Protein AF-A0A9D7C5N6-F1 (afdb_monomer)

pLDDT: mean 90.5, std 15.33, range [24.66, 98.88]

Radius of gyration: 28.23 Å; Cα contacts (8 Å, |Δi|>4): 1134; chains: 1; bounding box: 92×48×88 Å

Secondary structure (DSSP, 8-state):
--SSSHHHHSS------PPPPP-EEE---TT--SEETTEEHHHHHHHHHHHHHHTT--EEEPPP-SEETTGGGS-S-SEEETT--SSTTSSPPSS--HHHHHHHHHHHHHTT-EEEEEE--SEE--PEEEE-HHHHHHHHH--HHHHHTTPPPPPGGGEEEEEEEETTSS--SEEEEEEEEESS--TTTTT-EEEEEEE-SS------PPEE--SS--TGGGTS--EEE-TT-EEEEE--SSTTSEEEEEEEE-TTSS-SSEEEEEEEEE-SSS----EEEEEEEETTTTEE-GGG-EEEEEEE-TT-TTS-S---GGGBSSSSS---S-HHHHS--SSEEB-TTSHHHHHHHHHHHHHIIIII---EEEETTGGGS-HHHHHHHHHHHHHTT---SEEEE----S-HHHHHHHHHHHHHTS-HHHHHH--EEEE-HHHHHHHHHHHHSTT--GGGGGT-SHHHHH---GGGEEEES--SS--STTTS--SSHHHHHHHHHH-TTT-EEEEETTS-SS------------

Sequence (530 aa):
MKKWILHAILLIGCFYQSPAQDVMLQGWYWDYPKTGQGKWWVDTIAQQARTLSAAGFNSIWLPPMSMAGNAGFSNGYDIYDLYNLGGTYGANTAFGNRIRIDKMMDSLALYNLTPIADMIYNHRANGKLEVNGAVEGWIENYNLAKHNNGESCYPSDRFKCFLPIGGSTGLGAGIYYLKIHSASGSVDYFNKPYTVYVYTKKKGWANLPDLQETANNGGGDCAQPNDNISLGRNMKATIDAGGCGTDEFELNITTDDFLSPADTLFISITNDDGNYSDHFIYGIWHTGTNSDVQSQVRYQTYTNFTATPSGRGDMNYLNFKPNGNPTCLCGDWDAMLFYNDLDQYYQATIDTFHVWTKWMMEDVGVEGLRLDAVKNFTPEFTGNLLDYLHDNGNDPKIIVGESYDYDAATLKSRLDAVYSYMDEDTKNAMYYSLFDFNLQASLRDACDAFGYDARNVFSNGMHNSQQINRKNIITFVNNHDFREEPQSADNDPILGYAFILTNPLAGIPACIGQINITPTIRATPTTSIN

Nearest PDB structures (foldseek):
  1e43-assembly1_A  TM=7.706E-01  e=4.506E-18  Bacillus amyloliquefaciens
  2gjp-assembly1_A  TM=7.535E-01  e=1.371E-16  Sutcliffiella halmapala
  6ag0-assembly1_A  TM=7.093E-01  e=4.770E-18  Geobacillus stearothermophilus
  2die-assembly1_A  TM=7.157E-01  e=1.576E-17  Bacillus sp. (in: firmicutes)
  6tp1-assembly1_A  TM=7.189E-01  e=3.703E-17  Bacillus licheniformis

Solvent-accessible surface area (backbone atoms only — not comparable to full-atom values): 28090 Å² total; per-residue (Å²): 143,78,77,69,65,66,62,57,64,70,72,63,67,71,80,73,70,69,79,74,76,66,26,35,29,34,66,51,42,76,85,55,62,41,65,55,98,95,40,31,42,38,56,51,52,32,68,38,24,59,60,44,31,73,72,53,38,40,29,34,37,41,65,35,56,32,22,17,53,63,31,48,77,33,78,20,86,47,31,49,34,79,74,28,38,12,49,86,66,56,66,39,23,18,48,34,26,44,78,49,48,52,53,22,48,55,32,23,57,76,40,62,31,41,41,18,40,42,42,76,75,47,42,42,27,80,28,42,76,39,80,26,69,38,49,37,53,48,48,76,65,40,28,48,69,47,46,76,72,58,32,49,68,70,62,31,83,58,47,36,39,34,34,66,25,28,67,89,63,76,38,67,53,35,42,35,36,42,29,37,30,54,40,39,71,47,80,88,40,39,70,39,56,32,34,43,38,37,27,27,89,67,32,49,81,61,88,60,82,69,43,71,66,60,90,72,14,28,11,81,92,56,78,33,55,56,37,80,52,50,68,18,35,45,32,40,41,54,42,46,82,59,90,86,32,37,42,21,34,39,34,77,40,52,75,87,49,45,45,83,65,50,39,39,43,38,38,38,56,30,43,84,81,74,58,68,45,41,71,30,75,81,37,26,40,28,62,70,70,71,40,75,48,39,94,60,51,45,31,27,29,46,40,33,32,74,77,37,78,65,71,51,69,63,38,41,48,69,32,24,64,56,49,78,62,96,76,46,43,28,71,61,57,45,32,67,84,74,53,52,31,45,31,71,83,33,62,69,41,42,53,43,49,50,54,47,55,50,41,41,34,75,74,67,61,36,41,20,40,34,35,49,58,44,57,37,42,62,42,53,51,55,11,48,44,50,34,56,31,40,80,68,75,47,75,52,82,43,35,35,31,38,46,92,49,64,48,43,67,59,51,47,52,52,52,53,46,22,56,70,46,36,47,73,66,41,61,73,73,45,55,76,18,32,50,30,43,27,31,19,53,40,37,21,35,55,41,61,43,87,87,52,66,59,70,48,51,74,49,41,21,40,27,63,65,63,69,45,62,36,77,37,26,34,30,45,57,48,56,59,83,32,75,49,81,94,65,25,39,75,78,40,46,66,59,38,49,53,48,44,74,72,34,84,66,61,20,35,26,36,46,50,55,73,68,64,96,52,101,65,84,86,77,80,84,84,77,84,86,136

Foldseek 3Di:
DPPPVVVVVVVPPPPPPVPQFAAEAALDFQPPQLDDPNDGSLLVLLVCLQVCLVVPHQEYEYFAQAAALVALVHSCLQHAGLPFSADPLDGHHSRGHLVSLLSSLVSNVVSNYFYAHEDHQWDHHQAAKDFAVLLVVQLQQDEQVLVVVFFDADAQVFKKKKFKAADPNLHDFFKKKFKKAFRHLDPLFFFAKKKKAKAKPQFAAPPDAAAEDDPQQRPPVQPGNAAEDEHNHIYIDTQHNDGPRMHIYIYGGDNNRYDPNIIMIMIGIHGPPSSGTSMDRPFMQTPSVRDTPSVSMTMIGSFASCDPSVNALTTHSCQFPPNPPDARCGDQARPPPDHGTGDLVDVSSLVRSLVSVLCCCPVSPRQHYEYESLSHHALLSLQVSLQSCVVVVRARAYAEYEPPDLDLVVVVVSLVRNVVNHDPVSVVRHAAAYEWLNLLLLLLCVQPPPPRDNVVNCCITNCNPPVDAQQRYEYENDHNVQPDPPRHNPRCSVVVVCCQSVPSRRHHYYYYSPPPPDPDDDDDDDDDDD

Structure (mmCIF, N/CA/C/O backbone):
data_AF-A0A9D7C5N6-F1
#
_entry.id   AF-A0A9D7C5N6-F1
#
loop_
_atom_site.group_PDB
_atom_site.id
_atom_site.type_symbol
_atom_site.label_atom_id
_atom_site.label_alt_id
_atom_site.label_comp_id
_atom_site.label_asym_id
_atom_site.label_entity_id
_atom_site.label_seq_id
_atom_site.pdbx_PDB_ins_code
_atom_site.Cartn_x
_atom_site.Cartn_y
_atom_site.Cartn_z
_atom_site.occupancy
_atom_site.B_iso_or_equiv
_atom_site.auth_seq_id
_atom_site.auth_comp_id
_atom_site.auth_asym_id
_atom_site.auth_atom_id
_atom_site.pdbx_PDB_model_num
ATOM 1 N N . MET A 1 1 ? -55.505 11.910 51.199 1.00 47.22 1 MET A N 1
ATOM 2 C CA . MET A 1 1 ? -55.074 12.000 49.782 1.00 47.22 1 MET A CA 1
ATOM 3 C C . MET A 1 1 ? -53.618 12.479 49.581 1.00 47.22 1 MET A C 1
ATOM 5 O O . MET A 1 1 ? -53.324 13.050 48.547 1.00 47.22 1 MET A O 1
ATOM 9 N N . LYS A 1 2 ? -52.667 12.229 50.505 1.00 45.22 2 LYS A N 1
ATOM 10 C CA . LYS A 1 2 ? -51.246 12.636 50.325 1.00 45.22 2 LYS A CA 1
ATOM 11 C C . LYS A 1 2 ? -50.192 11.539 50.580 1.00 45.22 2 LYS A C 1
ATOM 13 O O . LYS A 1 2 ? -49.010 11.814 50.474 1.00 45.22 2 LYS A O 1
ATOM 18 N N . LYS A 1 3 ? -50.594 10.292 50.870 1.00 43.03 3 LYS A N 1
ATOM 19 C CA . LYS A 1 3 ? -49.660 9.156 51.070 1.00 43.03 3 LYS A CA 1
ATOM 20 C C . LYS A 1 3 ? -49.612 8.143 49.915 1.00 43.03 3 LYS A C 1
ATOM 22 O O . LYS A 1 3 ? -48.717 7.310 49.884 1.00 43.03 3 LYS A O 1
ATOM 27 N N . TRP A 1 4 ? -50.521 8.260 48.946 1.00 44.44 4 TRP A N 1
ATOM 28 C CA . TRP A 1 4 ? -50.622 7.333 47.810 1.00 44.44 4 TRP A CA 1
ATOM 29 C C . TRP A 1 4 ? -49.918 7.829 46.536 1.00 44.44 4 TRP A C 1
ATOM 31 O O . TRP A 1 4 ? -49.700 7.043 45.628 1.00 44.44 4 TRP A O 1
ATOM 41 N N . ILE A 1 5 ? -49.498 9.100 46.483 1.00 49.31 5 ILE A N 1
ATOM 42 C CA . ILE A 1 5 ? -48.804 9.664 45.309 1.00 49.31 5 ILE A CA 1
ATOM 43 C C . ILE A 1 5 ? -47.290 9.380 45.353 1.00 49.31 5 ILE A C 1
ATOM 45 O O . ILE A 1 5 ? -46.685 9.175 44.308 1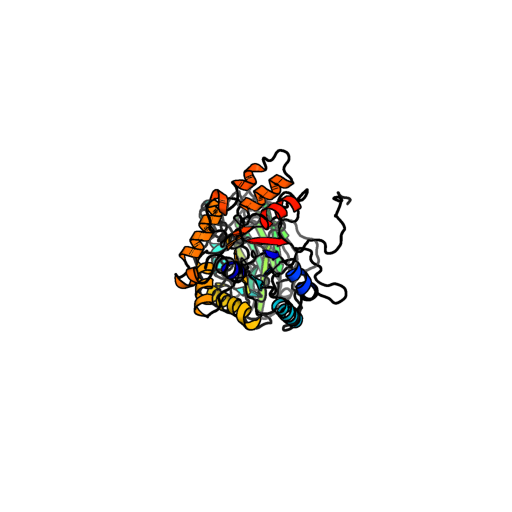.00 49.31 5 ILE A O 1
ATOM 49 N N . LEU A 1 6 ? -46.676 9.245 46.539 1.00 38.44 6 LEU A N 1
ATOM 50 C CA . LEU A 1 6 ? -45.246 8.900 46.633 1.00 38.44 6 LEU A CA 1
ATOM 51 C C . LEU A 1 6 ? -44.929 7.435 46.286 1.00 38.44 6 LEU A C 1
ATOM 53 O O . LEU A 1 6 ? -43.817 7.151 45.862 1.00 38.44 6 LEU A O 1
ATOM 57 N N . HIS A 1 7 ? -45.890 6.514 46.413 1.00 38.56 7 HIS A N 1
ATOM 58 C CA . HIS A 1 7 ? -45.678 5.108 46.038 1.00 38.56 7 HIS A CA 1
ATOM 59 C C . HIS A 1 7 ? -45.897 4.845 44.540 1.00 38.56 7 HIS A C 1
ATOM 61 O O . HIS A 1 7 ? -45.407 3.847 44.026 1.00 38.56 7 HIS A O 1
ATOM 67 N N . ALA A 1 8 ? -46.579 5.747 43.826 1.00 40.59 8 ALA A N 1
ATOM 68 C CA . ALA A 1 8 ? -46.750 5.646 42.376 1.00 40.59 8 ALA A CA 1
ATOM 69 C C . ALA A 1 8 ? -45.535 6.184 41.594 1.00 40.59 8 ALA A C 1
ATOM 71 O O . ALA A 1 8 ? -45.295 5.753 40.473 1.00 40.59 8 ALA A O 1
ATOM 72 N N . ILE A 1 9 ? -44.733 7.075 42.192 1.00 42.78 9 ILE A N 1
ATOM 73 C CA . ILE A 1 9 ? -43.515 7.621 41.565 1.00 42.78 9 ILE A CA 1
ATOM 74 C C . ILE A 1 9 ? -42.315 6.664 41.720 1.00 42.78 9 ILE A C 1
ATOM 76 O O . ILE A 1 9 ? -41.388 6.716 40.922 1.00 42.78 9 ILE A O 1
ATOM 80 N N . LEU A 1 10 ? -42.351 5.727 42.678 1.00 37.81 10 LEU A N 1
ATOM 81 C CA . LEU A 1 10 ? -41.275 4.744 42.881 1.00 37.81 10 LEU A CA 1
ATOM 82 C C . LEU A 1 10 ? -41.404 3.467 42.024 1.00 37.81 10 LEU A C 1
ATOM 84 O O . LEU A 1 10 ? -40.486 2.656 42.006 1.00 37.81 10 LEU A O 1
ATOM 88 N N . LEU A 1 11 ? -42.534 3.274 41.333 1.00 40.25 11 LEU A N 1
ATOM 89 C CA . LEU A 1 11 ? -42.798 2.106 40.474 1.00 40.25 11 LEU A CA 1
ATOM 90 C C . LEU A 1 11 ? -42.749 2.426 38.973 1.00 40.25 11 LEU A C 1
ATOM 92 O O . LEU A 1 11 ? -42.877 1.525 38.152 1.00 40.25 11 LEU A O 1
ATOM 96 N N . ILE A 1 12 ? -42.481 3.684 38.617 1.00 45.25 12 ILE A N 1
ATOM 97 C CA . ILE A 1 12 ? -42.034 4.088 37.277 1.00 45.25 12 ILE A CA 1
ATOM 98 C C . ILE A 1 12 ? -40.522 4.329 37.363 1.00 45.25 12 ILE A C 1
ATOM 100 O O . ILE A 1 12 ? -39.995 5.378 37.006 1.00 45.25 12 ILE A O 1
ATOM 104 N N . GLY A 1 13 ? -39.803 3.341 37.895 1.00 40.34 13 GLY A N 1
ATOM 105 C CA . GLY A 1 13 ? -38.402 3.171 37.557 1.00 40.34 13 GLY A CA 1
ATOM 106 C C . GLY A 1 13 ? -38.366 2.703 36.113 1.00 40.34 13 GLY A C 1
ATOM 107 O O . GLY A 1 13 ? -38.256 1.508 35.857 1.00 40.34 13 GLY A O 1
ATOM 108 N N . CYS A 1 14 ? -38.527 3.631 35.165 1.00 42.34 14 CYS A N 1
ATOM 109 C CA . CYS A 1 14 ? -38.002 3.408 33.832 1.00 42.34 14 CYS A CA 1
ATOM 110 C C . CYS A 1 14 ? -36.552 2.991 34.052 1.00 42.34 14 CYS A C 1
ATOM 112 O O . CYS A 1 14 ? -35.748 3.788 34.538 1.00 42.34 14 CYS A O 1
ATOM 114 N N . PHE A 1 15 ? -36.244 1.732 33.754 1.00 43.59 15 PHE A N 1
ATOM 115 C CA . PHE A 1 15 ? -34.889 1.306 33.482 1.00 43.59 15 PHE A CA 1
ATOM 116 C C . PHE A 1 15 ? -34.436 2.113 32.262 1.00 43.59 15 PHE A C 1
ATOM 118 O O . PHE A 1 15 ? -34.443 1.624 31.138 1.00 43.59 15 PHE A O 1
ATOM 125 N N . TYR A 1 16 ? -34.074 3.379 32.467 1.00 38.53 16 TYR A N 1
ATOM 126 C CA . TYR A 1 16 ? -33.077 4.017 31.637 1.00 38.53 16 TYR A CA 1
ATOM 127 C C . TYR A 1 16 ? -31.805 3.227 31.930 1.00 38.53 16 TYR A C 1
ATOM 129 O O . TYR A 1 16 ? -31.016 3.580 32.804 1.00 38.53 16 TYR A O 1
ATOM 137 N N . GLN A 1 17 ? -31.646 2.091 31.245 1.00 35.09 17 GLN A N 1
ATOM 138 C CA . GLN A 1 17 ? -30.315 1.627 30.916 1.00 35.09 17 GLN A CA 1
ATOM 139 C C . GLN A 1 17 ? -29.701 2.811 30.181 1.00 35.09 17 GLN A C 1
ATOM 141 O O . GLN A 1 17 ? -30.075 3.103 29.047 1.00 35.09 17 GLN A O 1
ATOM 146 N N . SER A 1 18 ? -28.838 3.563 30.869 1.00 40.91 18 SER A N 1
ATOM 147 C CA . SER A 1 18 ? -27.882 4.397 30.157 1.00 40.91 18 SER A CA 1
ATOM 148 C C . SER A 1 18 ? -27.253 3.469 29.123 1.00 40.91 18 SER A C 1
ATOM 150 O O . SER A 1 18 ? -26.777 2.409 29.548 1.00 40.91 18 SER A O 1
ATOM 152 N N . PRO A 1 19 ? -27.312 3.765 27.809 1.00 56.09 19 PRO A N 1
ATOM 153 C CA . PRO A 1 19 ? -26.566 2.977 26.844 1.00 56.09 19 PRO A CA 1
ATOM 154 C C . PRO A 1 19 ? -25.147 2.801 27.384 1.00 56.09 19 PRO A C 1
ATOM 156 O O . PRO A 1 19 ? -24.510 3.774 27.806 1.00 56.09 19 PRO A O 1
ATOM 159 N N . ALA A 1 20 ? -24.739 1.539 27.516 1.00 63.78 20 ALA A N 1
ATOM 160 C CA . ALA A 1 20 ? -23.398 1.203 27.955 1.00 63.78 20 ALA A CA 1
ATOM 161 C C . ALA A 1 20 ? -22.409 1.877 26.996 1.00 63.78 20 ALA A C 1
ATOM 163 O O . ALA A 1 20 ? -22.696 2.007 25.807 1.00 63.78 20 ALA A O 1
ATOM 164 N N . GLN A 1 21 ? -21.288 2.365 27.526 1.00 79.75 21 GLN A N 1
ATOM 165 C CA . GLN A 1 21 ? -20.231 2.940 26.701 1.00 79.75 21 GLN A CA 1
ATOM 166 C C . GLN A 1 21 ? -19.758 1.898 25.685 1.00 79.75 21 GLN A C 1
ATOM 168 O O . GLN A 1 21 ? -19.566 0.738 26.051 1.00 79.75 21 GLN A O 1
ATOM 173 N N . ASP A 1 22 ? -19.561 2.320 24.436 1.00 89.88 22 ASP A N 1
ATOM 174 C CA . ASP A 1 22 ? -18.946 1.458 23.437 1.00 89.88 22 ASP A CA 1
ATOM 175 C C . ASP A 1 22 ? -17.486 1.192 23.793 1.00 89.88 22 ASP A C 1
ATOM 177 O O . ASP A 1 22 ? -16.755 2.119 24.144 1.00 89.88 22 ASP A O 1
ATOM 181 N N . VAL A 1 23 ? -17.071 -0.073 23.723 1.00 94.62 23 VAL A N 1
ATOM 182 C CA . VAL A 1 23 ? -15.691 -0.489 23.989 1.00 94.62 23 VAL A CA 1
ATOM 183 C C . VAL A 1 23 ? -15.256 -1.434 22.882 1.00 94.62 23 VAL A C 1
ATOM 185 O O . VAL A 1 23 ? -15.799 -2.535 22.719 1.00 94.62 23 VAL A O 1
ATOM 188 N N . MET A 1 24 ? -14.257 -0.985 22.132 1.00 96.75 24 MET A N 1
ATOM 189 C CA . MET A 1 24 ? -13.677 -1.711 21.015 1.00 96.75 24 MET A CA 1
ATOM 190 C C . MET A 1 24 ? -12.510 -2.579 21.485 1.00 96.75 24 MET A C 1
ATOM 192 O O . MET A 1 24 ? -11.742 -2.208 22.373 1.00 96.75 24 MET A O 1
ATOM 196 N N . LEU A 1 25 ? -12.348 -3.738 20.858 1.00 97.50 25 LEU A N 1
ATOM 197 C CA . LEU A 1 25 ? -11.159 -4.573 20.984 1.00 97.50 25 LEU A CA 1
ATOM 198 C C . LEU A 1 25 ? -10.451 -4.667 19.630 1.00 97.50 25 LEU A C 1
ATOM 200 O O . LEU A 1 25 ? -11.036 -5.170 18.678 1.00 97.50 25 LEU A O 1
ATOM 204 N N . GLN A 1 26 ? -9.177 -4.296 19.532 1.00 97.56 26 GLN A N 1
ATOM 205 C CA . GLN A 1 26 ? -8.305 -4.821 18.481 1.00 97.56 26 GLN A CA 1
ATOM 206 C C . GLN A 1 26 ? -8.055 -6.302 18.785 1.00 97.56 26 GLN A C 1
ATOM 208 O O . GLN A 1 26 ? -7.275 -6.651 19.670 1.00 97.56 26 GLN A O 1
ATOM 213 N N . GLY A 1 27 ? -8.746 -7.190 18.075 1.00 95.44 27 GLY A N 1
ATOM 214 C CA . GLY A 1 27 ? -8.808 -8.628 18.343 1.00 95.44 27 GLY A CA 1
ATOM 215 C C . GLY A 1 27 ? -7.548 -9.413 17.981 1.00 95.44 27 GLY A C 1
ATOM 216 O O . GLY A 1 27 ? -7.621 -10.630 17.845 1.00 95.44 27 GLY A O 1
ATOM 217 N N . TRP A 1 28 ? -6.414 -8.747 17.767 1.00 93.94 28 TRP A N 1
ATOM 218 C CA . TRP A 1 28 ? -5.158 -9.329 17.297 1.00 93.94 28 TRP A CA 1
ATOM 219 C C . TRP A 1 28 ? -3.966 -8.417 17.645 1.00 93.94 28 TRP A C 1
ATOM 221 O O . TRP A 1 28 ? -4.141 -7.280 18.080 1.00 93.94 28 TRP A O 1
ATOM 231 N N . TYR A 1 29 ? -2.748 -8.924 17.470 1.00 92.50 29 TYR A N 1
ATOM 232 C CA . TYR A 1 29 ? -1.472 -8.215 17.647 1.00 92.50 29 TYR A CA 1
ATOM 233 C C . TYR A 1 29 ? -0.461 -8.769 16.638 1.00 92.50 29 TYR A C 1
ATOM 235 O O . TYR A 1 29 ? -0.650 -9.885 16.172 1.00 92.50 29 TYR A O 1
ATOM 243 N N . TRP A 1 30 ? 0.602 -8.041 16.292 1.00 92.12 30 TRP A N 1
ATOM 244 C CA . TRP A 1 30 ? 1.450 -8.388 15.137 1.00 92.12 30 TRP A CA 1
ATOM 245 C C . TRP A 1 30 ? 1.947 -9.842 15.104 1.00 92.12 30 TRP A C 1
ATOM 247 O O . TRP A 1 30 ? 1.917 -10.489 14.059 1.00 92.12 30 TRP A O 1
ATOM 257 N N . ASP A 1 31 ? 2.351 -10.373 16.257 1.00 89.94 31 ASP A N 1
ATOM 258 C CA . ASP A 1 31 ? 2.906 -11.722 16.394 1.00 89.94 31 ASP A CA 1
ATOM 259 C C . ASP A 1 31 ? 1.859 -12.759 16.850 1.00 89.94 31 ASP A C 1
ATOM 261 O O . ASP A 1 31 ? 2.186 -13.720 17.558 1.00 89.94 31 ASP A O 1
ATOM 265 N N . TYR A 1 32 ? 0.578 -12.568 16.499 1.00 89.88 32 TYR A N 1
ATOM 266 C CA . TYR A 1 32 ? -0.466 -13.539 16.836 1.00 89.88 32 TYR A CA 1
ATOM 267 C C . TYR A 1 32 ? -0.132 -14.929 16.252 1.00 89.88 32 TYR A C 1
ATOM 269 O O . TYR A 1 32 ? 0.418 -15.032 15.149 1.00 89.88 32 TYR A O 1
ATOM 277 N N . PRO A 1 33 ? -0.466 -16.038 16.943 1.00 88.62 33 PRO A N 1
ATOM 278 C CA . PRO A 1 33 ? -0.211 -17.379 16.431 1.00 88.62 33 PRO A CA 1
ATOM 279 C C . PRO A 1 33 ? -1.007 -17.639 15.146 1.00 88.62 33 PRO A C 1
ATOM 281 O O . PRO A 1 33 ? -2.206 -17.917 15.194 1.00 88.62 33 PRO A O 1
ATOM 284 N N . LYS A 1 34 ? -0.333 -17.572 13.992 1.00 85.81 34 LYS A N 1
ATOM 285 C CA . LYS A 1 34 ? -0.946 -17.792 12.669 1.00 85.81 34 LYS A CA 1
ATOM 286 C C . LYS A 1 34 ? -1.575 -19.180 12.576 1.00 85.81 34 LYS A C 1
ATOM 288 O O . LYS A 1 34 ? -2.724 -19.330 12.183 1.00 85.81 34 LYS A O 1
ATOM 293 N N . THR A 1 35 ? -0.846 -20.205 13.018 1.00 82.94 35 THR A N 1
ATOM 294 C CA . THR A 1 35 ? -1.382 -21.557 13.228 1.00 82.94 35 THR A CA 1
ATOM 295 C C . THR A 1 35 ? -0.773 -22.195 14.470 1.00 82.94 35 THR A C 1
ATOM 297 O O . THR A 1 35 ? 0.418 -22.048 14.737 1.00 82.94 35 THR A O 1
ATOM 300 N N . GLY A 1 36 ? -1.577 -22.941 15.225 1.00 73.12 36 GLY A N 1
ATOM 301 C CA . GLY A 1 36 ? -1.117 -23.702 16.384 1.00 73.12 36 GLY A CA 1
ATOM 302 C C . GLY A 1 36 ? -2.054 -24.866 16.681 1.00 73.12 36 GLY A C 1
ATOM 303 O O . GLY A 1 36 ? -3.263 -24.687 16.744 1.00 73.12 36 GLY A O 1
ATOM 304 N N . GLN A 1 37 ? -1.514 -26.081 16.832 1.00 75.19 37 GLN A N 1
ATOM 305 C CA . GLN A 1 37 ? -2.293 -27.296 17.146 1.00 75.19 37 GLN A CA 1
ATOM 306 C C . GLN A 1 37 ? -3.487 -27.552 16.193 1.00 75.19 37 GLN A C 1
ATOM 308 O O . GLN A 1 37 ? -4.532 -28.057 16.599 1.00 75.19 37 GLN A O 1
ATOM 313 N N . GLY A 1 38 ? -3.352 -27.181 14.914 1.00 78.69 38 GLY A N 1
ATOM 314 C CA . GLY A 1 38 ? -4.429 -27.304 13.921 1.00 78.69 38 GLY A CA 1
ATOM 315 C C . GLY A 1 38 ? -5.562 -26.276 14.067 1.00 78.69 38 GLY A C 1
ATOM 316 O O . GLY A 1 38 ? -6.631 -26.470 13.486 1.00 78.69 38 GLY A O 1
ATOM 317 N N . LYS A 1 39 ? -5.348 -25.211 14.847 1.00 86.62 39 LYS A N 1
ATOM 318 C CA . LYS A 1 39 ? -6.230 -24.047 14.996 1.00 86.62 39 LYS A CA 1
ATOM 319 C C . LYS A 1 39 ? -5.576 -22.801 14.406 1.00 86.62 39 LYS A C 1
ATOM 321 O O . LYS A 1 39 ? -4.349 -22.681 14.422 1.00 86.62 39 LYS A O 1
ATOM 326 N N . TRP A 1 40 ? -6.407 -21.888 13.921 1.00 93.88 40 TRP A N 1
ATOM 327 C CA . TRP A 1 40 ? -6.010 -20.550 13.475 1.00 93.88 40 TRP A CA 1
ATOM 328 C C . TRP A 1 40 ? -6.445 -19.480 14.480 1.00 93.88 40 TRP A C 1
ATOM 330 O O . TRP A 1 40 ? -7.276 -19.744 15.350 1.00 93.88 40 TRP A O 1
ATOM 340 N N . TRP A 1 41 ? -5.944 -18.253 14.331 1.00 94.50 41 TRP A N 1
ATOM 341 C CA . TRP A 1 41 ? -6.357 -17.131 15.180 1.00 94.50 41 TRP A CA 1
ATOM 342 C C . TRP A 1 41 ? -7.866 -16.845 15.110 1.00 94.50 41 TRP A C 1
ATOM 344 O O . TRP A 1 41 ? -8.493 -16.586 16.138 1.00 94.50 41 TRP A O 1
ATOM 354 N N . VAL A 1 42 ? -8.485 -17.014 13.937 1.00 96.31 42 VAL A N 1
ATOM 355 C CA . VAL A 1 42 ? -9.948 -16.931 13.773 1.00 96.31 42 VAL A CA 1
ATOM 356 C C . VAL A 1 42 ? -10.712 -17.900 14.694 1.00 96.31 42 VAL A C 1
ATOM 358 O O . VAL A 1 42 ? -11.768 -17.552 15.221 1.00 96.31 42 VAL A O 1
ATOM 361 N N . ASP A 1 43 ? -10.165 -19.094 14.977 1.00 96.31 43 ASP A N 1
ATOM 362 C CA . ASP A 1 43 ? -10.779 -20.045 15.913 1.00 96.31 43 ASP A CA 1
ATOM 363 C C . ASP A 1 43 ? -10.705 -19.544 17.364 1.00 96.31 43 ASP A C 1
ATOM 365 O O . ASP A 1 43 ? -11.592 -19.858 18.161 1.00 96.31 43 ASP A O 1
ATOM 369 N N . THR A 1 44 ? -9.650 -18.802 17.718 1.00 94.12 44 THR A N 1
ATOM 370 C CA . THR A 1 44 ? -9.477 -18.199 19.047 1.00 94.12 44 THR A CA 1
ATOM 371 C C . THR A 1 44 ? -10.524 -17.121 19.278 1.00 94.12 44 THR A C 1
ATOM 373 O O . THR A 1 44 ? -11.208 -17.154 20.301 1.00 94.12 44 THR A O 1
ATOM 376 N N . ILE A 1 45 ? -10.708 -16.214 18.314 1.00 95.56 45 ILE A N 1
ATOM 377 C CA . ILE A 1 45 ? -11.726 -15.159 18.403 1.00 95.56 45 ILE A CA 1
ATOM 378 C C . ILE A 1 45 ? -13.122 -15.780 18.537 1.00 95.56 45 ILE A C 1
ATOM 3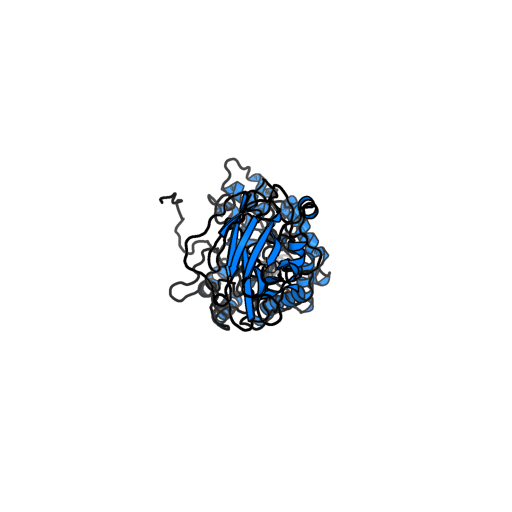80 O O . ILE A 1 45 ? -13.866 -15.435 19.457 1.00 95.56 45 ILE A O 1
ATOM 384 N N . ALA A 1 46 ? -13.446 -16.768 17.695 1.00 96.94 46 ALA A N 1
ATOM 385 C CA . ALA A 1 46 ? -14.735 -17.458 17.739 1.00 96.94 46 ALA A CA 1
ATOM 386 C C . ALA A 1 46 ? -15.026 -18.107 19.106 1.00 96.94 46 ALA A C 1
ATOM 388 O O . ALA A 1 46 ? -16.168 -18.100 19.565 1.00 96.94 46 ALA A O 1
ATOM 389 N N . GLN A 1 47 ? -14.005 -18.669 19.764 1.00 95.88 47 GLN A N 1
ATOM 390 C CA . GLN A 1 47 ? -14.131 -19.295 21.087 1.00 95.88 47 GLN A CA 1
ATOM 391 C C . GLN A 1 47 ? -14.230 -18.273 22.225 1.00 95.88 47 GLN A C 1
ATOM 393 O O . GLN A 1 47 ? -14.895 -18.541 23.225 1.00 95.88 47 GLN A O 1
ATOM 398 N N . GLN A 1 48 ? -13.580 -17.115 22.089 1.00 95.31 48 GLN A N 1
ATOM 399 C CA . GLN A 1 48 ? -13.551 -16.080 23.124 1.00 95.31 48 GLN A CA 1
ATOM 400 C C . GLN A 1 48 ? -14.729 -15.108 23.058 1.00 95.31 48 GLN A C 1
ATOM 402 O O . GLN A 1 48 ? -14.943 -14.383 24.026 1.00 95.31 48 GLN A O 1
ATOM 407 N N . ALA A 1 49 ? -15.528 -15.118 21.988 1.00 96.56 49 ALA A N 1
ATOM 408 C CA . ALA A 1 49 ? -16.647 -14.194 21.782 1.00 96.56 49 ALA A CA 1
ATOM 409 C C . ALA A 1 49 ? -17.536 -14.009 23.033 1.00 96.56 49 ALA A C 1
ATOM 411 O O . ALA A 1 49 ? -17.795 -12.883 23.455 1.00 96.56 49 ALA A O 1
ATOM 412 N N . ARG A 1 50 ? -17.916 -15.103 23.712 1.00 96.88 50 ARG A N 1
ATOM 413 C CA . ARG A 1 50 ? -18.691 -15.028 24.964 1.00 96.88 50 ARG A CA 1
ATOM 414 C C . ARG A 1 50 ? -17.948 -14.293 26.079 1.00 96.88 50 ARG A C 1
ATOM 416 O O . ARG A 1 50 ? -18.545 -13.479 26.776 1.00 96.88 50 ARG A O 1
ATOM 423 N N . THR A 1 51 ? -16.678 -14.633 26.288 1.00 96.25 51 THR A N 1
ATOM 424 C CA . THR A 1 51 ? -15.833 -14.050 27.339 1.00 96.25 51 THR A CA 1
ATOM 425 C C . THR A 1 51 ? -15.616 -12.563 27.090 1.00 96.25 51 THR A C 1
ATOM 427 O O . THR A 1 51 ? -15.732 -11.773 28.020 1.00 96.25 51 THR A O 1
ATOM 430 N N . LEU A 1 52 ? -15.352 -12.179 25.839 1.00 94.94 52 LEU A N 1
ATOM 431 C CA . LEU A 1 52 ? -15.131 -10.791 25.437 1.00 94.94 52 LEU A CA 1
ATOM 432 C C . LEU A 1 52 ? -16.397 -9.947 25.622 1.00 94.94 52 LEU A C 1
ATOM 434 O O . LEU A 1 52 ? -16.344 -8.893 26.249 1.00 94.94 52 LEU A O 1
ATOM 438 N N . SER A 1 53 ? -17.545 -10.455 25.172 1.00 95.00 53 SER A N 1
ATOM 439 C CA . SER A 1 53 ? -18.846 -9.812 25.392 1.00 95.00 53 SER A CA 1
ATOM 440 C C . SER A 1 53 ? -19.159 -9.662 26.887 1.00 95.00 53 SER A C 1
ATOM 442 O O . SER A 1 53 ? -19.512 -8.581 27.355 1.00 95.00 53 SER A O 1
ATOM 444 N N . ALA A 1 54 ? -18.928 -10.711 27.687 1.00 94.69 54 ALA A N 1
ATOM 445 C CA . ALA A 1 54 ? -19.117 -10.661 29.139 1.00 94.69 54 ALA A CA 1
ATOM 446 C C . ALA A 1 54 ? -18.153 -9.696 29.857 1.00 94.69 54 ALA A C 1
ATOM 448 O O . ALA A 1 54 ? -18.487 -9.203 30.934 1.00 94.69 54 ALA A O 1
ATOM 449 N N . ALA A 1 55 ? -16.980 -9.424 29.276 1.00 93.12 55 ALA A N 1
ATOM 450 C CA . ALA A 1 55 ? -16.033 -8.428 29.773 1.00 93.12 55 ALA A CA 1
ATOM 451 C C . ALA A 1 55 ? -16.449 -6.980 29.448 1.00 93.12 55 ALA A C 1
ATOM 453 O O . ALA A 1 55 ? -15.865 -6.052 30.002 1.00 93.12 55 ALA A O 1
ATOM 454 N N . GLY A 1 56 ? -17.464 -6.784 28.597 1.00 93.06 56 GLY A N 1
ATOM 455 C CA . GLY A 1 56 ? -18.006 -5.472 28.239 1.00 93.06 56 GLY A CA 1
ATOM 456 C C . GLY A 1 56 ? -17.572 -4.949 26.869 1.00 93.06 56 GLY A C 1
ATOM 457 O O . GLY A 1 56 ? -17.961 -3.841 26.513 1.00 93.06 56 GLY A O 1
ATOM 458 N N . PHE A 1 57 ? -16.811 -5.724 26.088 1.00 95.69 57 PHE A N 1
ATOM 459 C CA . PHE A 1 57 ? -16.553 -5.382 24.689 1.00 95.69 57 PHE A CA 1
ATOM 460 C C . PHE A 1 57 ? -17.827 -5.549 23.864 1.00 95.69 57 PHE A C 1
ATOM 462 O O . PHE A 1 57 ? -18.580 -6.502 24.065 1.00 95.69 57 PHE A O 1
ATOM 469 N N . ASN A 1 58 ? -18.045 -4.653 22.906 1.00 95.62 58 ASN A N 1
ATOM 470 C CA . ASN A 1 58 ? -19.193 -4.721 21.997 1.00 95.62 58 ASN A CA 1
ATOM 471 C C . ASN A 1 58 ? -18.814 -4.622 20.514 1.00 95.62 58 ASN A C 1
ATOM 473 O O . ASN A 1 58 ? -19.662 -4.775 19.633 1.00 95.62 58 ASN A O 1
ATOM 477 N N . SER A 1 59 ? -17.530 -4.422 20.229 1.00 97.31 59 SER A N 1
ATOM 478 C CA . SER A 1 59 ? -16.980 -4.409 18.883 1.00 97.31 59 SER A CA 1
ATOM 479 C C . SER A 1 59 ? -15.572 -4.989 18.863 1.00 97.31 59 SER A C 1
ATOM 481 O O . SER A 1 59 ? -14.833 -4.915 19.849 1.00 97.31 59 SER A O 1
ATOM 483 N N . ILE A 1 60 ? -15.210 -5.610 17.743 1.00 98.12 60 ILE A N 1
ATOM 484 C CA . ILE A 1 60 ? -13.916 -6.258 17.561 1.00 98.12 60 ILE A CA 1
ATOM 485 C C . ILE A 1 60 ? -13.335 -5.935 16.186 1.00 98.12 60 ILE A C 1
ATOM 487 O O . ILE A 1 60 ? -13.881 -6.324 15.160 1.00 98.12 60 ILE A O 1
ATOM 491 N N . TRP A 1 61 ? -12.200 -5.243 16.173 1.00 98.44 61 TRP A N 1
ATOM 492 C CA . TRP A 1 61 ? -11.367 -5.038 14.994 1.00 98.44 61 TRP A CA 1
ATOM 493 C C . TRP A 1 61 ? -10.550 -6.292 14.703 1.00 98.44 61 TRP A C 1
ATOM 495 O O . TRP A 1 61 ? -9.702 -6.715 15.491 1.00 98.44 61 TRP A O 1
ATOM 505 N N . LEU A 1 62 ? -10.869 -6.909 13.570 1.00 98.06 62 LEU A N 1
ATOM 506 C CA . LEU A 1 62 ? -10.253 -8.118 13.042 1.00 98.06 62 LEU A CA 1
ATOM 507 C C . LEU A 1 62 ? -9.015 -7.756 12.205 1.00 98.06 62 LEU A C 1
ATOM 509 O O . LEU A 1 62 ? -9.001 -6.685 11.606 1.00 98.06 62 LEU A O 1
ATOM 513 N N . PRO A 1 63 ? -7.990 -8.623 12.117 1.00 96.56 63 PRO A N 1
ATOM 514 C CA . PRO A 1 63 ? -6.885 -8.392 11.188 1.00 96.56 63 PRO A CA 1
ATOM 515 C C . PRO A 1 63 ? -7.388 -8.412 9.733 1.00 96.56 63 PRO A C 1
ATOM 517 O O . PRO A 1 63 ? -8.478 -8.942 9.476 1.00 96.56 63 PRO A O 1
ATOM 520 N N . PRO A 1 64 ? -6.598 -7.916 8.764 1.00 97.94 64 PRO A N 1
ATOM 521 C CA . PRO A 1 64 ? -6.957 -8.024 7.356 1.00 97.94 64 PRO A CA 1
ATOM 522 C C . PRO A 1 64 ? -7.264 -9.479 6.968 1.00 97.94 64 PRO A C 1
ATOM 524 O O . PRO A 1 64 ? -6.465 -10.394 7.186 1.00 97.94 64 PRO A O 1
ATOM 527 N N . MET A 1 65 ? -8.463 -9.704 6.426 1.00 97.38 65 MET A N 1
ATOM 528 C CA . MET A 1 65 ? -8.972 -11.055 6.152 1.00 97.38 65 MET A CA 1
ATOM 529 C C . MET A 1 65 ? -8.682 -11.530 4.725 1.00 97.38 65 MET A C 1
ATOM 531 O O . MET A 1 65 ? -8.712 -12.736 4.470 1.00 97.38 65 MET A O 1
ATOM 535 N N . SER A 1 66 ? -8.427 -10.598 3.806 1.00 97.50 66 SER A N 1
ATOM 536 C CA . SER A 1 66 ? -8.157 -10.868 2.392 1.00 97.50 66 SER A CA 1
ATOM 537 C C . SER A 1 66 ? -6.775 -11.482 2.175 1.00 97.50 66 SER A C 1
ATOM 539 O O . SER A 1 66 ? -5.863 -11.336 2.989 1.00 97.50 66 SER A O 1
ATOM 541 N N . MET A 1 67 ? -6.607 -12.187 1.058 1.00 97.50 67 MET A N 1
ATOM 542 C CA . MET A 1 67 ? -5.353 -12.848 0.724 1.00 97.50 67 MET A CA 1
ATOM 543 C C . MET A 1 67 ? -4.257 -11.814 0.490 1.00 97.50 67 MET A C 1
ATOM 545 O O . MET A 1 67 ? -4.355 -10.976 -0.407 1.00 97.50 67 MET A O 1
ATOM 549 N N . ALA A 1 68 ? -3.191 -11.941 1.266 1.00 96.94 68 ALA A N 1
ATOM 550 C CA . ALA A 1 68 ? -1.962 -11.184 1.127 1.00 96.94 68 ALA A CA 1
ATOM 551 C C . ALA A 1 68 ? -1.023 -11.771 0.066 1.00 96.94 68 ALA A C 1
ATOM 553 O O . ALA A 1 68 ? -1.109 -12.951 -0.288 1.00 96.94 68 ALA A O 1
ATOM 554 N N . GLY A 1 69 ? -0.074 -10.958 -0.389 1.00 93.44 69 GLY A N 1
ATOM 555 C CA . GLY A 1 69 ? 0.967 -11.329 -1.335 1.00 93.44 69 GLY A CA 1
ATOM 556 C C . GLY A 1 69 ? 1.813 -12.499 -0.845 1.00 93.44 69 GLY A C 1
ATOM 557 O O . GLY A 1 69 ? 2.090 -13.408 -1.630 1.00 93.44 69 GLY A O 1
ATOM 558 N N . ASN A 1 70 ? 2.166 -12.528 0.441 1.00 92.00 70 ASN A N 1
ATOM 559 C CA . ASN A 1 70 ? 2.867 -13.658 1.064 1.00 92.00 70 ASN A CA 1
ATOM 560 C C . ASN A 1 70 ? 1.921 -14.679 1.737 1.00 92.00 70 ASN A C 1
ATOM 562 O O . ASN A 1 70 ? 2.316 -15.429 2.635 1.00 92.00 70 ASN A O 1
ATOM 566 N N . ALA A 1 71 ? 0.652 -14.706 1.320 1.00 90.94 71 ALA A N 1
ATOM 567 C CA . ALA A 1 71 ? -0.379 -15.640 1.765 1.00 90.94 71 ALA A CA 1
ATOM 568 C C . ALA A 1 71 ? -0.422 -15.835 3.297 1.00 90.94 71 ALA A C 1
ATOM 570 O O . ALA A 1 71 ? -0.474 -14.871 4.061 1.00 90.94 71 ALA A O 1
ATOM 571 N N . GLY A 1 72 ? -0.388 -17.090 3.761 1.00 89.88 72 GLY A N 1
ATOM 572 C CA . GLY A 1 72 ? -0.463 -17.467 5.175 1.00 89.88 72 GLY A CA 1
ATOM 573 C C . GLY A 1 72 ? 0.701 -16.997 6.054 1.00 89.88 72 GLY A C 1
ATOM 574 O O . GLY A 1 72 ? 0.664 -17.217 7.264 1.00 89.88 72 GLY A O 1
ATOM 575 N N . PHE A 1 73 ? 1.728 -16.369 5.476 1.00 90.88 73 PHE A N 1
ATOM 576 C CA . PHE A 1 73 ? 2.879 -15.838 6.206 1.00 90.88 73 PHE A CA 1
ATOM 577 C C . PHE A 1 73 ? 2.791 -14.338 6.465 1.00 90.88 73 PHE A C 1
ATOM 579 O O . PHE A 1 73 ? 3.571 -13.835 7.272 1.00 90.88 73 PHE A O 1
ATOM 586 N N . SER A 1 74 ? 1.852 -13.622 5.851 1.00 93.94 74 SER A N 1
ATOM 587 C CA . SER A 1 74 ? 1.673 -12.189 6.085 1.00 93.94 74 SER A CA 1
ATOM 588 C C . SER A 1 74 ? 0.651 -11.894 7.183 1.00 93.94 74 SER A C 1
ATOM 590 O O . SER A 1 74 ? -0.201 -12.724 7.475 1.00 93.94 74 SER A O 1
ATOM 592 N N . ASN A 1 75 ? 0.718 -10.703 7.776 1.00 94.62 75 ASN A N 1
ATOM 593 C CA . ASN A 1 75 ? -0.352 -10.172 8.621 1.00 94.62 75 ASN A CA 1
ATOM 594 C C . ASN A 1 75 ? -1.497 -9.540 7.815 1.00 94.62 75 ASN A C 1
ATOM 596 O O . ASN A 1 75 ? -2.552 -9.300 8.390 1.00 94.62 75 ASN A O 1
ATOM 600 N N . GLY A 1 76 ? -1.317 -9.349 6.502 1.00 96.31 76 GLY A N 1
ATOM 601 C CA . GLY A 1 76 ? -2.404 -9.052 5.568 1.00 96.31 76 GLY A CA 1
ATOM 602 C C . GLY A 1 76 ? -2.350 -7.686 4.873 1.00 96.31 76 GLY A C 1
ATOM 603 O O . GLY A 1 76 ? -3.075 -7.497 3.901 1.00 96.31 76 GLY A O 1
ATOM 604 N N . TYR A 1 77 ? -1.485 -6.766 5.317 1.00 97.62 77 TYR A N 1
ATOM 605 C CA . TYR A 1 77 ? -1.381 -5.412 4.745 1.00 97.62 77 TYR A CA 1
ATOM 606 C C . TYR A 1 77 ? -0.825 -5.379 3.314 1.00 97.62 77 TYR A C 1
ATOM 608 O O . TYR A 1 77 ? -1.168 -4.502 2.538 1.00 97.62 77 TYR A O 1
ATOM 616 N N . ASP A 1 78 ? -0.053 -6.383 2.901 1.00 96.94 78 ASP A N 1
ATOM 617 C CA . ASP A 1 78 ? 0.380 -6.604 1.514 1.00 96.94 78 ASP A CA 1
ATOM 618 C C . ASP A 1 78 ? -0.736 -7.227 0.659 1.00 96.94 78 ASP A C 1
ATOM 620 O O . ASP A 1 78 ? -0.563 -8.285 0.053 1.00 96.94 78 ASP A O 1
ATOM 624 N N . ILE A 1 79 ? -1.913 -6.606 0.633 1.00 96.75 79 ILE A N 1
ATOM 625 C CA . ILE A 1 79 ? -3.118 -7.186 0.036 1.00 96.75 79 ILE A CA 1
ATOM 626 C C . ILE A 1 79 ? -2.916 -7.545 -1.452 1.00 96.75 79 ILE A C 1
ATOM 628 O O . ILE A 1 79 ? -2.477 -6.733 -2.272 1.00 96.75 79 ILE A O 1
ATOM 632 N N . TYR A 1 80 ? -3.238 -8.794 -1.800 1.00 97.44 80 TYR A N 1
ATOM 633 C CA . TYR A 1 80 ? -3.087 -9.357 -3.144 1.00 97.44 80 TYR A CA 1
ATOM 634 C C . TYR A 1 80 ? -4.438 -9.627 -3.803 1.00 97.44 80 TYR A C 1
ATOM 636 O O . TYR A 1 80 ? -4.702 -9.089 -4.875 1.00 97.44 80 TYR A O 1
ATOM 644 N N . ASP A 1 81 ? -5.314 -10.422 -3.185 1.00 97.81 81 ASP A N 1
ATOM 645 C CA . ASP A 1 81 ? -6.614 -10.808 -3.753 1.00 97.81 81 ASP A CA 1
ATOM 646 C C . ASP A 1 81 ? -7.754 -10.445 -2.791 1.00 97.81 81 ASP A C 1
ATOM 648 O O . ASP A 1 81 ? -7.966 -11.102 -1.768 1.00 97.81 81 ASP A O 1
ATOM 652 N N . LEU A 1 82 ? -8.484 -9.383 -3.156 1.00 98.06 82 LEU A N 1
ATOM 653 C CA . LEU A 1 82 ? -9.520 -8.733 -2.347 1.00 98.06 82 LEU A CA 1
ATOM 654 C C . LEU A 1 82 ? -10.641 -9.692 -1.915 1.00 98.06 82 LEU A C 1
ATOM 656 O O . LEU A 1 82 ? -11.186 -9.551 -0.824 1.00 98.06 82 LEU A O 1
ATOM 660 N N . TYR A 1 83 ? -10.977 -10.676 -2.753 1.00 98.00 83 TYR A N 1
ATOM 661 C CA . TYR A 1 83 ? -12.141 -11.552 -2.562 1.00 98.00 83 TYR A CA 1
ATOM 662 C C . TYR A 1 83 ? -11.770 -12.966 -2.105 1.00 98.00 83 TYR A C 1
ATOM 664 O O . TYR A 1 83 ? -12.635 -13.836 -1.963 1.00 98.00 83 TYR A O 1
ATOM 672 N N . ASN A 1 84 ? -10.484 -13.221 -1.869 1.00 97.44 84 ASN A N 1
ATOM 673 C CA . ASN A 1 84 ? -9.999 -14.501 -1.383 1.00 97.44 84 ASN A CA 1
ATOM 674 C C . ASN A 1 84 ? -9.732 -14.436 0.122 1.00 97.44 84 ASN A C 1
ATOM 676 O O . ASN A 1 84 ? -8.669 -14.006 0.548 1.00 97.44 84 ASN A O 1
ATOM 680 N N . LEU A 1 85 ? -10.671 -14.930 0.932 1.00 97.50 85 LEU A N 1
ATOM 681 C CA . LEU A 1 85 ? -10.517 -15.006 2.395 1.00 97.50 85 LEU A CA 1
ATOM 682 C C . LEU A 1 85 ? -9.864 -16.318 2.866 1.00 97.50 85 LEU A C 1
ATOM 684 O O . LEU A 1 85 ? -10.079 -16.762 3.992 1.00 97.50 85 LEU A O 1
ATOM 688 N N . GLY A 1 86 ? -9.105 -16.978 1.988 1.00 95.31 86 GLY A N 1
ATOM 689 C CA . GLY A 1 86 ? -8.395 -18.222 2.262 1.00 95.31 86 GLY A CA 1
ATOM 690 C C . GLY A 1 86 ? -9.228 -19.491 2.051 1.00 95.31 86 GLY A C 1
ATOM 691 O O . GLY A 1 86 ? -10.439 -19.531 2.288 1.00 95.31 86 GLY A O 1
ATOM 692 N N . GLY A 1 87 ? -8.557 -20.562 1.622 1.00 90.81 87 GLY A N 1
ATOM 693 C CA . GLY A 1 87 ? -9.105 -21.908 1.421 1.00 90.81 87 GLY A CA 1
ATOM 694 C C . GLY A 1 87 ? -9.904 -22.070 0.124 1.00 90.81 87 GLY A C 1
ATOM 695 O O . GLY A 1 87 ? -9.634 -22.991 -0.642 1.00 90.81 87 GLY A O 1
ATOM 696 N N . THR A 1 88 ? -10.847 -21.165 -0.157 1.00 89.12 88 THR A N 1
ATOM 697 C CA . THR A 1 88 ? -11.742 -21.252 -1.330 1.00 89.12 88 THR A CA 1
ATOM 698 C C . THR A 1 88 ? -10.982 -21.238 -2.656 1.00 89.12 88 THR A C 1
ATOM 700 O O . THR A 1 88 ? -11.316 -21.994 -3.564 1.00 89.12 88 THR A O 1
ATOM 703 N N . TYR A 1 89 ? -9.932 -20.418 -2.753 1.00 90.00 89 TYR A N 1
ATOM 704 C CA . TYR A 1 89 ? -9.149 -20.225 -3.979 1.00 90.00 89 TYR A CA 1
ATOM 705 C C . TYR A 1 89 ? -7.684 -20.661 -3.812 1.00 90.00 89 TYR A C 1
ATOM 707 O O . TYR A 1 89 ? -6.776 -20.079 -4.403 1.00 90.00 89 TYR A O 1
ATOM 715 N N . GLY A 1 90 ? -7.435 -21.673 -2.972 1.00 90.31 90 GLY A N 1
ATOM 716 C CA . GLY A 1 90 ? -6.102 -22.236 -2.745 1.00 90.31 90 GLY A CA 1
ATOM 717 C C . GLY A 1 90 ? -5.617 -22.066 -1.308 1.00 90.31 90 GLY A C 1
ATOM 718 O O . GLY A 1 90 ? -6.163 -22.676 -0.391 1.00 90.31 90 GLY A O 1
ATOM 719 N N . ALA A 1 91 ? -4.545 -21.294 -1.114 1.00 91.25 91 ALA A N 1
ATOM 720 C CA . ALA A 1 91 ? -3.910 -21.123 0.194 1.00 91.25 91 ALA A CA 1
ATOM 721 C C . ALA A 1 91 ? -4.869 -20.527 1.245 1.00 91.25 91 ALA A C 1
ATOM 723 O O . ALA A 1 91 ? -5.848 -19.863 0.911 1.00 91.25 91 ALA A O 1
ATOM 724 N N . ASN A 1 92 ? -4.577 -20.755 2.527 1.00 94.94 92 ASN A N 1
ATOM 725 C CA . ASN A 1 92 ? -5.241 -20.058 3.633 1.00 94.94 92 ASN A CA 1
ATOM 726 C C . ASN A 1 92 ? -4.542 -18.715 3.895 1.00 94.94 92 ASN A C 1
ATOM 728 O O . ASN A 1 92 ? -3.356 -18.572 3.586 1.00 94.94 92 ASN A O 1
ATOM 732 N N . THR A 1 93 ? -5.251 -17.763 4.499 1.00 95.56 93 THR A N 1
ATOM 733 C CA . THR A 1 93 ? -4.618 -16.563 5.060 1.00 95.56 93 THR A CA 1
ATOM 734 C C . THR A 1 93 ? -3.974 -16.902 6.405 1.00 95.56 93 THR A C 1
ATOM 736 O O . THR A 1 93 ? -4.175 -17.991 6.952 1.00 95.56 93 THR A O 1
ATOM 739 N N . ALA A 1 94 ? -3.176 -15.985 6.955 1.00 92.62 94 ALA A N 1
ATOM 740 C CA . ALA A 1 94 ? -2.611 -16.163 8.293 1.00 92.62 94 ALA A CA 1
ATOM 741 C C . ALA A 1 94 ? -3.696 -16.162 9.376 1.00 92.62 94 ALA A C 1
ATOM 743 O O . ALA A 1 94 ? -3.568 -16.849 10.389 1.00 92.62 94 ALA A O 1
ATOM 744 N N . PHE A 1 95 ? -4.781 -15.424 9.135 1.00 95.44 95 PHE A N 1
ATOM 745 C CA . PHE A 1 95 ? -5.917 -15.358 10.036 1.00 95.44 95 PHE A CA 1
ATOM 746 C C . PHE A 1 95 ? -6.755 -16.641 10.016 1.00 95.44 95 PHE A C 1
ATOM 748 O O . PHE A 1 95 ? -7.234 -17.070 11.066 1.00 95.44 95 PHE A O 1
ATOM 755 N N . GLY A 1 96 ? -6.905 -17.271 8.846 1.00 95.12 96 GLY A N 1
ATOM 756 C CA . GLY A 1 96 ? -7.632 -18.524 8.677 1.00 95.12 96 GLY A CA 1
ATOM 757 C C . GLY A 1 96 ? -8.150 -18.732 7.256 1.00 95.12 96 GLY A C 1
ATOM 758 O O . GLY A 1 96 ? -7.451 -18.507 6.270 1.00 95.12 96 GLY A O 1
ATOM 759 N N . ASN A 1 97 ? -9.377 -19.234 7.144 1.00 95.88 97 ASN A N 1
ATOM 760 C CA . ASN A 1 97 ? -10.048 -19.426 5.861 1.00 95.88 97 ASN A CA 1
ATOM 761 C C . ASN A 1 97 ? -11.532 -19.095 5.945 1.00 95.88 97 ASN A C 1
ATOM 763 O O . ASN A 1 97 ? -12.077 -18.992 7.048 1.00 95.88 97 ASN A O 1
ATOM 767 N N . ARG A 1 98 ? -12.193 -18.995 4.787 1.00 96.88 98 ARG A N 1
ATOM 768 C CA . ARG A 1 98 ? -13.589 -18.551 4.702 1.00 96.88 98 ARG A CA 1
ATOM 769 C C . ARG A 1 98 ? -14.531 -19.313 5.640 1.00 96.88 98 ARG A C 1
ATOM 771 O O . ARG A 1 98 ? -15.225 -18.697 6.432 1.00 96.88 98 ARG A O 1
ATOM 778 N N . ILE A 1 99 ? -14.469 -20.646 5.643 1.00 96.62 99 ILE A N 1
ATOM 779 C CA . ILE A 1 99 ? -15.334 -21.496 6.486 1.00 96.62 99 ILE A CA 1
ATOM 780 C C . ILE A 1 99 ? -15.159 -21.189 7.982 1.00 96.62 99 ILE A C 1
ATOM 782 O O . ILE A 1 99 ? -16.092 -21.325 8.775 1.00 96.62 99 ILE A O 1
ATOM 786 N N . ARG A 1 100 ? -13.939 -20.853 8.405 1.00 97.12 100 ARG A N 1
ATOM 787 C CA . ARG A 1 100 ? -13.631 -20.522 9.800 1.00 97.12 100 ARG A CA 1
ATOM 788 C C . ARG A 1 100 ? -14.025 -19.087 10.140 1.00 97.12 100 ARG A C 1
ATOM 790 O O . ARG A 1 100 ? -14.468 -18.858 11.260 1.00 97.12 100 ARG A O 1
ATOM 797 N N . ILE A 1 101 ? -13.901 -18.171 9.180 1.00 98.25 101 ILE A N 1
ATOM 798 C CA . ILE A 1 101 ? -14.381 -16.790 9.288 1.00 98.25 101 ILE A CA 1
ATOM 799 C C . ILE A 1 101 ? -15.896 -16.781 9.480 1.00 98.25 101 ILE A C 1
ATOM 801 O O . ILE A 1 101 ? -16.351 -16.195 10.454 1.00 98.25 101 ILE A O 1
ATOM 805 N N . ASP A 1 102 ? -16.657 -17.519 8.670 1.00 98.31 102 ASP A N 1
ATOM 806 C CA . ASP A 1 102 ? -18.122 -17.586 8.801 1.00 98.31 102 ASP A CA 1
ATOM 807 C C . ASP A 1 102 ? -18.538 -18.066 10.206 1.00 98.31 102 ASP A C 1
ATOM 809 O O . ASP A 1 102 ? -19.376 -17.459 10.866 1.00 98.31 102 ASP A O 1
ATOM 813 N N . LYS A 1 103 ? -17.858 -19.092 10.740 1.00 98.25 103 LYS A N 1
ATOM 814 C CA . LYS A 1 103 ? -18.091 -19.576 12.115 1.00 98.25 103 LYS A CA 1
ATOM 815 C C . LYS A 1 103 ? -17.754 -18.547 13.188 1.00 98.25 103 LYS A C 1
ATOM 817 O O . LYS A 1 103 ? -18.376 -18.540 14.247 1.00 98.25 103 LYS A O 1
ATOM 822 N N . MET A 1 104 ? -16.724 -17.736 12.964 1.00 98.44 104 MET A N 1
ATOM 823 C CA . MET A 1 104 ? -16.410 -16.639 13.867 1.00 98.44 104 MET A CA 1
ATOM 824 C C . MET A 1 104 ? -17.508 -15.581 13.808 1.00 98.44 104 MET A C 1
ATOM 826 O O . MET A 1 104 ? -17.942 -15.152 14.872 1.00 98.44 104 MET A O 1
ATOM 830 N N . MET A 1 105 ? -17.988 -15.212 12.619 1.00 98.69 105 MET A N 1
ATOM 831 C CA . MET A 1 105 ? -19.088 -14.255 12.473 1.00 98.69 105 MET A CA 1
ATOM 832 C C . MET A 1 105 ? -20.355 -14.745 13.185 1.00 98.69 105 MET A C 1
ATOM 834 O O . MET A 1 105 ? -20.925 -13.990 13.970 1.00 98.69 105 MET A O 1
ATOM 838 N N . ASP A 1 106 ? -20.715 -16.028 13.047 1.00 98.56 106 ASP A N 1
ATOM 839 C CA . ASP A 1 106 ? -21.823 -16.645 13.797 1.00 98.56 106 ASP A CA 1
ATOM 840 C C . ASP A 1 106 ? -21.645 -16.498 15.321 1.00 98.56 106 ASP A C 1
ATOM 842 O O . ASP A 1 106 ? -22.578 -16.136 16.044 1.00 98.56 106 ASP A O 1
ATOM 846 N N . SER A 1 107 ? -20.435 -16.764 15.829 1.00 98.50 107 SER A N 1
ATOM 847 C CA . SER A 1 107 ? -20.107 -16.602 17.251 1.00 98.50 107 SER A CA 1
ATOM 848 C C . SER A 1 107 ? -20.180 -15.144 17.710 1.00 98.50 107 SER A C 1
ATOM 850 O O . SER A 1 107 ? -20.686 -14.874 18.799 1.00 98.50 107 SER A O 1
ATOM 852 N N . LEU A 1 108 ? -19.655 -14.202 16.924 1.00 98.56 108 LEU A N 1
ATOM 853 C CA . LEU A 1 108 ? -19.668 -12.777 17.259 1.00 98.56 108 LEU A CA 1
ATOM 854 C C . LEU A 1 108 ? -21.105 -12.243 17.292 1.00 98.56 108 LEU A C 1
ATOM 856 O O . LEU A 1 108 ? -21.494 -11.618 18.281 1.00 98.56 108 LEU A O 1
ATOM 860 N N . ALA A 1 109 ? -21.922 -12.603 16.299 1.00 98.12 109 ALA A N 1
ATOM 861 C CA . ALA A 1 109 ? -23.343 -12.273 16.251 1.00 98.12 109 ALA A CA 1
ATOM 862 C C . ALA A 1 109 ? -24.109 -12.849 17.454 1.00 98.12 109 ALA A C 1
ATOM 864 O O . ALA A 1 109 ? -24.870 -12.131 18.104 1.00 98.12 109 ALA A O 1
ATOM 865 N N . LEU A 1 110 ? -23.861 -14.115 17.824 1.00 98.31 110 LEU A N 1
ATOM 866 C CA . LEU A 1 110 ? -24.494 -14.760 18.985 1.00 98.31 110 LEU A CA 1
ATOM 867 C C . LEU A 1 110 ? -24.253 -14.001 20.302 1.00 98.31 110 LEU A C 1
ATOM 869 O O . LEU A 1 110 ? -25.087 -14.058 21.209 1.00 98.31 110 LEU A O 1
ATOM 873 N N . TYR A 1 111 ? -23.122 -13.303 20.416 1.00 97.56 111 TYR A N 1
ATOM 874 C CA . TYR A 1 111 ? -22.726 -12.565 21.615 1.00 97.56 111 TYR A CA 1
ATOM 875 C C . TYR A 1 111 ? -22.736 -11.038 21.436 1.00 97.56 111 TYR A C 1
ATOM 877 O O . TYR A 1 111 ? -22.167 -10.333 22.271 1.00 97.56 111 TYR A O 1
ATOM 885 N N . ASN A 1 112 ? -23.434 -10.529 20.413 1.00 96.06 112 ASN A N 1
ATOM 886 C CA . ASN A 1 112 ? -23.597 -9.099 20.118 1.00 96.06 112 ASN A CA 1
ATOM 887 C C . ASN A 1 112 ? -22.265 -8.330 20.023 1.00 96.06 112 ASN A C 1
ATOM 889 O O . ASN A 1 112 ? -22.154 -7.205 20.510 1.00 96.06 112 ASN A O 1
ATOM 893 N N . LEU A 1 113 ? -21.248 -8.950 19.426 1.00 97.31 113 LEU A N 1
ATOM 894 C CA . LEU A 1 113 ? -19.977 -8.306 19.112 1.00 97.31 113 LEU A CA 1
ATOM 895 C C . LEU A 1 113 ? -19.986 -7.870 17.651 1.00 97.31 113 LEU A C 1
ATOM 897 O O . LEU A 1 113 ? -20.112 -8.710 16.769 1.00 97.31 113 LEU A O 1
ATOM 901 N N . THR A 1 114 ? -19.812 -6.575 17.410 1.00 98.06 114 THR A N 1
ATOM 902 C CA . THR A 1 114 ? -19.748 -5.983 16.067 1.00 98.06 114 THR A CA 1
ATOM 903 C C . THR A 1 114 ? -18.396 -6.311 15.413 1.00 98.06 114 THR A C 1
ATOM 905 O O . THR A 1 114 ? -17.375 -5.812 15.898 1.00 98.06 114 THR A O 1
ATOM 908 N N . PRO A 1 115 ? -18.335 -7.124 14.341 1.00 98.62 115 PRO A N 1
ATOM 909 C CA . PRO A 1 115 ? -17.094 -7.379 13.610 1.00 98.62 115 PRO A CA 1
ATOM 910 C C . PRO A 1 115 ? -16.690 -6.166 12.761 1.00 98.62 115 PRO A C 1
ATOM 912 O O . PRO A 1 115 ? -17.452 -5.714 11.908 1.00 98.62 115 PRO A O 1
ATOM 915 N N . ILE A 1 116 ? -15.474 -5.662 12.967 1.00 98.81 116 ILE A N 1
ATOM 916 C CA . ILE A 1 116 ? -14.883 -4.547 12.221 1.00 98.81 116 ILE A CA 1
ATOM 917 C C . ILE A 1 116 ? -13.791 -5.102 11.300 1.00 98.81 116 ILE A C 1
ATOM 919 O O . ILE A 1 116 ? -12.829 -5.714 11.773 1.00 98.81 116 ILE A O 1
ATOM 923 N N . ALA A 1 117 ? -13.935 -4.889 9.993 1.00 98.75 117 ALA A N 1
ATOM 924 C CA . ALA A 1 117 ? -12.953 -5.297 8.992 1.00 98.75 117 ALA A CA 1
ATOM 925 C C . ALA A 1 117 ? -11.808 -4.290 8.881 1.00 98.75 117 ALA A C 1
ATOM 927 O O . ALA A 1 117 ? -12.055 -3.088 8.856 1.00 98.75 117 ALA A O 1
ATOM 928 N N . ASP A 1 118 ? -10.577 -4.780 8.755 1.00 98.75 118 ASP A N 1
ATOM 929 C CA . ASP A 1 118 ? -9.429 -3.960 8.363 1.00 98.75 118 ASP A CA 1
ATOM 930 C C . ASP A 1 118 ? -9.377 -3.821 6.835 1.00 98.75 118 ASP A C 1
ATOM 932 O O . ASP A 1 118 ? -9.324 -4.828 6.117 1.00 98.75 118 ASP A O 1
ATOM 936 N N . MET A 1 119 ? -9.438 -2.585 6.344 1.00 98.75 119 MET A N 1
ATOM 937 C CA . MET A 1 119 ? -9.617 -2.244 4.936 1.00 98.75 119 MET A CA 1
ATOM 938 C C . MET A 1 119 ? -8.403 -1.481 4.403 1.00 98.75 119 MET A C 1
ATOM 940 O O . MET A 1 119 ? -8.124 -0.366 4.844 1.00 98.75 119 MET A O 1
ATOM 944 N N . ILE A 1 120 ? -7.724 -2.064 3.411 1.00 98.50 120 ILE A N 1
ATOM 945 C CA . ILE A 1 120 ? -6.513 -1.519 2.789 1.00 98.50 120 ILE A CA 1
ATOM 946 C C . ILE A 1 120 ? -6.854 -0.999 1.392 1.00 98.50 120 ILE A C 1
ATOM 948 O O . ILE A 1 120 ? -7.091 -1.786 0.474 1.00 98.50 120 ILE A O 1
ATOM 952 N N . TYR A 1 121 ? -6.865 0.326 1.232 1.00 98.31 121 TYR A N 1
ATOM 953 C CA . TYR A 1 121 ? -7.182 0.996 -0.041 1.00 98.31 121 TYR A CA 1
ATOM 954 C C . TYR A 1 121 ? -5.982 1.685 -0.702 1.00 98.31 121 TYR A C 1
ATOM 956 O O . TYR A 1 121 ? -6.077 2.154 -1.837 1.00 98.31 121 TYR A O 1
ATOM 964 N N . ASN A 1 122 ? -4.856 1.771 0.007 1.00 97.56 122 ASN A N 1
ATOM 965 C CA . ASN A 1 122 ? -3.704 2.535 -0.448 1.00 97.56 122 ASN A CA 1
ATOM 966 C C . ASN A 1 122 ? -2.947 1.840 -1.586 1.00 97.56 122 ASN A C 1
ATOM 968 O O . ASN A 1 122 ? -2.533 2.473 -2.546 1.00 97.56 122 ASN A O 1
ATOM 972 N N . HIS A 1 123 ? -2.704 0.538 -1.462 1.00 96.94 123 HIS A N 1
ATOM 973 C CA . HIS A 1 123 ? -1.763 -0.175 -2.322 1.00 96.94 123 HIS A CA 1
ATOM 974 C C . HIS A 1 123 ? -2.189 -1.625 -2.563 1.00 96.94 123 HIS A C 1
ATOM 976 O O . HIS A 1 123 ? -3.030 -2.167 -1.845 1.00 96.94 123 HIS A O 1
ATOM 982 N N . ARG A 1 124 ? -1.564 -2.280 -3.550 1.00 96.00 124 ARG A N 1
ATOM 983 C CA . ARG A 1 124 ? -1.612 -3.747 -3.716 1.00 96.00 124 ARG A CA 1
ATOM 984 C C . ARG A 1 124 ? -0.237 -4.336 -4.001 1.00 96.00 124 ARG A C 1
ATOM 986 O O . ARG A 1 124 ? 0.618 -3.715 -4.640 1.00 96.00 124 ARG A O 1
ATOM 993 N N . ALA A 1 125 ? -0.045 -5.572 -3.554 1.00 94.88 125 ALA A N 1
ATOM 994 C CA . ALA A 1 125 ? 1.203 -6.315 -3.689 1.00 94.88 125 ALA A CA 1
ATOM 995 C C . ALA A 1 125 ? 1.056 -7.522 -4.627 1.00 94.88 125 ALA A C 1
ATOM 997 O O . ALA A 1 125 ? -0.038 -8.045 -4.813 1.00 94.88 125 ALA A O 1
ATOM 998 N N . ASN A 1 126 ? 2.177 -8.003 -5.175 1.00 93.81 126 ASN A N 1
ATOM 999 C CA . ASN A 1 126 ? 2.282 -9.269 -5.916 1.00 93.81 126 ASN A CA 1
ATOM 1000 C C . ASN A 1 126 ? 1.371 -9.428 -7.151 1.00 93.81 126 ASN A C 1
ATOM 1002 O O . ASN A 1 126 ? 1.020 -10.550 -7.525 1.00 93.81 126 ASN A O 1
ATOM 1006 N N . GLY A 1 127 ? 1.035 -8.333 -7.839 1.00 95.88 127 GLY A N 1
ATOM 1007 C CA . GLY A 1 127 ? 0.448 -8.411 -9.178 1.00 95.88 127 GLY A CA 1
ATOM 1008 C C . GLY A 1 127 ? 1.401 -9.077 -10.179 1.00 95.88 127 GLY A C 1
ATOM 1009 O O . GLY A 1 127 ? 2.596 -9.241 -9.931 1.00 95.88 127 GLY A O 1
ATOM 1010 N N . LYS A 1 128 ? 0.890 -9.490 -11.338 1.00 96.88 128 LYS A N 1
ATOM 1011 C CA . LYS A 1 128 ? 1.733 -9.992 -12.435 1.00 96.88 128 LYS A CA 1
ATOM 1012 C C . LYS A 1 128 ? 2.412 -8.823 -13.154 1.00 96.88 128 LYS A C 1
ATOM 1014 O O . LYS A 1 128 ? 1.912 -7.702 -13.124 1.00 96.88 128 LYS A O 1
ATOM 1019 N N . LEU A 1 129 ? 3.533 -9.106 -13.819 1.00 95.69 129 LEU A N 1
ATOM 1020 C CA . LEU A 1 129 ? 4.181 -8.132 -14.697 1.00 95.69 129 LEU A CA 1
ATOM 1021 C C . LEU A 1 129 ? 3.282 -7.811 -15.895 1.00 95.69 129 LEU A C 1
ATOM 1023 O O . LEU A 1 129 ? 2.772 -8.714 -16.562 1.00 95.69 129 LEU A O 1
ATOM 1027 N N . GLU A 1 130 ? 3.150 -6.529 -16.195 1.00 96.94 130 GLU A N 1
ATOM 1028 C CA . GLU A 1 130 ? 2.554 -6.004 -17.423 1.00 96.94 130 GLU A CA 1
ATOM 1029 C C . GLU A 1 130 ? 3.326 -4.778 -17.899 1.00 96.94 130 GLU A C 1
ATOM 1031 O O . GLU A 1 130 ? 4.049 -4.169 -17.118 1.00 96.94 130 GLU A O 1
ATOM 1036 N N . VAL A 1 131 ? 3.178 -4.424 -19.176 1.00 97.38 131 VAL A N 1
ATOM 1037 C CA . VAL A 1 131 ? 3.793 -3.213 -19.734 1.00 97.38 131 VAL A CA 1
ATOM 1038 C C . VAL A 1 131 ? 3.143 -1.981 -19.116 1.00 97.38 131 VAL A C 1
ATOM 1040 O O . VAL A 1 131 ? 1.919 -1.873 -19.124 1.00 97.38 131 VAL A O 1
ATOM 1043 N N . ASN A 1 132 ? 3.960 -1.048 -18.634 1.00 96.69 132 ASN A N 1
ATOM 1044 C CA . ASN A 1 132 ? 3.503 0.180 -18.001 1.00 96.69 132 ASN A CA 1
ATOM 1045 C C . ASN A 1 132 ? 4.175 1.399 -18.645 1.00 96.69 132 ASN A C 1
ATOM 1047 O O . ASN A 1 132 ? 5.269 1.814 -18.262 1.00 96.69 132 ASN A O 1
ATOM 1051 N N . GLY A 1 133 ? 3.483 1.981 -19.628 1.00 95.00 133 GLY A N 1
ATOM 1052 C CA . GLY A 1 133 ? 3.964 3.163 -20.344 1.00 95.00 133 GLY A CA 1
ATOM 1053 C C . GLY A 1 133 ? 3.974 4.442 -19.500 1.00 95.00 133 GLY A C 1
ATOM 1054 O O . GLY A 1 133 ? 4.707 5.372 -19.817 1.00 95.00 133 GLY A O 1
ATOM 1055 N N . ALA A 1 134 ? 3.186 4.507 -18.423 1.00 95.38 134 ALA A N 1
ATOM 1056 C CA . ALA A 1 134 ? 3.187 5.662 -17.529 1.00 95.38 134 ALA A CA 1
ATOM 1057 C C . ALA A 1 134 ? 4.433 5.671 -16.629 1.00 95.38 134 ALA A C 1
ATOM 1059 O O . ALA A 1 134 ? 5.023 6.728 -16.419 1.00 95.38 134 ALA A O 1
ATOM 1060 N N . VAL A 1 135 ? 4.881 4.498 -16.173 1.00 95.00 135 VAL A N 1
ATOM 1061 C CA . VAL A 1 135 ? 6.156 4.344 -15.452 1.00 95.00 135 VAL A CA 1
ATOM 1062 C C . VAL A 1 135 ? 7.356 4.554 -16.368 1.00 95.00 135 VAL A C 1
ATOM 1064 O O . VAL A 1 135 ? 8.285 5.246 -15.965 1.00 95.00 135 VAL A O 1
ATOM 1067 N N . GLU A 1 136 ? 7.313 4.041 -17.603 1.00 94.56 136 GLU A N 1
ATOM 1068 C CA . GLU A 1 136 ? 8.295 4.379 -18.648 1.00 94.56 136 GLU A CA 1
ATOM 1069 C C . GLU A 1 136 ? 8.408 5.899 -18.789 1.00 94.56 136 GLU A C 1
ATOM 1071 O O . GLU A 1 136 ? 9.455 6.473 -18.507 1.00 94.56 136 GLU A O 1
ATOM 1076 N N . GLY A 1 137 ? 7.294 6.578 -19.075 1.00 93.69 137 GLY A N 1
ATOM 1077 C CA . GLY A 1 137 ? 7.274 8.032 -19.193 1.00 93.69 137 GLY A CA 1
ATOM 1078 C C . GLY A 1 137 ? 7.746 8.760 -17.930 1.00 93.69 137 GLY A C 1
ATOM 1079 O O . GLY A 1 137 ? 8.428 9.775 -18.045 1.00 93.69 137 GLY A O 1
ATOM 1080 N N . TRP A 1 138 ? 7.428 8.270 -16.731 1.00 94.62 138 TRP A N 1
ATOM 1081 C CA . TRP A 1 138 ? 7.889 8.894 -15.490 1.00 94.62 138 TRP A CA 1
ATOM 1082 C C . TRP A 1 138 ? 9.404 8.802 -15.325 1.00 94.62 138 TRP A C 1
ATOM 1084 O O . TRP A 1 138 ? 10.037 9.814 -15.038 1.00 94.62 138 TRP A O 1
ATOM 1094 N N . ILE A 1 139 ? 9.979 7.616 -15.527 1.00 93.50 139 ILE A N 1
ATOM 1095 C CA . ILE A 1 139 ? 11.416 7.374 -15.361 1.00 93.50 139 ILE A CA 1
ATOM 1096 C C . ILE A 1 139 ? 12.210 8.123 -16.436 1.00 93.50 139 ILE A C 1
ATOM 1098 O O . ILE A 1 139 ? 13.167 8.814 -16.103 1.00 93.50 139 ILE A O 1
ATOM 1102 N N . GLU A 1 140 ? 11.785 8.049 -17.700 1.00 92.38 140 GLU A N 1
ATOM 1103 C CA . GLU A 1 140 ? 12.477 8.693 -18.829 1.00 92.38 140 GLU A CA 1
ATOM 1104 C C . GLU A 1 140 ? 12.442 10.225 -18.772 1.00 92.38 140 GLU A C 1
ATOM 1106 O O . GLU A 1 140 ? 13.335 10.887 -19.298 1.00 92.38 140 GLU A O 1
ATOM 1111 N N . ASN A 1 141 ? 11.407 10.803 -18.151 1.00 92.88 141 ASN A N 1
ATOM 1112 C CA . ASN A 1 141 ? 11.235 12.255 -18.064 1.00 92.88 141 ASN A CA 1
ATOM 1113 C C . ASN A 1 141 ? 11.536 12.828 -16.671 1.00 92.88 141 ASN A C 1
ATOM 1115 O O . ASN A 1 141 ? 11.410 14.046 -16.485 1.00 92.88 141 ASN A O 1
ATOM 1119 N N . TYR A 1 142 ? 11.910 11.997 -15.691 1.00 94.38 142 TYR A N 1
ATOM 1120 C CA . TYR A 1 142 ? 12.390 12.480 -14.398 1.00 94.38 142 TYR A CA 1
ATOM 1121 C C . TYR A 1 142 ? 13.668 13.298 -14.605 1.00 94.38 142 TYR A C 1
ATOM 1123 O O . TYR A 1 142 ? 14.504 12.960 -15.434 1.00 94.38 142 TYR A O 1
ATOM 1131 N N . ASN A 1 143 ? 13.788 14.431 -13.915 1.00 95.00 143 ASN A N 1
ATOM 1132 C CA . ASN A 1 143 ? 14.887 15.369 -14.127 1.00 95.00 143 ASN A CA 1
ATOM 1133 C C . ASN A 1 143 ? 15.124 16.245 -12.887 1.00 95.00 143 ASN A C 1
ATOM 1135 O O . ASN A 1 143 ? 14.343 16.221 -11.933 1.00 95.00 143 ASN A O 1
ATOM 1139 N N . LEU A 1 144 ? 16.180 17.066 -12.922 1.00 95.38 144 LEU A N 1
ATOM 1140 C CA . LEU A 1 144 ? 16.558 17.941 -11.809 1.00 95.38 144 LEU A CA 1
ATOM 1141 C C . LEU A 1 144 ? 15.446 18.907 -11.378 1.00 95.38 144 LEU A C 1
ATOM 1143 O O . LEU A 1 144 ? 15.328 19.218 -10.198 1.00 95.38 144 LEU A O 1
ATOM 1147 N N . ALA A 1 145 ? 14.630 19.400 -12.315 1.00 96.62 145 ALA A N 1
ATOM 1148 C CA . ALA A 1 145 ? 13.556 20.334 -11.987 1.00 96.62 145 ALA A CA 1
ATOM 1149 C C . ALA A 1 145 ? 12.442 19.648 -11.185 1.00 96.62 145 ALA A C 1
ATOM 1151 O O . ALA A 1 145 ? 11.977 20.214 -10.200 1.00 96.62 145 ALA A O 1
ATOM 1152 N N . LYS A 1 146 ? 12.060 18.423 -11.569 1.00 94.81 146 LYS A N 1
ATOM 1153 C CA . LYS A 1 146 ? 11.099 17.595 -10.822 1.00 94.81 146 LYS A CA 1
ATOM 1154 C C . LYS A 1 146 ? 11.603 17.301 -9.412 1.00 94.81 146 LYS A C 1
ATOM 1156 O O . LYS A 1 146 ? 10.906 17.584 -8.442 1.00 94.81 146 LYS A O 1
ATOM 1161 N N . HIS A 1 147 ? 12.849 16.845 -9.307 1.00 94.69 147 HIS A N 1
ATOM 1162 C CA . HIS A 1 147 ? 13.507 16.598 -8.027 1.00 94.69 147 HIS A CA 1
ATOM 1163 C C . HIS A 1 147 ? 13.518 17.848 -7.127 1.00 94.69 147 HIS A C 1
ATOM 1165 O O . HIS A 1 147 ? 13.078 17.798 -5.982 1.00 94.69 147 HIS A O 1
ATOM 1171 N N . ASN A 1 148 ? 13.925 19.006 -7.662 1.00 95.94 148 ASN A N 1
ATOM 1172 C CA . ASN A 1 148 ? 13.954 20.268 -6.912 1.00 95.94 148 ASN A CA 1
ATOM 1173 C C . ASN A 1 148 ? 12.559 20.771 -6.496 1.00 95.94 148 ASN A C 1
ATOM 1175 O O . ASN A 1 148 ? 12.453 21.558 -5.556 1.00 95.94 148 ASN A O 1
ATOM 1179 N N . ASN A 1 149 ? 11.498 20.331 -7.178 1.00 94.75 149 ASN A N 1
ATOM 1180 C CA . ASN A 1 149 ? 10.109 20.604 -6.804 1.00 94.75 149 ASN A CA 1
ATOM 1181 C C . ASN A 1 149 ? 9.562 19.613 -5.760 1.00 94.75 149 ASN A C 1
ATOM 1183 O O . ASN A 1 149 ? 8.402 19.730 -5.366 1.00 94.75 149 ASN A O 1
ATOM 1187 N N . GLY A 1 150 ? 10.378 18.660 -5.300 1.00 93.00 150 GLY A N 1
ATOM 1188 C CA . GLY A 1 150 ? 10.005 17.657 -4.307 1.00 93.00 150 GLY A CA 1
ATOM 1189 C C . GLY A 1 150 ? 9.347 16.404 -4.882 1.00 93.00 150 GLY A C 1
ATOM 1190 O O . GLY A 1 150 ? 8.846 15.596 -4.106 1.00 93.00 150 GLY A O 1
ATOM 1191 N N . GLU A 1 151 ? 9.331 16.224 -6.207 1.00 93.75 151 GLU A N 1
ATOM 1192 C CA . GLU A 1 151 ? 8.892 14.966 -6.819 1.00 93.75 151 GLU A CA 1
ATOM 1193 C C . GLU A 1 151 ? 9.920 13.852 -6.567 1.00 93.75 151 GLU A C 1
ATOM 1195 O O . GLU A 1 151 ? 11.123 14.116 -6.501 1.00 93.75 151 GLU A O 1
ATOM 1200 N N . SER A 1 152 ? 9.462 12.601 -6.486 1.00 92.44 152 SER A N 1
ATOM 1201 C CA . SER A 1 152 ? 10.341 11.442 -6.269 1.00 92.44 152 SER A CA 1
ATOM 1202 C C . SER A 1 152 ? 10.591 10.650 -7.552 1.00 92.44 152 SER A C 1
ATOM 1204 O O . SER A 1 152 ? 9.715 10.504 -8.411 1.00 92.44 152 SER A O 1
ATOM 1206 N N . CYS A 1 153 ? 11.776 10.050 -7.663 1.00 91.56 153 CYS A N 1
ATOM 1207 C CA . CYS A 1 153 ? 12.021 9.005 -8.653 1.00 91.56 153 CYS A CA 1
ATOM 1208 C C . CYS A 1 153 ? 11.141 7.776 -8.371 1.00 91.56 153 CYS A C 1
ATOM 1210 O O . CYS A 1 153 ? 10.807 7.490 -7.219 1.00 91.56 153 CYS A O 1
ATOM 1212 N N . TYR A 1 154 ? 10.788 7.020 -9.413 1.00 92.81 154 TYR A N 1
ATOM 1213 C CA . TYR A 1 154 ? 10.037 5.779 -9.221 1.00 92.81 154 TYR A CA 1
ATOM 1214 C C . TYR A 1 154 ? 10.939 4.709 -8.567 1.00 92.81 154 TYR A C 1
ATOM 1216 O O . TYR A 1 154 ? 12.079 4.549 -9.013 1.00 92.81 154 TYR A O 1
ATOM 1224 N N . PRO A 1 155 ? 10.475 3.970 -7.540 1.00 90.94 155 PRO A N 1
ATOM 1225 C CA . PRO A 1 155 ? 11.307 2.994 -6.834 1.00 90.94 155 PRO A CA 1
ATOM 1226 C C . PRO A 1 155 ? 11.854 1.889 -7.752 1.00 90.94 155 PRO A C 1
ATOM 1228 O O . PRO A 1 155 ? 11.103 1.211 -8.459 1.00 90.94 155 PRO A O 1
ATOM 1231 N N . SER A 1 156 ? 13.174 1.697 -7.730 1.00 89.31 156 SER A N 1
ATOM 1232 C CA . SER A 1 156 ? 13.907 0.823 -8.661 1.00 89.31 156 SER A CA 1
ATOM 1233 C C . SER A 1 156 ? 13.622 -0.674 -8.482 1.00 89.31 156 SER A C 1
ATOM 1235 O O . SER A 1 156 ? 13.747 -1.458 -9.420 1.00 89.31 156 SER A O 1
ATOM 1237 N N . ASP A 1 157 ? 13.142 -1.086 -7.310 1.00 88.00 157 ASP A N 1
ATOM 1238 C CA . ASP A 1 157 ? 12.716 -2.455 -7.003 1.00 88.00 157 ASP A CA 1
ATOM 1239 C C . ASP A 1 157 ? 11.273 -2.767 -7.459 1.00 88.00 157 ASP A C 1
ATOM 1241 O O . ASP A 1 157 ? 10.824 -3.917 -7.379 1.00 88.00 157 ASP A O 1
ATOM 1245 N N . ARG A 1 158 ? 10.533 -1.764 -7.956 1.00 90.00 158 ARG A N 1
ATOM 1246 C CA . ARG A 1 158 ? 9.117 -1.886 -8.356 1.00 90.00 158 ARG A CA 1
ATOM 1247 C C . ARG A 1 158 ? 8.895 -2.001 -9.863 1.00 90.00 158 ARG A C 1
ATOM 1249 O O . ARG A 1 158 ? 7.759 -2.243 -10.280 1.00 90.00 158 ARG A O 1
ATOM 1256 N N . PHE A 1 159 ? 9.940 -1.886 -10.682 1.00 93.19 159 PHE A N 1
ATOM 1257 C CA . PHE A 1 159 ? 9.846 -2.057 -12.132 1.00 93.19 159 PHE A CA 1
ATOM 1258 C C . PHE A 1 159 ? 10.944 -2.955 -12.705 1.00 93.19 159 PHE A C 1
ATOM 1260 O O . PHE A 1 159 ? 11.940 -3.275 -12.059 1.00 93.19 159 PHE A O 1
ATOM 1267 N N . LYS A 1 160 ? 10.739 -3.386 -13.949 1.00 94.62 160 LYS A N 1
ATOM 1268 C CA . LYS A 1 160 ? 11.745 -4.053 -14.781 1.00 94.62 160 LYS A CA 1
ATOM 1269 C C . LYS A 1 160 ? 11.709 -3.477 -16.182 1.00 94.62 160 LYS A C 1
ATOM 1271 O O . LYS A 1 160 ? 10.631 -3.181 -16.693 1.00 94.62 160 LYS A O 1
ATOM 1276 N N . CYS A 1 161 ? 12.864 -3.399 -16.820 1.00 97.00 161 CYS A N 1
ATOM 1277 C CA . CYS A 1 161 ? 12.955 -3.076 -18.234 1.00 97.00 161 CYS A CA 1
ATOM 1278 C C . CYS A 1 161 ? 12.998 -4.367 -19.056 1.00 97.00 161 CYS A C 1
ATOM 1280 O O . CYS A 1 161 ? 13.473 -5.413 -18.599 1.00 97.00 161 CYS A O 1
ATOM 1282 N N . PHE A 1 162 ? 12.528 -4.305 -20.295 1.00 97.44 162 PHE A N 1
ATOM 1283 C CA . PHE A 1 162 ? 12.716 -5.385 -21.249 1.00 97.44 162 PHE A CA 1
ATOM 1284 C C . PHE A 1 162 ? 12.936 -4.867 -22.668 1.00 97.44 162 PHE A C 1
ATOM 1286 O O . PHE A 1 162 ? 12.373 -3.852 -23.071 1.00 97.44 162 PHE A O 1
ATOM 1293 N N . LEU A 1 163 ? 13.741 -5.603 -23.430 1.00 97.88 163 LEU A N 1
ATOM 1294 C CA . LEU A 1 163 ? 14.060 -5.336 -24.827 1.00 97.88 163 LEU A CA 1
ATOM 1295 C C . LEU A 1 163 ? 13.750 -6.593 -25.658 1.00 97.88 163 LEU A C 1
ATOM 1297 O O . LEU A 1 163 ? 14.419 -7.621 -25.497 1.00 97.88 163 LEU A O 1
ATOM 1301 N N . PRO A 1 164 ? 12.719 -6.567 -26.521 1.00 97.19 164 PRO A N 1
ATOM 1302 C CA . PRO A 1 164 ? 12.418 -7.680 -27.418 1.00 97.19 164 PRO A CA 1
ATOM 1303 C C . PRO A 1 164 ? 13.571 -7.970 -28.394 1.00 97.19 164 PRO A C 1
ATOM 1305 O O . PRO A 1 164 ? 14.040 -7.075 -29.094 1.00 97.19 164 PRO A O 1
ATOM 1308 N N . ILE A 1 165 ? 13.990 -9.234 -28.505 1.00 96.31 165 ILE A N 1
ATOM 1309 C CA . ILE A 1 165 ? 15.048 -9.667 -29.436 1.00 96.31 165 ILE A CA 1
ATOM 1310 C C . ILE A 1 165 ? 14.570 -10.818 -30.330 1.00 96.31 165 ILE A C 1
ATOM 1312 O O . ILE A 1 165 ? 13.704 -11.609 -29.953 1.00 96.31 165 ILE A O 1
ATOM 1316 N N . GLY A 1 166 ? 15.141 -10.927 -31.526 1.00 92.75 166 GLY A N 1
ATOM 1317 C CA . GLY A 1 166 ? 14.724 -11.877 -32.551 1.00 92.75 166 GLY A CA 1
ATOM 1318 C C . GLY A 1 166 ? 13.428 -11.473 -33.264 1.00 92.75 166 GLY A C 1
ATOM 1319 O O . GLY A 1 166 ? 12.934 -10.352 -33.173 1.00 92.75 166 GLY A O 1
ATOM 1320 N N . GLY A 1 167 ? 12.858 -12.405 -34.020 1.00 90.50 167 GLY A N 1
ATOM 1321 C CA . GLY A 1 167 ? 11.628 -12.202 -34.775 1.00 90.50 167 GLY A CA 1
ATOM 1322 C C . GLY A 1 167 ? 11.758 -11.032 -35.748 1.00 90.50 167 GLY A C 1
ATOM 1323 O O . GLY A 1 167 ? 12.658 -11.004 -36.583 1.00 90.50 167 GLY A O 1
ATOM 1324 N N . SER A 1 168 ? 10.844 -10.069 -35.640 1.00 91.50 168 SER A N 1
ATOM 1325 C CA . SER A 1 168 ? 10.809 -8.866 -36.476 1.00 91.50 168 SER A CA 1
ATOM 1326 C C . SER A 1 168 ? 11.473 -7.641 -35.839 1.00 91.50 168 SER A C 1
ATOM 1328 O O . SER A 1 168 ? 11.337 -6.552 -36.386 1.00 91.50 168 SER A O 1
ATOM 1330 N N . THR A 1 169 ? 12.145 -7.773 -34.689 1.00 92.69 169 THR A N 1
ATOM 1331 C CA . THR A 1 169 ? 12.709 -6.611 -33.970 1.00 92.69 169 THR A CA 1
ATOM 1332 C C . THR A 1 169 ? 13.987 -6.080 -34.620 1.00 92.69 169 THR A C 1
ATOM 1334 O O . THR A 1 169 ? 14.380 -4.944 -34.384 1.00 92.69 169 THR A O 1
ATOM 1337 N N . GLY A 1 170 ? 14.649 -6.897 -35.448 1.00 91.88 170 GLY A N 1
ATOM 1338 C CA . GLY A 1 170 ? 15.965 -6.581 -36.013 1.00 91.88 170 GLY A CA 1
ATOM 1339 C C . GLY A 1 170 ? 17.117 -6.719 -35.010 1.00 91.88 170 GLY A C 1
ATOM 1340 O O . GLY A 1 170 ? 18.266 -6.487 -35.375 1.00 91.88 170 GLY A O 1
ATOM 1341 N N . LEU A 1 171 ? 16.825 -7.125 -33.770 1.00 96.38 171 LEU A N 1
ATOM 1342 C CA . LEU A 1 171 ? 17.798 -7.355 -32.701 1.00 96.38 171 LEU A CA 1
ATOM 1343 C C . LEU A 1 171 ? 18.067 -8.855 -32.539 1.00 96.38 171 LEU A C 1
ATOM 1345 O O . LEU A 1 171 ? 17.222 -9.685 -32.874 1.00 96.38 171 LEU A O 1
ATOM 1349 N N . GLY A 1 172 ? 19.235 -9.234 -32.028 1.00 94.88 172 GLY A N 1
ATOM 1350 C CA . GLY A 1 172 ? 19.626 -10.640 -31.911 1.00 94.88 172 GLY A CA 1
ATOM 1351 C C . GLY A 1 172 ? 20.994 -10.818 -31.264 1.00 94.88 172 GLY A C 1
ATOM 1352 O O . GLY A 1 172 ? 21.317 -10.130 -30.302 1.00 94.88 172 GLY A O 1
ATOM 1353 N N . ALA A 1 173 ? 21.794 -11.750 -31.783 1.00 95.94 173 ALA A N 1
ATOM 1354 C CA . ALA A 1 173 ? 23.181 -11.896 -31.353 1.00 95.94 173 ALA A CA 1
ATOM 1355 C C . ALA A 1 173 ? 23.998 -10.652 -31.736 1.00 95.94 173 ALA A C 1
ATOM 1357 O O . ALA A 1 173 ? 23.799 -10.078 -32.808 1.00 95.94 173 ALA A O 1
ATOM 1358 N N . GLY A 1 174 ? 24.926 -10.269 -30.872 1.00 96.81 174 GLY A N 1
ATOM 1359 C CA . GLY A 1 174 ? 25.672 -9.026 -30.974 1.00 96.81 174 GLY A CA 1
ATOM 1360 C C . GLY A 1 174 ? 26.108 -8.538 -29.602 1.00 96.81 174 GLY A C 1
ATOM 1361 O O . GLY A 1 174 ? 25.839 -9.169 -28.579 1.00 96.81 174 GLY A O 1
ATOM 1362 N N . ILE A 1 175 ? 26.785 -7.398 -29.597 1.00 98.25 175 ILE A N 1
ATOM 1363 C CA . ILE A 1 175 ? 27.206 -6.722 -28.376 1.00 98.25 175 ILE A CA 1
ATOM 1364 C C . ILE A 1 175 ? 26.224 -5.586 -28.108 1.00 98.25 175 ILE A C 1
ATOM 1366 O O . ILE A 1 175 ? 25.910 -4.811 -29.016 1.00 98.25 175 ILE A O 1
ATOM 1370 N N . TYR A 1 176 ? 25.744 -5.516 -26.871 1.00 98.50 176 TYR A N 1
ATOM 1371 C CA . TYR A 1 176 ? 24.875 -4.466 -26.359 1.00 98.50 176 TYR A CA 1
ATOM 1372 C C . TYR A 1 176 ? 25.655 -3.669 -25.317 1.00 98.50 176 TYR A C 1
ATOM 1374 O O . TYR A 1 176 ? 26.124 -4.250 -24.344 1.00 98.50 176 TYR A O 1
ATOM 1382 N N . TYR A 1 177 ? 25.776 -2.361 -25.506 1.00 98.06 177 TYR A N 1
ATOM 1383 C CA . TYR A 1 177 ? 26.344 -1.449 -24.515 1.00 98.06 177 TYR A CA 1
ATOM 1384 C C . TYR A 1 177 ? 25.193 -0.776 -23.776 1.00 98.06 177 TYR A C 1
ATOM 1386 O O . TYR A 1 177 ? 24.525 0.088 -24.346 1.00 98.06 177 TYR A O 1
ATOM 1394 N N . LEU A 1 178 ? 24.906 -1.235 -22.558 1.00 97.25 178 LEU A N 1
ATOM 1395 C CA . LEU A 1 178 ? 23.859 -0.682 -21.701 1.00 97.25 178 LEU A CA 1
ATOM 1396 C C . LEU A 1 178 ? 24.423 0.542 -20.985 1.00 97.25 178 LEU A C 1
ATOM 1398 O O . LEU A 1 178 ? 25.361 0.395 -20.206 1.00 97.25 178 LEU A O 1
ATOM 1402 N N . LYS A 1 179 ? 23.841 1.716 -21.229 1.00 95.06 179 LYS A N 1
ATOM 1403 C CA . LYS A 1 179 ? 24.298 2.982 -20.653 1.00 95.06 179 LYS A CA 1
ATOM 1404 C C . LYS A 1 179 ? 23.307 3.464 -19.601 1.00 95.06 179 LYS A C 1
ATOM 1406 O O . LYS A 1 179 ? 22.132 3.681 -19.916 1.00 95.06 179 LYS A O 1
ATOM 1411 N N . ILE A 1 180 ? 23.768 3.602 -18.364 1.00 93.44 180 ILE A N 1
ATOM 1412 C CA . ILE A 1 180 ? 22.955 3.950 -17.195 1.00 93.44 180 ILE A CA 1
ATOM 1413 C C . ILE A 1 180 ? 23.443 5.285 -16.629 1.00 93.44 180 ILE A C 1
ATOM 1415 O O . ILE A 1 180 ? 24.642 5.531 -16.542 1.00 93.44 180 ILE A O 1
ATOM 1419 N N . HIS A 1 181 ? 22.503 6.164 -16.279 1.00 89.44 181 HIS A N 1
ATOM 1420 C CA . HIS A 1 181 ? 22.777 7.501 -15.746 1.00 89.44 181 HIS A CA 1
ATOM 1421 C C . HIS A 1 181 ? 21.748 7.881 -14.669 1.00 89.44 181 HIS A C 1
ATOM 1423 O O . HIS A 1 181 ? 20.664 7.293 -14.613 1.00 89.44 181 HIS A O 1
ATOM 1429 N N . SER A 1 182 ? 22.060 8.886 -13.842 1.00 91.44 182 SER A N 1
ATOM 1430 C CA . SER A 1 182 ? 21.074 9.540 -12.966 1.00 91.44 182 SER A CA 1
ATOM 1431 C C . SER A 1 182 ? 20.116 10.389 -13.803 1.00 91.44 182 SER A C 1
ATOM 1433 O O . SER A 1 182 ? 20.545 11.345 -14.444 1.00 91.44 182 SER A O 1
ATOM 1435 N N . ALA A 1 183 ? 18.817 10.097 -13.789 1.00 91.62 183 ALA A N 1
ATOM 1436 C CA . ALA A 1 183 ? 17.837 10.862 -14.564 1.00 91.62 183 ALA A CA 1
ATOM 1437 C C . ALA A 1 183 ? 17.799 12.359 -14.178 1.00 91.62 183 ALA A C 1
ATOM 1439 O O . ALA A 1 183 ? 17.651 13.232 -15.036 1.00 91.62 183 ALA A O 1
ATOM 1440 N N . SER A 1 184 ? 17.972 12.688 -12.895 1.00 92.81 184 SER A N 1
ATOM 1441 C CA . SER A 1 184 ? 18.011 14.069 -12.407 1.00 92.81 184 SER A CA 1
ATOM 1442 C C . SER A 1 184 ? 19.396 14.701 -12.426 1.00 92.81 184 SER A C 1
ATOM 1444 O O . SER A 1 184 ? 19.481 15.927 -12.473 1.00 92.81 184 SER A O 1
ATOM 1446 N N . GLY A 1 185 ? 20.472 13.915 -12.358 1.00 90.94 185 GLY A N 1
ATOM 1447 C CA . GLY A 1 185 ? 21.822 14.434 -12.130 1.00 90.94 185 GLY A CA 1
ATOM 1448 C C . GLY A 1 185 ? 21.981 15.133 -10.771 1.00 90.94 185 GLY A C 1
ATOM 1449 O O . GLY A 1 185 ? 22.896 15.941 -10.600 1.00 90.94 185 GLY A O 1
ATOM 1450 N N . SER A 1 186 ? 21.073 14.882 -9.820 1.00 90.88 186 SER A N 1
ATOM 1451 C CA . SER A 1 186 ? 21.159 15.432 -8.468 1.00 90.88 186 SER A CA 1
ATOM 1452 C C . SER A 1 186 ? 22.269 14.749 -7.675 1.00 90.88 186 SER A C 1
ATOM 1454 O O . SER A 1 186 ? 22.436 13.529 -7.715 1.00 90.88 186 SER A O 1
ATOM 1456 N N . VAL A 1 187 ? 22.977 15.541 -6.866 1.00 89.19 187 VAL A N 1
ATOM 1457 C CA . VAL A 1 187 ? 23.979 15.032 -5.918 1.00 89.19 187 VAL A CA 1
ATOM 1458 C C . VAL A 1 187 ? 23.387 14.053 -4.903 1.00 89.19 187 VAL A C 1
ATOM 1460 O O . VAL A 1 187 ? 24.123 13.240 -4.349 1.00 89.19 187 VAL A O 1
ATOM 1463 N N . ASP A 1 188 ? 22.067 14.093 -4.712 1.00 88.81 188 ASP A N 1
ATOM 1464 C CA . ASP A 1 188 ? 21.323 13.208 -3.820 1.00 88.81 188 ASP A CA 1
ATOM 1465 C C . ASP A 1 188 ? 21.273 11.757 -4.307 1.00 88.81 188 ASP A C 1
ATOM 1467 O O . ASP A 1 188 ? 20.878 10.889 -3.529 1.00 88.81 188 ASP A O 1
ATOM 1471 N N . TYR A 1 189 ? 21.647 11.478 -5.561 1.00 87.94 189 TYR A N 1
ATOM 1472 C CA . TYR A 1 189 ? 21.618 10.133 -6.148 1.00 87.94 189 TYR A CA 1
ATOM 1473 C C . TYR A 1 189 ? 22.988 9.602 -6.578 1.00 87.94 189 TYR A C 1
ATOM 1475 O O . TYR A 1 189 ? 23.097 8.426 -6.923 1.00 87.94 189 TYR A O 1
ATOM 1483 N N . PHE A 1 190 ? 24.042 10.414 -6.494 1.00 87.75 190 PHE A N 1
ATOM 1484 C CA . PHE A 1 190 ? 25.401 9.937 -6.732 1.00 87.75 190 PHE A CA 1
ATOM 1485 C C . PHE A 1 190 ? 25.927 9.105 -5.563 1.00 87.75 190 PHE A C 1
ATOM 1487 O O . PHE A 1 190 ? 25.551 9.301 -4.406 1.00 87.75 190 PHE A O 1
ATOM 1494 N N . ASN A 1 191 ? 26.855 8.199 -5.863 1.00 85.19 191 ASN A N 1
ATOM 1495 C CA . ASN A 1 191 ? 27.451 7.258 -4.915 1.00 85.19 191 ASN A CA 1
ATOM 1496 C C . ASN A 1 191 ? 26.443 6.288 -4.266 1.00 85.19 191 ASN A C 1
ATOM 1498 O O . ASN A 1 191 ? 26.732 5.713 -3.214 1.00 85.19 191 ASN A O 1
ATOM 1502 N N . LYS A 1 192 ? 25.258 6.109 -4.866 1.00 85.50 192 LYS A N 1
ATOM 1503 C CA . LYS A 1 192 ? 24.278 5.117 -4.418 1.00 85.50 192 LYS A CA 1
ATOM 1504 C C . LYS A 1 192 ? 24.514 3.780 -5.118 1.00 85.50 192 LYS A C 1
ATOM 1506 O O . LYS A 1 192 ? 24.528 3.756 -6.350 1.00 85.50 192 LYS A O 1
ATOM 1511 N N . PRO A 1 193 ? 24.678 2.679 -4.365 1.00 89.44 193 PRO A N 1
ATOM 1512 C CA . PRO A 1 193 ? 24.926 1.379 -4.959 1.00 89.44 193 PRO A CA 1
ATOM 1513 C C . PRO A 1 193 ? 23.665 0.829 -5.625 1.00 89.44 193 PRO A C 1
ATOM 1515 O O . PRO A 1 193 ? 22.543 0.986 -5.129 1.00 89.44 193 PRO A O 1
ATOM 1518 N N . TYR A 1 194 ? 23.862 0.116 -6.724 1.00 92.25 194 TYR A N 1
ATOM 1519 C CA . TYR A 1 194 ? 22.821 -0.611 -7.427 1.00 92.25 194 TYR A CA 1
ATOM 1520 C C . TYR A 1 194 ? 23.339 -1.890 -8.067 1.00 92.25 194 TYR A C 1
ATOM 1522 O O . TYR A 1 194 ? 24.535 -2.104 -8.249 1.00 92.25 194 TYR A O 1
ATOM 1530 N N . THR A 1 195 ? 22.403 -2.765 -8.407 1.00 94.44 195 THR A N 1
ATOM 1531 C CA . THR A 1 195 ? 22.665 -4.019 -9.095 1.00 94.44 195 THR A CA 1
ATOM 1532 C C . THR A 1 195 ? 22.044 -3.992 -10.478 1.00 94.44 195 THR A C 1
ATOM 1534 O O . THR A 1 195 ? 20.826 -3.862 -10.605 1.00 94.44 195 THR A O 1
ATOM 1537 N N . VAL A 1 196 ? 22.863 -4.216 -11.504 1.00 96.00 196 VAL A N 1
ATOM 1538 C CA . VAL A 1 196 ? 22.391 -4.573 -12.845 1.00 96.00 196 VAL A CA 1
ATOM 1539 C C . VAL A 1 196 ? 22.303 -6.089 -12.955 1.00 96.00 196 VAL A C 1
ATOM 1541 O O . VAL A 1 196 ? 23.260 -6.812 -12.667 1.00 96.00 196 VAL A O 1
ATOM 1544 N N . TYR A 1 197 ? 21.157 -6.583 -13.412 1.00 97.25 197 TYR A N 1
ATOM 1545 C CA . TYR A 1 197 ? 20.953 -7.996 -13.705 1.00 97.25 197 TYR A CA 1
ATOM 1546 C C . TYR A 1 197 ? 20.212 -8.161 -15.029 1.00 97.25 197 TYR A C 1
ATOM 1548 O O . TYR A 1 197 ? 19.074 -7.712 -15.177 1.00 97.25 197 TYR A O 1
ATOM 1556 N N . VAL A 1 198 ? 20.850 -8.836 -15.989 1.00 98.38 198 VAL A N 1
ATOM 1557 C CA . VAL A 1 198 ? 20.290 -9.074 -17.326 1.00 98.38 198 VAL A CA 1
ATOM 1558 C C . VAL A 1 198 ? 20.121 -10.569 -17.568 1.00 98.38 198 VAL A C 1
ATOM 1560 O O . VAL A 1 198 ? 21.004 -11.359 -17.236 1.00 98.38 198 VAL A O 1
ATOM 1563 N N . TYR A 1 199 ? 18.996 -10.983 -18.145 1.00 98.12 199 TYR A N 1
ATOM 1564 C CA . TYR A 1 199 ? 18.717 -12.389 -18.457 1.00 98.12 199 TYR A CA 1
ATOM 1565 C C . TYR A 1 199 ? 17.780 -12.536 -19.662 1.00 98.12 199 TYR A C 1
ATOM 1567 O O . TYR A 1 199 ? 17.142 -11.578 -20.095 1.00 98.12 199 TYR A O 1
ATOM 1575 N N . THR A 1 200 ? 17.681 -13.752 -20.198 1.00 98.00 200 THR A N 1
ATOM 1576 C CA . THR A 1 200 ? 16.707 -14.124 -21.241 1.00 98.00 200 THR A CA 1
ATOM 1577 C C . THR A 1 200 ? 15.805 -15.247 -20.742 1.00 98.00 200 THR A C 1
ATOM 1579 O O . THR A 1 200 ? 16.052 -15.830 -19.681 1.00 98.00 200 THR A O 1
ATOM 1582 N N . LYS A 1 201 ? 14.778 -15.632 -21.512 1.00 96.31 201 LYS A N 1
ATOM 1583 C CA . LYS A 1 201 ? 13.982 -16.827 -21.170 1.00 96.31 201 LYS A CA 1
ATOM 1584 C C . LYS A 1 201 ? 14.817 -18.108 -21.212 1.00 96.31 201 LYS A C 1
ATOM 1586 O O . LYS A 1 201 ? 14.481 -19.071 -20.528 1.00 96.31 201 LYS A O 1
ATOM 1591 N N . LYS A 1 202 ? 15.883 -18.132 -22.017 1.00 96.62 202 LYS A N 1
ATOM 1592 C CA . LYS A 1 202 ? 16.782 -19.285 -22.154 1.00 96.62 202 LYS A CA 1
ATOM 1593 C C . LYS A 1 202 ? 17.873 -19.324 -21.083 1.00 96.62 202 LYS A C 1
ATOM 1595 O O . LYS A 1 202 ? 18.254 -20.413 -20.658 1.00 96.62 202 LYS A O 1
ATOM 1600 N N . LYS A 1 203 ? 18.380 -18.166 -20.654 1.00 96.38 203 LYS A N 1
ATOM 1601 C CA . LYS A 1 203 ? 19.534 -18.051 -19.755 1.00 96.38 203 LYS A CA 1
ATOM 1602 C C . LYS A 1 203 ? 19.212 -17.136 -18.576 1.00 96.38 203 LYS A C 1
ATOM 1604 O O . LYS A 1 203 ? 19.256 -15.915 -18.698 1.00 96.38 203 LYS A O 1
ATOM 1609 N N . GLY A 1 204 ? 18.870 -17.770 -17.454 1.00 95.19 204 GLY A N 1
ATOM 1610 C CA . GLY A 1 204 ? 18.627 -17.138 -16.155 1.00 95.19 204 GLY A CA 1
ATOM 1611 C C . GLY A 1 204 ? 19.842 -17.218 -15.226 1.00 95.19 204 GLY A C 1
ATOM 1612 O O . GLY A 1 204 ? 20.974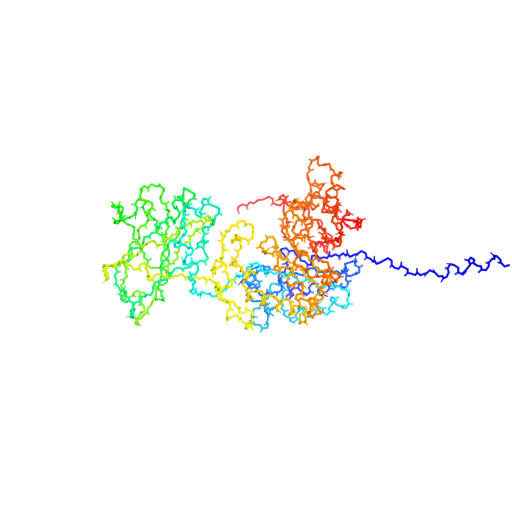 -17.255 -15.695 1.00 95.19 204 GLY A O 1
ATOM 1613 N N . TRP A 1 205 ? 19.593 -17.269 -13.913 1.00 96.12 205 TRP A N 1
ATOM 1614 C CA . TRP A 1 205 ? 20.618 -17.239 -12.862 1.00 96.12 205 TRP A CA 1
ATOM 1615 C C . TRP A 1 205 ? 21.763 -18.232 -13.107 1.00 96.12 205 TRP A C 1
ATOM 1617 O O . TRP A 1 205 ? 21.549 -19.442 -13.193 1.00 96.12 205 TRP A O 1
ATOM 1627 N N . ALA A 1 206 ? 22.986 -17.709 -13.183 1.00 94.88 206 ALA A N 1
ATOM 1628 C CA . ALA A 1 206 ? 24.188 -18.466 -13.513 1.00 94.88 206 ALA A CA 1
ATOM 1629 C C . ALA A 1 206 ? 24.858 -19.113 -12.291 1.00 94.88 206 ALA A C 1
ATOM 1631 O O . ALA A 1 206 ? 25.776 -19.914 -12.460 1.00 94.88 206 ALA A O 1
ATOM 1632 N N . ASN A 1 207 ? 24.420 -18.779 -11.070 1.00 95.25 207 ASN A N 1
ATOM 1633 C CA . ASN A 1 207 ? 25.035 -19.237 -9.820 1.00 95.25 207 ASN A CA 1
ATOM 1634 C C . ASN A 1 207 ? 26.539 -18.921 -9.734 1.00 95.25 207 ASN A C 1
ATOM 1636 O O . ASN A 1 207 ? 27.356 -19.768 -9.368 1.00 95.25 207 ASN A O 1
ATOM 1640 N N . LEU A 1 208 ? 26.894 -17.690 -10.102 1.00 96.81 208 LEU A N 1
ATOM 1641 C CA . LEU A 1 208 ? 28.255 -17.166 -10.057 1.00 96.81 208 LEU A CA 1
ATOM 1642 C C . LEU A 1 208 ? 28.344 -16.021 -9.040 1.00 96.81 208 LEU A C 1
ATOM 1644 O O . LEU A 1 208 ? 27.344 -15.334 -8.837 1.00 96.81 208 LEU A O 1
ATOM 1648 N N . PRO A 1 209 ? 29.522 -15.782 -8.433 1.00 97.31 209 PRO A N 1
ATOM 1649 C CA . PRO A 1 209 ? 29.731 -14.626 -7.566 1.00 97.31 209 PRO A CA 1
ATOM 1650 C C . PRO A 1 209 ? 29.441 -13.318 -8.299 1.00 97.31 209 PRO A C 1
ATOM 1652 O O . PRO A 1 209 ? 29.753 -13.210 -9.486 1.00 97.31 209 PRO A O 1
ATOM 1655 N N . ASP A 1 210 ? 28.916 -12.322 -7.597 1.00 97.38 210 ASP A N 1
ATOM 1656 C CA . ASP A 1 210 ? 28.634 -11.004 -8.168 1.00 97.38 210 ASP A CA 1
ATOM 1657 C C . ASP A 1 210 ? 29.888 -10.383 -8.815 1.00 97.38 210 ASP A C 1
ATOM 1659 O O . ASP A 1 210 ? 31.021 -10.599 -8.370 1.00 97.38 210 ASP A O 1
ATOM 1663 N N . LEU A 1 211 ? 29.688 -9.644 -9.905 1.00 97.25 211 LEU A N 1
ATOM 1664 C CA . LEU A 1 211 ? 30.694 -8.745 -10.467 1.00 97.25 211 LEU A CA 1
ATOM 1665 C C . LEU A 1 211 ? 30.714 -7.436 -9.670 1.00 97.25 211 LEU A C 1
ATOM 1667 O O . LEU A 1 211 ? 29.729 -7.085 -9.023 1.00 97.25 211 LEU A O 1
ATOM 1671 N N . GLN A 1 212 ? 31.842 -6.740 -9.734 1.00 96.00 212 GLN A N 1
ATOM 1672 C CA . GLN A 1 212 ? 32.028 -5.403 -9.179 1.00 96.00 212 GLN A CA 1
ATOM 1673 C C . GLN A 1 212 ? 32.501 -4.510 -10.318 1.00 96.00 212 GLN A C 1
ATOM 1675 O O . GLN A 1 212 ? 33.379 -4.929 -11.080 1.00 96.00 212 GLN A O 1
ATOM 1680 N N . GLU A 1 213 ? 31.913 -3.330 -10.435 1.00 92.50 213 GLU A N 1
ATOM 1681 C CA . GLU A 1 213 ? 32.330 -2.339 -11.418 1.00 92.50 213 GLU A CA 1
ATOM 1682 C C . GLU A 1 213 ? 33.760 -1.839 -11.167 1.00 92.50 213 GLU A C 1
ATOM 1684 O O . GLU A 1 213 ? 34.311 -1.947 -10.063 1.00 92.50 213 GLU A O 1
ATOM 1689 N N . THR A 1 214 ? 34.342 -1.226 -12.192 1.00 91.00 214 THR A N 1
ATOM 1690 C CA . THR A 1 214 ? 35.548 -0.409 -12.071 1.00 91.00 214 THR A CA 1
ATOM 1691 C C . THR A 1 214 ? 35.203 1.041 -12.400 1.00 91.00 214 THR A C 1
ATOM 1693 O O . THR A 1 214 ? 34.986 1.362 -13.560 1.00 91.00 214 THR A O 1
ATOM 1696 N N . ALA A 1 215 ? 35.212 1.924 -11.395 1.00 84.38 215 ALA A N 1
ATOM 1697 C CA . ALA A 1 215 ? 34.834 3.337 -11.538 1.00 84.38 215 ALA A CA 1
ATOM 1698 C C . ALA A 1 215 ? 35.516 4.068 -12.713 1.00 84.38 215 ALA A C 1
ATOM 1700 O O . ALA A 1 215 ? 36.685 3.809 -13.041 1.00 84.38 215 ALA A O 1
ATOM 1701 N N . ASN A 1 216 ? 34.831 5.076 -13.259 1.00 84.19 216 ASN A N 1
ATOM 1702 C CA . ASN A 1 216 ? 35.076 5.655 -14.589 1.00 84.19 216 ASN A CA 1
ATOM 1703 C C . ASN A 1 216 ? 34.850 4.638 -15.715 1.00 84.19 216 ASN A C 1
ATOM 1705 O O . ASN A 1 216 ? 35.725 4.437 -16.564 1.00 84.19 216 ASN A O 1
ATOM 1709 N N . ASN A 1 217 ? 33.680 4.011 -15.709 1.00 87.69 217 ASN A N 1
ATOM 1710 C CA . ASN A 1 217 ? 33.229 3.036 -16.697 1.00 87.69 217 ASN A CA 1
ATOM 1711 C C . ASN A 1 217 ? 32.198 3.619 -17.683 1.00 87.69 217 ASN A C 1
ATOM 1713 O O . ASN A 1 217 ? 31.444 2.863 -18.289 1.00 87.69 217 ASN A O 1
ATOM 1717 N N . GLY A 1 218 ? 32.161 4.940 -17.892 1.00 87.44 218 GLY A N 1
ATOM 1718 C CA . GLY A 1 218 ? 31.177 5.597 -18.763 1.00 87.44 218 GLY A CA 1
ATOM 1719 C C . GLY A 1 218 ? 31.346 5.342 -20.258 1.00 87.44 218 GLY A C 1
ATOM 1720 O O . GLY A 1 218 ? 30.620 5.916 -21.073 1.00 87.44 218 GLY A O 1
ATOM 1721 N N . GLY A 1 219 ? 32.309 4.498 -20.631 1.00 91.31 219 GLY A N 1
ATOM 1722 C CA . GLY A 1 219 ? 32.414 3.959 -21.972 1.00 91.31 219 GLY A CA 1
ATOM 1723 C C . GLY A 1 219 ? 32.684 4.996 -23.055 1.00 91.31 219 GLY A C 1
ATOM 1724 O O . GLY A 1 219 ? 33.314 6.042 -22.837 1.00 91.31 219 GLY A O 1
ATOM 1725 N N . GLY A 1 220 ? 32.208 4.687 -24.262 1.00 88.44 220 GLY A N 1
ATOM 1726 C CA . GLY A 1 220 ? 32.504 5.464 -25.468 1.00 88.44 220 GLY A CA 1
ATOM 1727 C C . GLY A 1 220 ? 32.074 6.933 -25.391 1.00 88.44 220 GLY A C 1
ATOM 1728 O O . GLY A 1 220 ? 32.827 7.807 -25.827 1.00 88.44 220 GLY A O 1
ATOM 1729 N N . ASP A 1 221 ? 30.913 7.215 -24.791 1.00 87.12 221 ASP A N 1
ATOM 1730 C CA . ASP A 1 221 ? 30.372 8.580 -24.655 1.00 87.12 221 ASP A CA 1
ATOM 1731 C C . ASP A 1 221 ? 31.261 9.467 -23.771 1.00 87.12 221 ASP A C 1
ATOM 1733 O O . ASP A 1 221 ? 31.298 10.689 -23.935 1.00 87.12 221 ASP A O 1
ATOM 1737 N N . CYS A 1 222 ? 32.016 8.843 -22.867 1.00 89.94 222 CYS A N 1
ATOM 1738 C CA . CYS A 1 222 ? 32.847 9.513 -21.878 1.00 89.94 222 CYS A CA 1
ATOM 1739 C C . CYS A 1 222 ? 34.348 9.380 -22.147 1.00 89.94 222 CYS A C 1
ATOM 1741 O O . CYS A 1 222 ? 35.155 9.840 -21.338 1.00 89.94 222 CYS A O 1
ATOM 1743 N N . ALA A 1 223 ? 34.735 8.768 -23.275 1.00 92.00 223 ALA A N 1
ATOM 1744 C CA . ALA A 1 223 ? 36.117 8.386 -23.574 1.00 92.00 223 ALA A CA 1
ATOM 1745 C C . ALA A 1 223 ? 36.776 7.594 -22.423 1.00 92.00 223 ALA A C 1
ATOM 1747 O O . ALA A 1 223 ? 37.963 7.753 -22.126 1.00 92.00 223 ALA A O 1
ATOM 1748 N N . GLN A 1 224 ? 35.977 6.753 -21.775 1.00 92.12 224 GLN A N 1
ATOM 1749 C CA . GLN A 1 224 ? 36.331 5.903 -20.647 1.00 92.12 224 GLN A CA 1
ATOM 1750 C C . GLN A 1 224 ? 36.257 4.425 -21.071 1.00 92.12 224 GLN A C 1
ATOM 1752 O O . GLN A 1 224 ? 35.663 4.113 -22.107 1.00 92.12 224 GLN A O 1
ATOM 1757 N N . PRO A 1 225 ? 36.893 3.494 -20.338 1.00 92.12 225 PRO A N 1
ATOM 1758 C CA . PRO A 1 225 ? 36.581 2.076 -20.496 1.00 92.12 225 PRO A CA 1
ATOM 1759 C C . PRO A 1 225 ? 35.109 1.805 -20.143 1.00 92.12 225 PRO A C 1
ATOM 1761 O O . PRO A 1 225 ? 34.457 2.630 -19.514 1.00 92.12 225 PRO A O 1
ATOM 1764 N N . ASN A 1 226 ? 34.600 0.645 -20.541 1.00 93.94 226 ASN A N 1
ATOM 1765 C CA . ASN A 1 226 ? 33.337 0.087 -20.064 1.00 93.94 226 ASN A CA 1
ATOM 1766 C C . ASN A 1 226 ? 33.630 -1.145 -19.195 1.00 93.94 226 ASN A C 1
ATOM 1768 O O . ASN A 1 226 ? 34.697 -1.758 -19.316 1.00 93.94 226 ASN A O 1
ATOM 1772 N N . ASP A 1 227 ? 32.663 -1.559 -18.383 1.00 96.19 227 ASP A N 1
ATOM 1773 C CA . ASP A 1 227 ? 32.727 -2.848 -17.697 1.00 96.19 227 ASP A CA 1
ATOM 1774 C C . ASP A 1 227 ? 32.025 -3.941 -18.509 1.00 96.19 227 ASP A C 1
ATOM 1776 O O . ASP A 1 227 ? 31.120 -3.676 -19.298 1.00 96.19 227 ASP A O 1
ATOM 1780 N N . ASN A 1 228 ? 32.424 -5.197 -18.312 1.00 97.00 228 ASN A N 1
ATOM 1781 C CA . ASN A 1 228 ? 31.779 -6.339 -18.961 1.00 97.00 228 ASN A CA 1
ATOM 1782 C C . ASN A 1 228 ? 30.755 -6.978 -18.024 1.00 97.00 228 ASN A C 1
ATOM 1784 O O . ASN A 1 228 ? 31.086 -7.346 -16.894 1.00 97.00 228 ASN A O 1
ATOM 1788 N N . ILE A 1 229 ? 29.544 -7.212 -18.525 1.00 97.75 229 ILE A N 1
ATOM 1789 C CA . ILE A 1 229 ? 28.500 -7.975 -17.833 1.00 97.75 229 ILE A CA 1
ATOM 1790 C C . ILE A 1 229 ? 28.169 -9.264 -18.586 1.00 97.75 229 ILE A C 1
ATOM 1792 O O . ILE A 1 229 ? 28.545 -9.481 -19.737 1.00 97.75 229 ILE A O 1
ATOM 1796 N N . SER A 1 230 ? 27.457 -10.169 -17.918 1.00 97.00 230 SER A N 1
ATOM 1797 C CA . SER A 1 230 ? 27.049 -11.446 -18.503 1.00 97.00 230 SER A CA 1
ATOM 1798 C C . SER A 1 230 ? 25.642 -11.815 -18.064 1.00 97.00 230 SER A C 1
ATOM 1800 O O . SER A 1 230 ? 25.260 -11.537 -16.929 1.00 97.00 230 SER A O 1
ATOM 1802 N N . LEU A 1 231 ? 24.897 -12.485 -18.946 1.00 98.25 231 LEU A N 1
ATOM 1803 C CA . LEU A 1 231 ? 23.546 -12.949 -18.635 1.00 98.25 231 LEU A CA 1
ATOM 1804 C C . LEU A 1 231 ? 23.534 -13.845 -17.392 1.00 98.25 231 LEU A C 1
ATOM 1806 O O . LEU A 1 231 ? 24.343 -14.770 -17.280 1.00 98.25 231 LEU A O 1
ATOM 1810 N N . GLY A 1 232 ? 22.578 -13.599 -16.500 1.00 97.75 232 GLY A N 1
ATOM 1811 C CA . GLY A 1 232 ? 22.368 -14.411 -15.308 1.00 97.75 232 GLY A CA 1
ATOM 1812 C C . GLY A 1 232 ? 23.320 -14.118 -14.152 1.00 97.75 232 GLY A C 1
ATOM 1813 O O . GLY A 1 232 ? 23.378 -14.918 -13.218 1.00 97.75 232 GLY A O 1
ATOM 1814 N N . ARG A 1 233 ? 24.065 -13.010 -14.185 1.00 97.88 233 ARG A N 1
ATOM 1815 C CA . ARG A 1 233 ? 25.025 -12.630 -13.143 1.00 97.88 233 ARG A CA 1
ATOM 1816 C C . ARG A 1 233 ? 24.814 -11.177 -12.733 1.00 97.88 233 ARG A C 1
ATOM 1818 O O . ARG A 1 233 ? 24.641 -10.324 -13.596 1.00 97.88 233 ARG A O 1
ATOM 1825 N N . ASN A 1 234 ? 24.837 -10.911 -11.431 1.00 97.62 234 ASN A N 1
ATOM 1826 C CA . ASN A 1 234 ? 24.737 -9.550 -10.911 1.00 97.62 234 ASN A CA 1
ATOM 1827 C C . ASN A 1 234 ? 26.009 -8.759 -11.222 1.00 97.62 234 ASN A C 1
ATOM 1829 O O . ASN A 1 234 ? 27.115 -9.297 -11.110 1.00 97.62 234 ASN A O 1
ATOM 1833 N N . MET A 1 235 ? 25.837 -7.479 -11.528 1.00 96.81 235 MET A N 1
ATOM 1834 C CA . MET A 1 235 ? 26.884 -6.465 -11.529 1.00 96.81 235 MET A CA 1
ATOM 1835 C C . MET A 1 235 ? 26.566 -5.431 -10.457 1.00 96.81 235 MET A C 1
ATOM 1837 O O . MET A 1 235 ? 25.528 -4.779 -10.549 1.00 96.81 235 MET A O 1
ATOM 1841 N N . LYS A 1 236 ? 27.427 -5.324 -9.440 1.00 95.12 236 LYS A N 1
ATOM 1842 C CA . LYS A 1 236 ? 27.352 -4.281 -8.413 1.00 95.12 236 LYS A CA 1
ATOM 1843 C C . LYS A 1 236 ? 28.029 -3.023 -8.940 1.00 95.12 236 LYS A C 1
ATOM 1845 O O . LYS A 1 236 ? 29.196 -3.091 -9.328 1.00 95.12 236 LYS A O 1
ATOM 1850 N N . ALA A 1 237 ? 27.279 -1.934 -8.951 1.00 92.25 237 ALA A N 1
ATOM 1851 C CA . ALA A 1 237 ? 27.658 -0.670 -9.550 1.00 92.25 237 ALA A CA 1
ATOM 1852 C C . ALA A 1 237 ? 27.203 0.526 -8.703 1.00 92.25 237 ALA A C 1
ATOM 1854 O O . ALA A 1 237 ? 26.448 0.358 -7.740 1.00 92.25 237 ALA A O 1
ATOM 1855 N N . THR A 1 238 ? 27.655 1.720 -9.059 1.00 89.50 238 THR A N 1
ATOM 1856 C CA . THR A 1 238 ? 27.431 2.970 -8.341 1.00 89.50 238 THR A CA 1
ATOM 1857 C C . THR A 1 238 ? 27.470 4.111 -9.344 1.00 89.50 238 THR A C 1
ATOM 1859 O O . THR A 1 238 ? 28.473 4.271 -10.023 1.00 89.50 238 THR A O 1
ATOM 1862 N N . ILE A 1 239 ? 26.443 4.972 -9.381 1.00 79.69 239 ILE A N 1
ATOM 1863 C CA . ILE A 1 239 ? 26.544 6.172 -10.223 1.00 79.69 239 ILE A CA 1
ATOM 1864 C C . ILE A 1 239 ? 27.648 7.064 -9.656 1.00 79.69 239 ILE A C 1
ATOM 1866 O O . ILE A 1 239 ? 27.501 7.653 -8.574 1.00 79.69 239 ILE A O 1
ATOM 1870 N N . ASP A 1 240 ? 28.733 7.190 -10.407 1.00 81.44 240 ASP A N 1
ATOM 1871 C CA . ASP A 1 240 ? 29.879 8.005 -10.038 1.00 81.44 240 ASP A CA 1
ATOM 1872 C C . ASP A 1 240 ? 29.504 9.499 -9.951 1.00 81.44 240 ASP A C 1
ATOM 1874 O O . ASP A 1 240 ? 28.944 10.092 -10.873 1.00 81.44 240 ASP A O 1
ATOM 1878 N N . ALA A 1 241 ? 29.891 10.162 -8.852 1.00 77.06 241 ALA A N 1
ATOM 1879 C CA . ALA A 1 241 ? 29.795 11.625 -8.729 1.00 77.06 241 ALA A CA 1
ATOM 1880 C C . ALA A 1 241 ? 30.842 12.379 -9.581 1.00 77.06 241 ALA A C 1
ATOM 1882 O O . ALA A 1 241 ? 30.786 13.604 -9.708 1.00 77.06 241 ALA A O 1
ATOM 1883 N N . GLY A 1 242 ? 31.855 11.667 -10.086 1.00 71.75 242 GLY A N 1
ATOM 1884 C CA . GLY A 1 242 ? 32.960 12.198 -10.883 1.00 71.75 242 GLY A CA 1
ATOM 1885 C C . GLY A 1 242 ? 32.905 11.731 -12.339 1.00 71.75 242 GLY A C 1
ATOM 1886 O O . GLY A 1 242 ? 32.216 10.780 -12.681 1.00 71.75 242 GLY A O 1
ATOM 1887 N N . GLY A 1 243 ? 33.651 12.397 -13.224 1.00 76.25 243 GLY A N 1
ATOM 1888 C CA . GLY A 1 243 ? 33.628 12.074 -14.653 1.00 76.25 243 GLY A CA 1
ATOM 1889 C C . GLY A 1 243 ? 32.370 12.607 -15.344 1.00 76.25 243 GLY A C 1
ATOM 1890 O O . GLY A 1 243 ? 31.971 13.744 -15.103 1.00 76.25 243 GLY A O 1
ATOM 1891 N N . CYS A 1 244 ? 31.785 11.816 -16.243 1.00 81.94 244 CYS A N 1
ATOM 1892 C CA . CYS A 1 244 ? 30.561 12.172 -16.969 1.00 81.94 244 CYS A CA 1
ATOM 1893 C C . CYS A 1 244 ? 29.271 11.663 -16.289 1.00 81.94 244 CYS A C 1
ATOM 1895 O O . CYS A 1 244 ? 28.188 11.954 -16.790 1.00 81.94 244 CYS A O 1
ATOM 1897 N N . GLY A 1 245 ? 29.382 10.911 -15.180 1.00 83.69 245 GLY A N 1
ATOM 1898 C CA . GLY A 1 245 ? 28.254 10.372 -14.408 1.00 83.69 245 GLY A CA 1
ATOM 1899 C C . GLY A 1 245 ? 27.502 9.205 -15.060 1.00 83.69 245 GLY A C 1
ATOM 1900 O O . GLY A 1 245 ? 26.371 8.930 -14.673 1.00 83.69 245 GLY A O 1
ATOM 1901 N N . THR A 1 246 ? 28.075 8.567 -16.081 1.00 88.44 246 THR A N 1
ATOM 1902 C CA . THR A 1 246 ? 27.495 7.409 -16.779 1.00 88.44 246 THR A CA 1
ATOM 1903 C C . THR A 1 246 ? 28.258 6.148 -16.421 1.00 88.44 246 THR A C 1
ATOM 1905 O O . THR A 1 246 ? 29.487 6.185 -16.429 1.00 88.44 246 THR A O 1
ATOM 1908 N N . ASP A 1 247 ? 27.526 5.041 -16.298 1.00 92.31 247 ASP A N 1
ATOM 1909 C CA . ASP A 1 247 ? 28.084 3.692 -16.288 1.00 92.31 247 ASP A CA 1
ATOM 1910 C C . ASP A 1 247 ? 27.688 2.969 -17.589 1.00 92.31 247 ASP A C 1
ATOM 1912 O O . ASP A 1 247 ? 26.510 2.930 -17.966 1.00 92.31 247 ASP A O 1
ATOM 1916 N N . GLU A 1 248 ? 28.663 2.405 -18.306 1.00 94.88 248 GLU A N 1
ATOM 1917 C CA . GLU A 1 248 ? 28.455 1.620 -19.526 1.00 94.88 248 GLU A CA 1
ATOM 1918 C C . GLU A 1 248 ? 28.854 0.155 -19.309 1.00 94.88 248 GLU A C 1
ATOM 1920 O O . GLU A 1 248 ? 29.987 -0.173 -18.941 1.00 94.88 248 GLU A O 1
ATOM 1925 N N . PHE A 1 249 ? 27.917 -0.748 -19.605 1.00 97.44 249 PHE A N 1
ATOM 1926 C CA . PHE A 1 249 ? 28.100 -2.188 -19.472 1.00 97.44 249 PHE A CA 1
ATOM 1927 C C . PHE A 1 249 ? 28.016 -2.893 -20.825 1.00 97.44 249 PHE A C 1
ATOM 1929 O O . PHE A 1 249 ? 26.970 -2.902 -21.478 1.00 97.44 249 PHE A O 1
ATOM 1936 N N . GLU A 1 250 ? 29.102 -3.550 -21.225 1.00 97.94 250 GLU A N 1
ATOM 1937 C CA . GLU A 1 250 ? 29.165 -4.384 -22.421 1.00 97.94 250 GLU A CA 1
ATOM 1938 C C . GLU A 1 250 ? 28.604 -5.780 -22.131 1.00 97.94 250 GLU A C 1
ATOM 1940 O O . GLU A 1 250 ? 29.119 -6.538 -21.304 1.00 97.94 250 GLU A O 1
ATOM 1945 N N . LEU A 1 251 ? 27.548 -6.140 -22.855 1.00 98.38 251 LEU A N 1
ATOM 1946 C CA . LEU A 1 251 ? 26.904 -7.443 -22.825 1.00 98.38 251 LEU A CA 1
ATOM 1947 C C . LEU A 1 251 ? 27.027 -8.111 -24.195 1.00 98.38 251 LEU A C 1
ATOM 1949 O O . LEU A 1 251 ? 26.333 -7.750 -25.147 1.00 98.38 251 LEU A O 1
ATOM 1953 N N . ASN A 1 252 ? 27.876 -9.131 -24.291 1.00 97.94 252 ASN A N 1
ATOM 1954 C CA . ASN A 1 252 ? 27.971 -9.959 -25.490 1.00 97.94 252 ASN A CA 1
ATOM 1955 C C . ASN A 1 252 ? 26.914 -11.075 -25.473 1.00 97.94 252 ASN A C 1
ATOM 1957 O O . ASN A 1 252 ? 26.861 -11.876 -24.535 1.00 97.94 252 ASN A O 1
ATOM 1961 N N . ILE A 1 253 ? 26.102 -11.150 -26.527 1.00 96.38 253 ILE A N 1
ATOM 1962 C CA . ILE A 1 253 ? 25.025 -12.128 -26.690 1.00 96.38 253 ILE A CA 1
ATOM 1963 C C . ILE A 1 253 ? 25.261 -12.956 -27.946 1.00 96.38 253 ILE A C 1
ATOM 1965 O O . ILE A 1 253 ? 25.438 -12.431 -29.045 1.00 96.38 253 ILE A O 1
ATOM 1969 N N . THR A 1 254 ? 25.182 -14.273 -27.800 1.00 96.06 254 THR A N 1
ATOM 1970 C CA . THR A 1 254 ? 25.280 -15.235 -28.901 1.00 96.06 254 THR A CA 1
ATOM 1971 C C . THR A 1 254 ? 23.925 -15.866 -29.211 1.00 96.06 254 THR A C 1
ATOM 1973 O O . THR A 1 254 ? 22.971 -15.764 -28.441 1.00 96.06 254 THR A O 1
ATOM 1976 N N . THR A 1 255 ? 23.821 -16.586 -30.329 1.00 94.25 255 THR A N 1
ATOM 1977 C CA . THR A 1 255 ? 22.605 -17.343 -30.680 1.00 94.25 255 THR A CA 1
ATOM 1978 C C . THR A 1 255 ? 22.254 -18.436 -29.665 1.00 94.25 255 THR A C 1
ATOM 1980 O O . THR A 1 255 ? 21.113 -18.897 -29.626 1.00 94.25 255 THR A O 1
ATOM 1983 N N . ASP A 1 256 ? 23.206 -18.853 -28.827 1.00 95.56 256 ASP A N 1
ATOM 1984 C CA . ASP A 1 256 ? 22.967 -19.845 -27.781 1.00 95.56 256 ASP A CA 1
ATOM 1985 C C . ASP A 1 256 ? 22.321 -19.248 -26.529 1.00 95.56 256 ASP A C 1
ATOM 1987 O O . ASP A 1 256 ? 21.762 -19.996 -25.727 1.00 95.56 256 ASP A O 1
ATOM 1991 N N . ASP A 1 257 ? 22.300 -17.925 -26.396 1.00 96.75 257 ASP A N 1
ATOM 1992 C CA . ASP A 1 257 ? 21.837 -17.236 -25.195 1.00 96.75 257 ASP A CA 1
ATOM 1993 C C . ASP A 1 257 ? 20.336 -16.911 -25.192 1.00 96.75 257 ASP A C 1
ATOM 1995 O O . ASP A 1 257 ? 19.799 -16.553 -24.147 1.00 96.75 257 ASP A O 1
ATOM 1999 N N . PHE A 1 258 ? 19.635 -17.054 -26.320 1.00 96.56 258 PHE A N 1
ATOM 2000 C CA . PHE A 1 258 ? 18.207 -16.736 -26.433 1.00 96.56 258 PHE A CA 1
ATOM 2001 C C . PHE A 1 258 ? 17.429 -17.744 -27.295 1.00 96.56 258 PHE A C 1
ATOM 2003 O O . PHE A 1 258 ? 18.003 -18.568 -28.016 1.00 96.56 258 PHE A O 1
ATOM 2010 N N . LEU A 1 259 ? 16.102 -17.746 -27.157 1.00 96.56 259 LEU A N 1
ATOM 2011 C CA . LEU A 1 259 ? 15.181 -18.597 -27.913 1.00 96.56 259 LEU A CA 1
ATOM 2012 C C . LEU A 1 259 ? 14.958 -18.073 -29.343 1.00 96.56 259 LEU A C 1
ATOM 2014 O O . LEU A 1 259 ? 14.827 -16.877 -29.581 1.00 96.56 259 LEU A O 1
ATOM 2018 N N . SER A 1 260 ? 14.849 -18.996 -30.300 1.00 91.12 260 SER A N 1
ATOM 2019 C CA . SER A 1 260 ? 14.462 -18.714 -31.688 1.00 91.12 260 SER A CA 1
ATOM 2020 C C . SER A 1 260 ? 12.992 -19.108 -31.922 1.00 91.12 260 SER A C 1
ATOM 2022 O O . SER A 1 260 ? 12.557 -20.123 -31.371 1.00 91.12 260 SER A O 1
ATOM 2024 N N . PRO A 1 261 ? 12.207 -18.357 -32.723 1.00 93.19 261 PRO A N 1
ATOM 2025 C CA . PRO A 1 261 ? 12.618 -17.180 -33.489 1.00 93.19 261 PRO A CA 1
ATOM 2026 C C . PRO A 1 261 ? 12.672 -15.882 -32.676 1.00 93.19 261 PRO A C 1
ATOM 2028 O O . PRO A 1 261 ? 13.254 -14.932 -33.178 1.00 93.19 261 PRO A O 1
ATOM 2031 N N . ALA A 1 262 ? 12.095 -15.819 -31.471 1.00 95.19 262 ALA A N 1
ATOM 2032 C CA . ALA A 1 262 ? 12.021 -14.598 -30.666 1.00 95.19 262 ALA A CA 1
ATOM 2033 C C . ALA A 1 262 ? 12.198 -14.869 -29.164 1.00 95.19 262 ALA A C 1
ATOM 2035 O O . ALA A 1 262 ? 11.732 -15.887 -28.642 1.00 95.19 262 ALA A O 1
ATOM 2036 N N . ASP A 1 263 ? 12.804 -13.909 -28.473 1.00 97.19 263 ASP A N 1
ATOM 2037 C CA . ASP A 1 263 ? 13.017 -13.901 -27.028 1.00 97.19 263 ASP A CA 1
ATOM 2038 C C . ASP A 1 263 ? 12.998 -12.452 -26.500 1.00 97.19 263 ASP A C 1
ATOM 2040 O O . ASP A 1 263 ? 12.495 -11.524 -27.141 1.00 97.19 263 ASP A O 1
ATOM 2044 N N . THR A 1 264 ? 13.483 -12.237 -25.286 1.00 97.50 264 THR A N 1
ATOM 2045 C CA . THR A 1 264 ? 13.489 -10.943 -24.617 1.00 97.50 264 THR A CA 1
ATOM 2046 C C . THR A 1 264 ? 14.714 -10.845 -23.724 1.00 97.50 264 THR A C 1
ATOM 2048 O O . THR A 1 264 ? 15.011 -11.788 -22.991 1.00 97.50 264 THR A O 1
ATOM 2051 N N . LEU A 1 265 ? 15.396 -9.703 -23.763 1.00 98.00 265 LEU A N 1
ATOM 2052 C CA . LEU A 1 265 ? 16.336 -9.319 -22.718 1.00 98.00 265 LEU A CA 1
ATOM 2053 C C . LEU A 1 265 ? 15.563 -8.634 -21.610 1.00 98.00 265 LEU A C 1
ATOM 2055 O O . LEU A 1 265 ? 14.983 -7.575 -21.823 1.00 98.00 265 LEU A O 1
ATOM 2059 N N . PHE A 1 266 ? 15.541 -9.248 -20.440 1.00 97.94 266 PHE A N 1
ATOM 2060 C CA . PHE A 1 266 ? 15.009 -8.645 -19.232 1.00 97.94 266 PHE A CA 1
ATOM 2061 C C . PHE A 1 266 ? 16.151 -7.988 -18.474 1.00 97.94 266 PHE A C 1
ATOM 2063 O O . PHE A 1 266 ? 17.190 -8.618 -18.274 1.00 97.94 266 PHE A O 1
ATOM 2070 N N . ILE A 1 267 ? 15.946 -6.745 -18.056 1.00 97.62 267 ILE A N 1
ATOM 2071 C CA . ILE A 1 267 ? 16.952 -5.904 -17.415 1.00 97.62 267 ILE A CA 1
ATOM 2072 C C . ILE A 1 267 ? 16.355 -5.402 -16.099 1.00 97.62 267 ILE A C 1
ATOM 2074 O O . ILE A 1 267 ? 15.323 -4.730 -16.090 1.00 97.62 267 ILE A O 1
ATOM 2078 N N . SER A 1 268 ? 16.994 -5.748 -14.987 1.00 95.00 268 SER A N 1
ATOM 2079 C CA . SER A 1 268 ? 16.694 -5.200 -13.665 1.00 95.00 268 SER A CA 1
ATOM 2080 C C . SER A 1 268 ? 17.822 -4.265 -13.246 1.00 95.00 268 SER A C 1
ATOM 2082 O O . SER A 1 268 ? 18.992 -4.615 -13.410 1.00 95.00 268 SER A O 1
ATOM 2084 N N . ILE A 1 269 ? 17.460 -3.114 -12.684 1.00 93.62 269 ILE A N 1
ATOM 2085 C CA . ILE A 1 269 ? 18.375 -2.152 -12.068 1.00 93.62 269 ILE A CA 1
ATOM 2086 C C . ILE A 1 269 ? 17.795 -1.870 -10.686 1.00 93.62 269 ILE A C 1
ATOM 2088 O O . ILE A 1 269 ? 16.756 -1.227 -10.597 1.00 93.62 269 ILE A O 1
ATOM 2092 N N . THR A 1 270 ? 18.388 -2.416 -9.627 1.00 91.56 270 THR A N 1
ATOM 2093 C CA . THR A 1 270 ? 17.792 -2.395 -8.277 1.00 91.56 270 THR A CA 1
ATOM 2094 C C . THR A 1 270 ? 18.771 -1.876 -7.238 1.00 91.56 270 THR A C 1
ATOM 2096 O O . THR A 1 270 ? 19.937 -2.256 -7.266 1.00 91.56 270 THR A O 1
ATOM 2099 N N . ASN A 1 271 ? 18.310 -1.067 -6.285 1.00 87.81 271 ASN A N 1
ATOM 2100 C CA . ASN A 1 271 ? 19.114 -0.690 -5.117 1.00 87.81 271 ASN A CA 1
ATOM 2101 C C . ASN A 1 271 ? 19.049 -1.788 -4.051 1.00 87.81 271 ASN A C 1
ATOM 2103 O O . ASN A 1 271 ? 17.963 -2.245 -3.695 1.00 87.81 271 ASN A O 1
ATOM 2107 N N . ASP A 1 272 ? 20.201 -2.206 -3.532 1.00 73.94 272 ASP A N 1
ATOM 2108 C CA . ASP A 1 272 ? 20.277 -3.334 -2.591 1.00 73.94 272 ASP A CA 1
ATOM 2109 C C . ASP A 1 272 ? 20.030 -2.937 -1.127 1.00 73.94 272 ASP A C 1
ATOM 2111 O O . ASP A 1 272 ? 19.808 -3.802 -0.281 1.00 73.94 272 ASP A O 1
ATOM 2115 N N . ASP A 1 273 ? 20.092 -1.644 -0.814 1.00 78.69 273 ASP A N 1
ATOM 2116 C CA . ASP A 1 273 ? 20.041 -1.094 0.546 1.00 78.69 273 ASP A CA 1
ATOM 2117 C C . ASP A 1 273 ? 18.751 -0.304 0.838 1.00 78.69 273 ASP A C 1
ATOM 2119 O O . ASP A 1 273 ? 18.608 0.279 1.912 1.00 78.69 273 ASP A O 1
ATOM 2123 N N . GLY A 1 274 ? 17.807 -0.280 -0.111 1.00 73.38 274 GLY A N 1
ATOM 2124 C CA . GLY A 1 274 ? 16.566 0.496 -0.019 1.00 73.38 274 GLY A CA 1
ATOM 2125 C C . GLY A 1 274 ? 16.747 2.005 -0.217 1.00 73.38 274 GLY A C 1
ATOM 2126 O O . GLY A 1 274 ? 15.766 2.747 -0.172 1.00 73.38 274 GLY A O 1
ATOM 2127 N N . ASN A 1 275 ? 17.970 2.481 -0.468 1.00 74.31 275 ASN A N 1
ATOM 2128 C CA . ASN A 1 275 ? 18.239 3.878 -0.767 1.00 74.31 275 ASN A CA 1
ATOM 2129 C C . ASN A 1 275 ? 18.039 4.120 -2.266 1.00 74.31 275 ASN A C 1
ATOM 2131 O O . ASN A 1 275 ? 18.985 4.068 -3.051 1.00 74.31 275 ASN A O 1
ATOM 2135 N N . TYR A 1 276 ? 16.787 4.343 -2.673 1.00 76.94 276 TYR A N 1
ATOM 2136 C CA . TYR A 1 276 ? 16.454 4.478 -4.087 1.00 76.94 276 TYR A CA 1
ATOM 2137 C C . TYR A 1 276 ? 17.266 5.581 -4.776 1.00 76.94 276 TYR A C 1
ATOM 2139 O O . TYR A 1 276 ? 17.569 6.651 -4.230 1.00 76.94 276 TYR A O 1
ATOM 2147 N N . SER A 1 277 ? 17.587 5.289 -6.022 1.00 78.19 277 SER A N 1
ATOM 2148 C CA . SER A 1 277 ? 18.293 6.151 -6.964 1.00 78.19 277 SER A CA 1
ATOM 2149 C C . SER A 1 277 ? 17.515 6.228 -8.261 1.00 78.19 277 SER A C 1
ATOM 2151 O O . SER A 1 277 ? 16.844 5.273 -8.654 1.00 78.19 277 SER A O 1
ATOM 2153 N N . ASP A 1 278 ? 17.673 7.334 -8.960 1.00 90.62 278 ASP A N 1
ATOM 2154 C CA . ASP A 1 278 ? 16.939 7.664 -10.169 1.00 90.62 278 ASP A CA 1
ATOM 2155 C C . ASP A 1 278 ? 17.600 7.121 -11.445 1.00 90.62 278 ASP A C 1
ATOM 2157 O O . ASP A 1 278 ? 17.657 7.809 -12.464 1.00 90.62 278 ASP A O 1
ATOM 2161 N N . HIS A 1 279 ? 18.097 5.880 -11.391 1.00 89.62 279 HIS A N 1
ATOM 2162 C CA . HIS A 1 279 ? 18.723 5.224 -12.537 1.00 89.62 279 HIS A CA 1
ATOM 2163 C C . HIS A 1 279 ? 17.802 5.212 -13.748 1.00 89.62 279 HIS A C 1
ATOM 2165 O O . HIS A 1 279 ? 16.644 4.789 -13.675 1.00 89.62 279 HIS A O 1
ATOM 2171 N N . PHE A 1 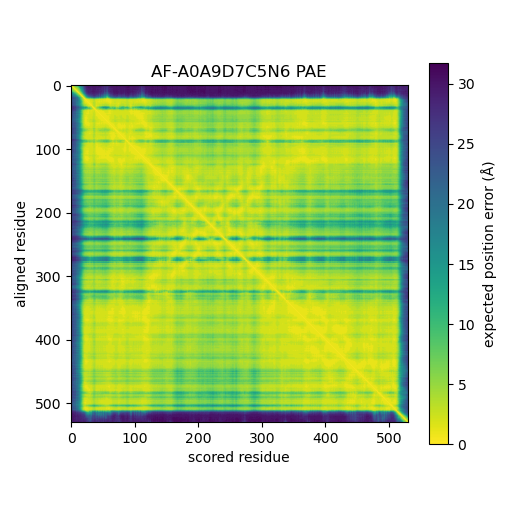280 ? 18.376 5.554 -14.891 1.00 90.81 280 PHE A N 1
ATOM 2172 C CA . PHE A 1 280 ? 17.699 5.483 -16.167 1.00 90.81 280 PHE A CA 1
ATOM 2173 C C . PHE A 1 280 ? 18.629 4.940 -17.259 1.00 90.81 280 PHE A C 1
ATOM 2175 O O . PHE A 1 280 ? 19.803 5.301 -17.337 1.00 90.81 280 PHE A O 1
ATOM 2182 N N . ILE A 1 281 ? 18.088 4.055 -18.108 1.00 94.44 281 ILE A N 1
ATOM 2183 C CA . ILE A 1 281 ? 18.768 3.547 -19.303 1.00 94.44 281 ILE A CA 1
ATOM 2184 C C . ILE A 1 281 ? 18.602 4.582 -20.415 1.00 94.44 281 ILE A C 1
ATOM 2186 O O . ILE A 1 281 ? 17.624 4.542 -21.165 1.00 94.44 281 ILE A O 1
ATOM 2190 N N . TYR A 1 282 ? 19.561 5.496 -20.535 1.00 93.06 282 TYR A N 1
ATOM 2191 C CA . TYR A 1 282 ? 19.488 6.565 -21.533 1.00 93.06 282 TYR A CA 1
ATOM 2192 C C . TYR A 1 282 ? 19.948 6.127 -22.932 1.00 93.06 282 TYR A C 1
ATOM 2194 O O . TYR A 1 282 ? 19.665 6.822 -23.907 1.00 93.06 282 TYR A O 1
ATOM 2202 N N . GLY A 1 283 ? 20.626 4.979 -23.047 1.00 96.12 283 GLY A N 1
ATOM 2203 C CA . GLY A 1 283 ? 21.094 4.439 -24.323 1.00 96.12 283 GLY A CA 1
ATOM 2204 C C . GLY A 1 283 ? 21.346 2.932 -24.279 1.00 96.12 283 GLY A C 1
ATOM 2205 O O . GLY A 1 283 ? 21.802 2.395 -23.267 1.00 96.12 283 GLY A O 1
ATOM 2206 N N . ILE A 1 284 ? 21.083 2.243 -25.394 1.00 97.56 284 ILE A N 1
ATOM 2207 C CA . ILE A 1 284 ? 21.564 0.874 -25.628 1.00 97.56 284 ILE A CA 1
ATOM 2208 C C . ILE A 1 284 ? 22.146 0.810 -27.036 1.00 97.56 284 ILE A C 1
ATOM 2210 O O . ILE A 1 284 ? 21.407 0.686 -28.012 1.00 97.56 284 ILE A O 1
ATOM 2214 N N . TRP A 1 285 ? 23.471 0.857 -27.171 1.00 97.88 285 TRP A N 1
ATOM 2215 C CA . TRP A 1 285 ? 24.101 0.691 -28.483 1.00 97.88 285 TRP A CA 1
ATOM 2216 C C . TRP A 1 285 ? 24.211 -0.790 -28.839 1.00 97.88 285 TRP A C 1
ATOM 2218 O O . TRP A 1 285 ? 24.805 -1.563 -28.089 1.00 97.88 285 TRP A O 1
ATOM 2228 N N . HIS A 1 286 ? 23.675 -1.192 -29.992 1.00 97.69 286 HIS A N 1
ATOM 2229 C CA . HIS A 1 286 ? 23.734 -2.575 -30.460 1.00 97.69 286 HIS A CA 1
ATOM 2230 C C . HIS A 1 286 ? 24.596 -2.698 -31.720 1.00 97.69 286 HIS A C 1
ATOM 2232 O O . HIS A 1 286 ? 24.306 -2.106 -32.764 1.00 97.69 286 HIS A O 1
ATOM 2238 N N . THR A 1 287 ? 25.648 -3.517 -31.656 1.00 96.75 287 THR A N 1
ATOM 2239 C CA . THR A 1 287 ? 26.604 -3.658 -32.768 1.00 96.75 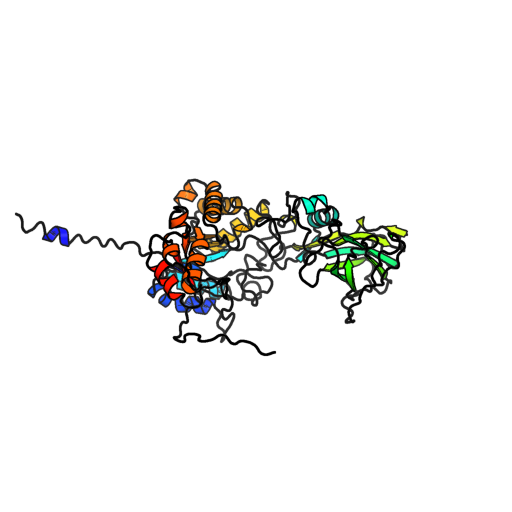287 THR A CA 1
ATOM 2240 C C . THR A 1 287 ? 26.015 -4.353 -33.992 1.00 96.75 287 THR A C 1
ATOM 2242 O O . THR A 1 287 ? 26.439 -4.062 -35.108 1.00 96.75 287 THR A O 1
ATOM 2245 N N . GLY A 1 288 ? 25.010 -5.220 -33.822 1.00 92.12 288 GLY A N 1
ATOM 2246 C CA . GLY A 1 288 ? 24.362 -5.905 -34.944 1.00 92.12 288 GLY A CA 1
ATOM 2247 C C . GLY A 1 288 ? 23.551 -4.968 -35.847 1.00 92.12 288 GLY A C 1
ATOM 2248 O O . GLY A 1 288 ? 23.455 -5.210 -37.048 1.00 92.12 288 GLY A O 1
ATOM 2249 N N . THR A 1 289 ? 23.002 -3.882 -35.293 1.00 93.88 289 THR A N 1
ATOM 2250 C CA . THR A 1 289 ? 22.274 -2.845 -36.049 1.00 93.88 289 THR A CA 1
ATOM 2251 C C . THR A 1 289 ? 23.093 -1.573 -36.265 1.00 93.88 289 THR A C 1
ATOM 2253 O O . THR A 1 289 ? 22.708 -0.743 -37.085 1.00 93.88 289 THR A O 1
ATOM 2256 N N . ASN A 1 290 ? 24.224 -1.428 -35.564 1.00 95.38 290 ASN A N 1
ATOM 2257 C CA . ASN A 1 290 ? 25.063 -0.230 -35.544 1.00 95.38 290 ASN A CA 1
ATOM 2258 C C . ASN A 1 290 ? 24.247 1.039 -35.238 1.00 95.38 290 ASN A C 1
ATOM 2260 O O . ASN A 1 290 ? 24.322 2.044 -35.950 1.00 95.38 290 ASN A O 1
ATOM 2264 N N . SER A 1 291 ? 23.408 0.946 -34.208 1.00 96.44 291 SER A N 1
ATOM 2265 C CA . SER A 1 291 ? 22.477 1.995 -33.807 1.00 96.44 291 SER A CA 1
ATOM 2266 C C . SER A 1 291 ? 22.186 1.925 -32.312 1.00 96.44 291 SER A C 1
ATOM 2268 O O . SER A 1 291 ? 22.304 0.861 -31.699 1.00 96.44 291 SER A O 1
ATOM 2270 N N . ASP A 1 292 ? 21.722 3.041 -31.752 1.00 97.31 292 ASP A N 1
ATOM 2271 C CA . ASP A 1 292 ? 21.049 3.041 -30.455 1.00 97.31 292 ASP A CA 1
ATOM 2272 C C . ASP A 1 292 ? 19.652 2.417 -30.600 1.00 97.31 292 ASP A C 1
ATOM 2274 O O . ASP A 1 292 ? 18.934 2.685 -31.570 1.00 97.31 292 ASP A O 1
ATOM 2278 N N . VAL A 1 293 ? 19.289 1.542 -29.667 1.00 97.62 293 VAL A N 1
ATOM 2279 C CA . VAL A 1 293 ? 18.020 0.807 -29.638 1.00 97.62 293 VAL A CA 1
ATOM 2280 C C . VAL A 1 293 ? 17.221 1.072 -28.361 1.00 97.62 293 VAL A C 1
ATOM 2282 O O . VAL A 1 293 ? 16.228 0.386 -28.127 1.00 97.62 293 VAL A O 1
ATOM 2285 N N . GLN A 1 294 ? 17.596 2.083 -27.566 1.00 96.12 294 GLN A N 1
ATOM 2286 C CA . GLN A 1 294 ? 16.906 2.474 -26.329 1.00 96.12 294 GLN A CA 1
ATOM 2287 C C . GLN A 1 294 ? 15.400 2.675 -26.543 1.00 96.12 294 GLN A C 1
ATOM 2289 O O . GLN A 1 294 ? 14.606 2.160 -25.768 1.00 96.12 294 GLN A O 1
ATOM 2294 N N . SER A 1 295 ? 14.990 3.276 -27.665 1.00 95.69 295 SER A N 1
ATOM 2295 C CA . SER A 1 295 ? 13.567 3.476 -28.005 1.00 95.69 295 SER A CA 1
ATOM 2296 C C . SER A 1 295 ? 12.734 2.187 -28.156 1.00 95.69 295 SER A C 1
ATOM 2298 O O . SER A 1 295 ? 11.506 2.248 -28.282 1.00 95.69 295 SER A O 1
ATOM 2300 N N . GLN A 1 296 ? 13.370 1.010 -28.172 1.00 96.62 296 GLN A N 1
ATOM 2301 C CA . GLN A 1 296 ? 12.715 -0.303 -28.171 1.00 96.62 296 GLN A CA 1
ATOM 2302 C C . GLN A 1 296 ? 12.620 -0.933 -26.769 1.00 96.62 296 GLN A C 1
ATOM 2304 O O . GLN A 1 296 ? 11.966 -1.968 -26.617 1.00 96.62 296 GLN A O 1
ATOM 2309 N N . VAL A 1 297 ? 13.255 -0.334 -25.758 1.00 97.00 297 VAL A N 1
ATOM 2310 C CA . VAL A 1 297 ? 13.129 -0.725 -24.349 1.00 97.00 297 VAL A CA 1
ATOM 2311 C C . VAL A 1 297 ? 11.742 -0.346 -23.852 1.00 97.00 297 VAL A C 1
ATOM 2313 O O . VAL A 1 297 ? 11.193 0.686 -24.222 1.00 97.00 297 VAL A O 1
ATOM 2316 N N . ARG A 1 298 ? 11.147 -1.207 -23.034 1.00 96.38 298 ARG A N 1
ATOM 2317 C CA . ARG A 1 298 ? 9.849 -0.977 -22.398 1.00 96.38 298 ARG A CA 1
ATOM 2318 C C . ARG A 1 298 ? 9.921 -1.310 -20.920 1.00 96.38 298 ARG A C 1
ATOM 2320 O O . ARG A 1 298 ? 10.730 -2.145 -20.513 1.00 96.38 298 ARG A O 1
ATOM 2327 N N . TYR A 1 299 ? 9.035 -0.707 -20.138 1.00 96.56 299 TYR A N 1
ATOM 2328 C CA . TYR A 1 299 ? 8.986 -0.887 -18.688 1.00 96.56 299 TYR A CA 1
ATOM 2329 C C . TYR A 1 299 ? 7.796 -1.748 -18.279 1.00 96.56 299 TYR A C 1
ATOM 2331 O O . TYR A 1 299 ? 6.740 -1.735 -18.917 1.00 96.56 299 TYR A O 1
ATOM 2339 N N . GLN A 1 300 ? 7.974 -2.525 -17.214 1.00 97.06 300 GLN A N 1
ATOM 2340 C CA . GLN A 1 300 ? 6.941 -3.370 -16.630 1.00 97.06 300 GLN A CA 1
ATOM 2341 C C . GLN A 1 300 ? 6.858 -3.203 -15.121 1.00 97.06 300 GLN A C 1
ATOM 2343 O O . GLN A 1 300 ? 7.883 -3.092 -14.452 1.00 97.06 300 GLN A O 1
ATOM 2348 N N . THR A 1 301 ? 5.641 -3.286 -14.590 1.00 96.88 301 THR A N 1
ATOM 2349 C CA . THR A 1 301 ? 5.344 -3.240 -13.152 1.00 96.88 301 THR A CA 1
ATOM 2350 C C . THR A 1 301 ? 4.487 -4.424 -12.724 1.00 96.88 301 THR A C 1
ATOM 2352 O O . THR A 1 301 ? 3.783 -5.024 -13.537 1.00 96.88 301 THR A O 1
ATOM 2355 N N . TYR A 1 302 ? 4.534 -4.770 -11.435 1.00 96.19 302 TYR A N 1
ATOM 2356 C CA . TYR A 1 302 ? 3.731 -5.844 -10.830 1.00 96.19 302 TYR A CA 1
ATOM 2357 C C . TYR A 1 302 ? 2.304 -5.375 -10.495 1.00 96.19 302 TYR A C 1
ATOM 2359 O O . TYR A 1 302 ? 1.848 -5.488 -9.356 1.00 96.19 302 TYR A O 1
ATOM 2367 N N . THR A 1 303 ? 1.613 -4.813 -11.483 1.00 97.25 303 THR A N 1
ATOM 2368 C CA . THR A 1 303 ? 0.320 -4.119 -11.329 1.00 97.25 303 THR A CA 1
ATOM 2369 C C . THR A 1 303 ? -0.850 -4.861 -11.968 1.00 97.25 303 THR A C 1
ATOM 2371 O O . THR A 1 303 ? -1.986 -4.400 -11.894 1.00 97.25 303 THR A O 1
ATOM 2374 N N . ASN A 1 304 ? -0.611 -6.036 -12.558 1.00 97.81 304 ASN A N 1
ATOM 2375 C CA . ASN A 1 304 ? -1.666 -6.794 -13.214 1.00 97.81 304 ASN A CA 1
ATOM 2376 C C . ASN A 1 304 ? -2.360 -7.755 -12.239 1.00 97.81 304 ASN A C 1
ATOM 2378 O O . ASN A 1 304 ? -1.809 -8.797 -11.863 1.00 97.81 304 ASN A O 1
ATOM 2382 N N . PHE A 1 305 ? -3.605 -7.434 -11.902 1.00 97.94 305 PHE A N 1
ATOM 2383 C CA . PHE A 1 305 ? -4.493 -8.218 -11.042 1.00 97.94 305 PHE A CA 1
ATOM 2384 C C . PHE A 1 305 ? -5.686 -8.822 -11.799 1.00 97.94 305 PHE A C 1
ATOM 2386 O O . PHE A 1 305 ? -6.589 -9.355 -11.171 1.00 97.94 305 PHE A O 1
ATOM 2393 N N . THR A 1 306 ? -5.678 -8.819 -13.135 1.00 96.25 306 THR A N 1
ATOM 2394 C CA . THR A 1 306 ? -6.781 -9.343 -13.983 1.00 96.25 306 THR A CA 1
ATOM 2395 C C . THR A 1 306 ? -6.947 -10.869 -13.959 1.00 96.25 306 THR A C 1
ATOM 2397 O O . THR A 1 306 ? -7.814 -11.441 -14.612 1.00 96.25 306 THR A O 1
ATOM 2400 N N . ALA A 1 307 ? -6.052 -11.566 -13.262 1.00 94.19 307 ALA A N 1
ATOM 2401 C CA . ALA A 1 307 ? -6.029 -13.020 -13.178 1.00 94.19 307 ALA A CA 1
ATOM 2402 C C . ALA A 1 307 ? -5.684 -13.477 -11.756 1.00 94.19 307 ALA A C 1
ATOM 2404 O O . ALA A 1 307 ? -4.847 -14.373 -11.576 1.00 94.19 307 ALA A O 1
ATOM 2405 N N . THR A 1 308 ? -6.273 -12.811 -10.757 1.00 95.75 308 THR A N 1
ATOM 2406 C CA . THR A 1 308 ? -6.270 -13.270 -9.364 1.00 95.75 308 THR A CA 1
ATOM 2407 C C . THR A 1 308 ? -7.053 -14.583 -9.232 1.00 95.75 308 THR A C 1
ATOM 2409 O O . THR A 1 308 ? -7.951 -14.854 -10.033 1.00 95.75 308 THR A O 1
ATOM 2412 N N . PRO A 1 309 ? -6.741 -15.429 -8.234 1.00 96.06 309 PRO A N 1
ATOM 2413 C CA . PRO A 1 309 ? -7.463 -16.680 -8.006 1.00 96.06 309 PRO A CA 1
ATOM 2414 C C . PRO A 1 309 ? -8.980 -16.529 -7.830 1.00 96.06 309 PRO A C 1
ATOM 2416 O O . PRO A 1 309 ? -9.720 -17.407 -8.273 1.00 96.06 309 PRO A O 1
ATOM 2419 N N . SER A 1 310 ? -9.453 -15.441 -7.213 1.00 96.38 310 SER A N 1
ATOM 2420 C CA . SER A 1 310 ? -10.889 -15.170 -7.069 1.00 96.38 310 SER A CA 1
ATOM 2421 C C . SER A 1 310 ? -11.587 -14.773 -8.375 1.00 96.38 310 SER A C 1
ATOM 2423 O O . SER A 1 310 ? -12.814 -14.851 -8.447 1.00 96.38 310 SER A O 1
ATOM 2425 N N . GLY A 1 311 ? -10.833 -14.331 -9.390 1.00 96.56 311 GLY A N 1
ATOM 2426 C CA . GLY A 1 311 ? -11.373 -13.777 -10.635 1.00 96.56 311 GLY A CA 1
ATOM 2427 C C . GLY A 1 311 ? -12.179 -12.488 -10.435 1.00 96.56 311 GLY A C 1
ATOM 2428 O O . GLY A 1 311 ? -13.092 -12.216 -11.212 1.00 96.56 311 GLY A O 1
ATOM 2429 N N . ARG A 1 312 ? -11.917 -11.745 -9.350 1.00 96.88 312 ARG A N 1
ATOM 2430 C CA . ARG A 1 312 ? -12.616 -10.507 -8.981 1.00 96.88 312 ARG A CA 1
ATOM 2431 C C . ARG A 1 312 ? -11.622 -9.436 -8.532 1.00 96.88 312 ARG A C 1
ATOM 2433 O O . ARG A 1 312 ? -10.545 -9.735 -8.015 1.00 96.88 312 ARG A O 1
ATOM 2440 N N . GLY A 1 313 ? -12.046 -8.177 -8.644 1.00 96.62 313 GLY A N 1
ATOM 2441 C CA . GLY A 1 313 ? -11.230 -7.022 -8.265 1.00 96.62 313 GLY A CA 1
ATOM 2442 C C . GLY A 1 313 ? -10.082 -6.784 -9.238 1.00 96.62 313 GLY A C 1
ATOM 2443 O O . GLY A 1 313 ? -8.953 -6.538 -8.807 1.00 96.62 313 GLY A O 1
ATOM 2444 N N . ASP A 1 314 ? -10.372 -6.928 -10.530 1.00 96.69 314 ASP A N 1
ATOM 2445 C CA . ASP A 1 314 ? -9.416 -6.726 -11.608 1.00 96.69 314 ASP A CA 1
ATOM 2446 C C . ASP A 1 314 ? -8.868 -5.302 -11.571 1.00 96.69 314 ASP A C 1
ATOM 2448 O O . ASP A 1 314 ? -9.607 -4.325 -11.479 1.00 96.69 314 ASP A O 1
ATOM 2452 N N . MET A 1 315 ? -7.549 -5.204 -11.665 1.00 98.00 315 MET A N 1
ATOM 2453 C CA . MET A 1 315 ? -6.827 -3.950 -11.817 1.00 98.00 315 MET A CA 1
ATOM 2454 C C . MET A 1 315 ? -5.669 -4.177 -12.786 1.00 98.00 315 MET A C 1
ATOM 2456 O O . MET A 1 315 ? -5.139 -5.290 -12.883 1.00 98.00 315 MET A O 1
ATOM 2460 N N . ASN A 1 316 ? -5.293 -3.132 -13.506 1.00 97.25 316 ASN A N 1
ATOM 2461 C CA . ASN A 1 316 ? -4.100 -3.082 -14.344 1.00 97.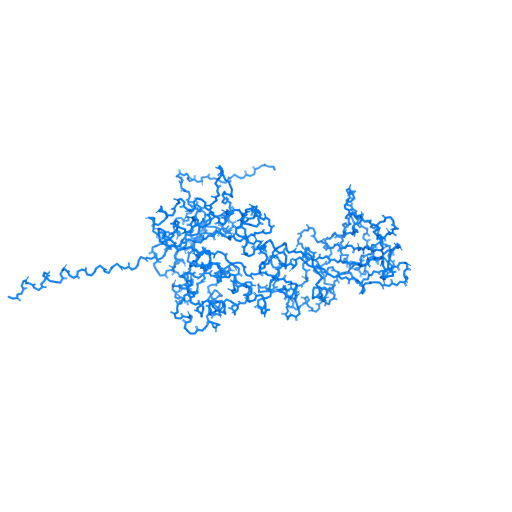25 316 ASN A CA 1
ATOM 2462 C C . ASN A 1 316 ? -3.333 -1.791 -14.043 1.00 97.25 316 ASN A C 1
ATOM 2464 O O . ASN A 1 316 ? -3.722 -1.036 -13.155 1.00 97.25 316 ASN A O 1
ATOM 2468 N N . TYR A 1 317 ? -2.269 -1.513 -14.788 1.00 96.44 317 TYR A N 1
ATOM 2469 C CA . TYR A 1 317 ? -1.394 -0.367 -14.547 1.00 96.44 317 TYR A CA 1
ATOM 2470 C C . TYR A 1 317 ? -2.121 0.989 -14.506 1.00 96.44 317 TYR A C 1
ATOM 2472 O O . TYR A 1 317 ? -1.633 1.903 -13.854 1.00 96.44 317 TYR A O 1
ATOM 2480 N N . LEU A 1 318 ? -3.298 1.133 -15.131 1.00 96.44 318 LEU A N 1
ATOM 2481 C CA . LEU A 1 318 ? -4.094 2.365 -15.059 1.00 96.44 318 LEU A CA 1
ATOM 2482 C C . LEU A 1 318 ? -4.665 2.627 -13.662 1.00 96.44 318 LEU A C 1
ATOM 2484 O O . LEU A 1 318 ? -5.024 3.756 -13.355 1.00 96.44 318 LEU A O 1
ATOM 2488 N N . ASN A 1 319 ? -4.753 1.611 -12.806 1.00 97.56 319 ASN A N 1
ATOM 2489 C CA . ASN A 1 319 ? -5.210 1.753 -11.428 1.00 97.56 319 ASN A CA 1
ATOM 2490 C C . ASN A 1 319 ? -4.106 2.217 -10.468 1.00 97.56 319 ASN A C 1
ATOM 2492 O O . ASN A 1 319 ? -4.421 2.492 -9.314 1.00 97.56 319 ASN A O 1
ATOM 2496 N N . PHE A 1 320 ? -2.843 2.269 -10.901 1.00 96.56 320 PHE A N 1
ATOM 2497 C CA . PHE A 1 320 ? -1.684 2.508 -10.037 1.00 96.56 320 PHE A CA 1
ATOM 2498 C C . PHE A 1 320 ? -0.922 3.754 -10.456 1.00 96.56 320 PHE A C 1
ATOM 2500 O O . PHE A 1 320 ? -0.795 4.036 -11.642 1.00 96.56 320 PHE A O 1
ATOM 2507 N N . LYS A 1 321 ? -0.365 4.486 -9.498 1.00 94.62 321 LYS A N 1
ATOM 2508 C CA . LYS A 1 321 ? 0.419 5.682 -9.803 1.00 94.62 321 LYS A CA 1
ATOM 2509 C C . LYS A 1 321 ? 1.858 5.307 -10.181 1.00 94.62 321 LYS A C 1
ATOM 2511 O O . LYS A 1 321 ? 2.443 4.437 -9.533 1.00 94.62 321 LYS A O 1
ATOM 2516 N N . PRO A 1 322 ? 2.457 5.967 -11.189 1.00 93.94 322 PRO A N 1
ATOM 2517 C CA . PRO A 1 322 ? 1.841 6.876 -12.156 1.00 93.94 322 PRO A CA 1
ATOM 2518 C C . PRO A 1 322 ? 1.011 6.115 -13.210 1.00 93.94 322 PRO A C 1
ATOM 2520 O O . PRO A 1 322 ? 1.433 5.074 -13.707 1.00 93.94 322 PRO A O 1
ATOM 2523 N N . ASN A 1 323 ? -0.117 6.694 -13.629 1.00 91.69 323 ASN A N 1
ATOM 2524 C CA . ASN A 1 323 ? -1.011 6.180 -14.686 1.00 91.69 323 ASN A CA 1
ATOM 2525 C C . ASN A 1 323 ? -1.409 7.244 -15.733 1.00 91.69 323 ASN A C 1
ATOM 2527 O O . ASN A 1 323 ? -2.267 6.987 -16.578 1.00 91.69 323 ASN A O 1
ATOM 2531 N N . GLY A 1 324 ? -0.812 8.439 -15.687 1.00 79.56 324 GLY A N 1
ATOM 2532 C CA . GLY A 1 324 ? -1.170 9.572 -16.549 1.00 79.56 324 GLY A CA 1
ATOM 2533 C C . GLY A 1 324 ? -2.024 10.650 -15.874 1.00 79.56 324 GLY A C 1
ATOM 2534 O O . GLY A 1 324 ? -2.210 11.711 -16.470 1.00 79.56 324 GLY A O 1
ATOM 2535 N N . ASN A 1 325 ? -2.481 10.436 -14.637 1.00 81.56 325 ASN A N 1
ATOM 2536 C CA . ASN A 1 325 ? -2.961 11.521 -13.784 1.00 81.56 325 ASN A CA 1
ATOM 2537 C C . ASN A 1 325 ? -1.778 12.276 -13.154 1.00 81.56 325 ASN A C 1
ATOM 2539 O O . ASN A 1 325 ? -0.722 11.672 -12.936 1.00 81.56 325 ASN A O 1
ATOM 2543 N N . PRO A 1 326 ? -1.910 13.592 -12.881 1.00 81.88 326 PRO A N 1
ATOM 2544 C CA . PRO A 1 326 ? -0.869 14.345 -12.194 1.00 81.88 326 PRO A CA 1
ATOM 2545 C C . PRO A 1 326 ? -0.488 13.671 -10.874 1.00 81.88 326 PRO A C 1
ATOM 2547 O O . PRO A 1 326 ? -1.330 13.468 -10.005 1.00 81.88 326 PRO A O 1
ATOM 2550 N N . THR A 1 327 ? 0.790 13.342 -10.743 1.00 88.56 327 THR A N 1
ATOM 2551 C CA . THR A 1 327 ? 1.395 12.722 -9.566 1.00 88.56 327 THR A CA 1
ATOM 2552 C C . THR A 1 327 ? 2.776 13.335 -9.380 1.00 88.56 327 THR A C 1
ATOM 2554 O O . THR A 1 327 ? 3.420 13.738 -10.354 1.00 88.56 327 THR A O 1
ATOM 2557 N N . CYS A 1 328 ? 3.204 13.462 -8.133 1.00 89.75 328 CYS A N 1
ATOM 2558 C CA . CYS A 1 328 ? 4.557 13.841 -7.752 1.00 89.75 328 CYS A CA 1
ATOM 2559 C C . CYS A 1 328 ? 5.330 12.672 -7.128 1.00 89.75 328 CYS A C 1
ATOM 2561 O O . CYS A 1 328 ? 6.533 12.796 -6.903 1.00 89.75 328 CYS A O 1
ATOM 2563 N N . LEU A 1 329 ? 4.653 11.558 -6.817 1.00 92.25 329 LEU A N 1
ATOM 2564 C CA . LEU A 1 329 ? 5.188 10.464 -6.006 1.00 92.25 329 LEU A CA 1
ATOM 2565 C C . LEU A 1 329 ? 5.791 10.970 -4.684 1.00 92.25 329 LEU A C 1
ATOM 2567 O O . LEU A 1 329 ? 6.840 10.507 -4.237 1.00 92.25 329 LEU A O 1
ATOM 2571 N N . CYS A 1 330 ? 5.164 11.982 -4.083 1.00 91.00 330 CYS A N 1
ATOM 2572 C CA . CYS A 1 330 ? 5.718 12.760 -2.982 1.00 91.00 330 CYS A CA 1
ATOM 2573 C C . CYS A 1 330 ? 4.691 13.049 -1.879 1.00 91.00 330 CYS A C 1
ATOM 2575 O O . CYS A 1 330 ? 3.482 12.916 -2.068 1.00 91.00 330 CYS A O 1
ATOM 2577 N N . GLY A 1 331 ? 5.180 13.482 -0.713 1.00 90.25 331 GLY A N 1
ATOM 2578 C CA . GLY A 1 331 ? 4.332 13.747 0.453 1.00 90.25 331 GLY A CA 1
ATOM 2579 C C . GLY A 1 331 ? 3.597 12.499 0.953 1.00 90.25 331 GLY A C 1
ATOM 2580 O O . GLY A 1 331 ? 3.834 11.394 0.480 1.00 90.25 331 GLY A O 1
ATOM 2581 N N . ASP A 1 332 ? 2.692 12.655 1.918 1.00 88.19 332 ASP A N 1
ATOM 2582 C CA . ASP A 1 332 ? 1.983 11.495 2.469 1.00 88.19 332 ASP A CA 1
ATOM 2583 C C . ASP A 1 332 ? 0.981 10.885 1.468 1.00 88.19 332 ASP A C 1
ATOM 2585 O O . ASP A 1 332 ? 0.868 9.668 1.404 1.00 88.19 332 ASP A O 1
ATOM 2589 N N . TRP A 1 333 ? 0.274 11.689 0.663 1.00 88.75 333 TRP A N 1
ATOM 2590 C CA . TRP A 1 333 ? -0.795 11.197 -0.231 1.00 88.75 333 TRP A CA 1
ATOM 2591 C C . TRP A 1 333 ? -0.329 10.467 -1.480 1.00 88.75 333 TRP A C 1
ATOM 2593 O O . TRP A 1 333 ? -1.113 9.730 -2.074 1.00 88.75 333 TRP A O 1
ATOM 2603 N N . ASP A 1 334 ? 0.880 10.756 -1.940 1.00 88.69 334 ASP A N 1
ATOM 2604 C CA . ASP A 1 334 ? 1.297 10.343 -3.273 1.00 88.69 334 ASP A CA 1
ATOM 2605 C C . ASP A 1 334 ? 2.614 9.575 -3.275 1.00 88.69 334 ASP A C 1
ATOM 2607 O O . ASP A 1 334 ? 2.921 8.891 -4.248 1.00 88.69 334 ASP A O 1
ATOM 2611 N N . ALA A 1 335 ? 3.395 9.642 -2.193 1.00 88.81 335 ALA A N 1
ATOM 2612 C CA . ALA A 1 335 ? 4.607 8.850 -2.087 1.00 88.81 335 ALA A CA 1
ATOM 2613 C C . ALA A 1 335 ? 4.299 7.351 -2.030 1.00 88.81 335 ALA A C 1
ATOM 2615 O O . ALA A 1 335 ? 3.445 6.882 -1.279 1.00 88.81 335 ALA A O 1
ATOM 2616 N N . MET A 1 336 ? 5.098 6.577 -2.762 1.00 87.38 336 MET A N 1
ATOM 2617 C CA . MET A 1 336 ? 5.062 5.117 -2.733 1.00 87.38 336 MET A CA 1
ATOM 2618 C C . MET A 1 336 ? 5.745 4.575 -1.468 1.00 87.38 336 MET A C 1
ATOM 2620 O O . MET A 1 336 ? 6.829 3.998 -1.530 1.00 87.38 336 MET A O 1
ATOM 2624 N N . LEU A 1 337 ? 5.120 4.777 -0.306 1.00 87.94 337 LEU A N 1
ATOM 2625 C CA . LEU A 1 337 ? 5.662 4.360 0.996 1.00 87.94 337 LEU A CA 1
ATOM 2626 C C . LEU A 1 337 ? 5.578 2.844 1.239 1.00 87.94 337 LEU A C 1
ATOM 2628 O O . LEU A 1 337 ? 6.290 2.316 2.091 1.00 87.94 337 LEU A O 1
ATOM 2632 N N . PHE A 1 338 ? 4.705 2.146 0.507 1.00 90.75 338 PHE A N 1
ATOM 2633 C CA . PHE A 1 338 ? 4.388 0.734 0.727 1.00 90.75 338 PHE A CA 1
ATOM 2634 C C . PHE A 1 338 ? 4.659 -0.112 -0.532 1.00 90.75 338 PHE A C 1
ATOM 2636 O O . PHE A 1 338 ? 5.810 -0.279 -0.932 1.00 90.75 338 PHE A O 1
ATOM 2643 N N . TYR A 1 339 ? 3.618 -0.686 -1.150 1.00 93.25 339 TYR A N 1
ATOM 2644 C CA . TYR A 1 339 ? 3.696 -1.491 -2.378 1.00 93.25 339 TYR A CA 1
ATOM 2645 C C . TYR A 1 339 ? 3.416 -0.635 -3.625 1.00 93.25 339 TYR A C 1
ATOM 2647 O O . TYR A 1 339 ? 3.824 0.521 -3.678 1.00 93.25 339 TYR A O 1
ATOM 2655 N N . ASN A 1 340 ? 2.755 -1.186 -4.650 1.00 94.00 340 ASN A N 1
ATOM 2656 C CA . ASN A 1 340 ? 2.318 -0.378 -5.786 1.00 94.00 340 ASN A CA 1
ATOM 2657 C C . ASN A 1 340 ? 1.131 0.476 -5.336 1.00 94.00 340 ASN A C 1
ATOM 2659 O O . ASN A 1 340 ? 0.087 -0.075 -4.967 1.00 94.00 340 ASN A O 1
ATOM 2663 N N . ASP A 1 341 ? 1.328 1.792 -5.335 1.00 94.69 341 ASP A N 1
ATOM 2664 C CA . ASP A 1 341 ? 0.346 2.768 -4.871 1.00 94.69 341 ASP A CA 1
ATOM 2665 C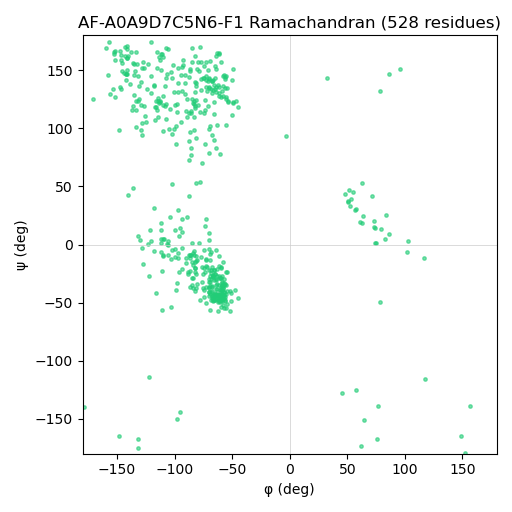 C . ASP A 1 341 ? -0.809 2.877 -5.863 1.00 94.69 341 ASP A C 1
ATOM 2667 O O . ASP A 1 341 ? -0.600 2.945 -7.077 1.00 94.69 341 ASP A O 1
ATOM 2671 N N . LEU A 1 342 ? -2.031 2.834 -5.351 1.00 95.75 342 LEU A N 1
ATOM 2672 C CA . LEU A 1 342 ? -3.238 2.927 -6.157 1.00 95.75 342 LEU A CA 1
ATOM 2673 C C . LEU A 1 342 ? -3.619 4.381 -6.384 1.00 95.75 342 LEU A C 1
ATOM 2675 O O . LEU A 1 342 ? -3.426 5.234 -5.526 1.00 95.75 342 LEU A O 1
ATOM 2679 N N . ASP A 1 343 ? -4.234 4.649 -7.527 1.00 95.31 343 ASP A N 1
ATOM 2680 C CA . ASP A 1 343 ? -4.828 5.941 -7.821 1.00 95.31 343 ASP A CA 1
ATOM 2681 C C . ASP A 1 343 ? -6.318 5.944 -7.475 1.00 95.31 343 ASP A C 1
ATOM 2683 O O . ASP A 1 343 ? -7.144 5.383 -8.204 1.00 95.31 343 ASP A O 1
ATOM 2687 N N . GLN A 1 344 ? -6.665 6.597 -6.366 1.00 94.62 344 GLN A N 1
ATOM 2688 C CA . GLN A 1 344 ? -8.044 6.743 -5.900 1.00 94.62 344 GLN A CA 1
ATOM 2689 C C . GLN A 1 344 ? -8.832 7.832 -6.650 1.00 94.62 344 GLN A C 1
ATOM 2691 O O . GLN A 1 344 ? -10.005 8.026 -6.344 1.00 94.62 344 GLN A O 1
ATOM 2696 N N . TYR A 1 345 ? -8.240 8.506 -7.644 1.00 93.62 345 TYR A N 1
ATOM 2697 C CA . TYR A 1 345 ? -8.971 9.333 -8.613 1.00 93.62 345 TYR A CA 1
ATOM 2698 C C . TYR A 1 345 ? -9.409 8.548 -9.853 1.00 93.62 345 TYR A C 1
ATOM 2700 O O . TYR A 1 345 ? -10.266 9.003 -10.613 1.00 93.62 345 TYR A O 1
ATOM 2708 N N . TYR A 1 346 ? -8.837 7.366 -10.088 1.00 96.00 346 TYR A N 1
ATOM 2709 C CA . TYR A 1 346 ? -9.213 6.547 -11.230 1.00 96.00 346 TYR A CA 1
ATOM 2710 C C . TYR A 1 346 ? -10.516 5.790 -10.944 1.00 96.00 346 TYR A C 1
ATOM 2712 O O . TYR A 1 346 ? -10.580 4.964 -10.033 1.00 96.00 346 TYR A O 1
ATOM 2720 N N . GLN A 1 347 ? -11.557 6.026 -11.751 1.00 96.44 347 GLN A N 1
ATOM 2721 C CA . GLN A 1 347 ? -12.906 5.506 -11.486 1.00 96.44 347 GLN A CA 1
ATOM 2722 C C . GLN A 1 347 ? -12.948 3.983 -11.298 1.00 96.44 347 GLN A C 1
ATOM 2724 O O . GLN A 1 347 ? -13.611 3.502 -10.389 1.00 96.44 347 GLN A O 1
ATOM 2729 N N . ALA A 1 348 ? -12.196 3.207 -12.088 1.00 97.12 348 ALA A N 1
ATOM 2730 C CA . ALA A 1 348 ? -12.195 1.752 -11.926 1.00 97.12 348 ALA A CA 1
ATOM 2731 C C . ALA A 1 348 ? -11.576 1.301 -10.586 1.00 97.12 348 ALA A C 1
ATOM 2733 O O . ALA A 1 348 ? -11.939 0.243 -10.068 1.00 97.12 348 ALA A O 1
ATOM 2734 N N . THR A 1 349 ? -10.656 2.087 -10.012 1.00 97.69 349 THR A N 1
ATOM 2735 C CA . THR A 1 349 ? -10.130 1.856 -8.656 1.00 97.69 349 THR A CA 1
ATOM 2736 C C . THR A 1 349 ? -11.222 2.110 -7.621 1.00 97.69 349 THR A C 1
ATOM 2738 O O . THR A 1 349 ? -11.450 1.258 -6.761 1.00 97.69 349 THR A O 1
ATOM 2741 N N . ILE A 1 350 ? -11.933 3.237 -7.749 1.00 98.25 350 ILE A N 1
ATOM 2742 C CA . ILE A 1 350 ? -13.063 3.611 -6.886 1.00 98.25 350 ILE A CA 1
ATOM 2743 C C . ILE A 1 350 ? -14.137 2.516 -6.915 1.00 98.25 350 ILE A C 1
ATOM 2745 O O . ILE A 1 350 ? -14.450 1.944 -5.871 1.00 98.25 350 ILE A O 1
ATOM 2749 N N . ASP A 1 351 ? -14.619 2.150 -8.106 1.00 98.50 351 ASP A N 1
ATOM 2750 C CA . ASP A 1 351 ? -15.663 1.138 -8.306 1.00 98.50 351 ASP A CA 1
ATOM 2751 C C . ASP A 1 351 ? -15.265 -0.214 -7.700 1.00 98.50 351 ASP A C 1
ATOM 2753 O O . ASP A 1 351 ? -16.063 -0.878 -7.032 1.00 98.50 351 ASP A O 1
ATOM 2757 N N . THR A 1 352 ? -14.008 -0.626 -7.902 1.00 98.56 352 THR A N 1
ATOM 2758 C CA . THR A 1 352 ? -13.501 -1.896 -7.369 1.00 98.56 352 THR A CA 1
ATOM 2759 C C . THR A 1 352 ? -13.561 -1.923 -5.848 1.00 98.56 352 THR A C 1
ATOM 2761 O O . THR A 1 352 ? -13.985 -2.931 -5.272 1.00 98.56 352 THR A O 1
ATOM 2764 N N . PHE A 1 353 ? -13.162 -0.833 -5.191 1.00 98.75 353 PHE A N 1
ATOM 2765 C CA . PHE A 1 353 ? -13.190 -0.750 -3.737 1.00 98.75 353 PHE A CA 1
ATOM 2766 C C . PHE A 1 353 ? -14.590 -0.567 -3.173 1.00 98.75 353 PHE A C 1
ATOM 2768 O O . PHE A 1 353 ? -14.920 -1.238 -2.202 1.00 98.75 353 PHE A O 1
ATOM 2775 N N . HIS A 1 354 ? -15.445 0.228 -3.811 1.00 98.75 354 HIS A N 1
ATOM 2776 C CA . HIS A 1 354 ? -16.860 0.346 -3.450 1.00 98.75 354 HIS A CA 1
ATOM 2777 C C . HIS A 1 354 ? -17.548 -1.023 -3.429 1.00 98.75 354 HIS A C 1
ATOM 2779 O O . HIS A 1 354 ? -18.148 -1.422 -2.426 1.00 98.75 354 HIS A O 1
ATOM 2785 N N . VAL A 1 355 ? -17.402 -1.799 -4.506 1.00 98.56 355 VAL A N 1
ATOM 2786 C CA . VAL A 1 355 ? -17.998 -3.140 -4.604 1.00 98.56 355 VAL A CA 1
ATOM 2787 C C . VAL A 1 355 ? -17.349 -4.126 -3.628 1.00 98.56 355 VAL A C 1
ATOM 2789 O O . VAL A 1 355 ? -18.050 -4.967 -3.062 1.00 98.56 355 VAL A O 1
ATOM 2792 N N . TRP A 1 356 ? -16.038 -4.029 -3.391 1.00 98.81 356 TRP A N 1
ATOM 2793 C CA . TRP A 1 356 ? -15.349 -4.893 -2.430 1.00 98.81 356 TRP A CA 1
ATOM 2794 C C . TRP A 1 356 ? -15.802 -4.632 -0.993 1.00 98.81 356 TRP A C 1
ATOM 2796 O O . TRP A 1 356 ? -16.156 -5.578 -0.289 1.00 98.81 356 TRP A O 1
ATOM 2806 N N . THR A 1 357 ? -15.862 -3.371 -0.574 1.00 98.88 357 THR A N 1
ATOM 2807 C CA . THR A 1 357 ? -16.294 -2.989 0.775 1.00 98.88 357 THR A CA 1
ATOM 2808 C C . THR A 1 357 ? -17.745 -3.380 1.019 1.00 98.88 357 THR A C 1
ATOM 2810 O O . THR A 1 357 ? -18.048 -3.987 2.045 1.00 98.88 357 THR A O 1
ATOM 2813 N N . LYS A 1 358 ? -18.630 -3.155 0.040 1.00 98.81 358 LYS A N 1
ATOM 2814 C CA . LYS A 1 358 ? -20.016 -3.637 0.100 1.00 98.81 358 LYS A CA 1
ATOM 2815 C C . LYS A 1 358 ? -20.091 -5.161 0.219 1.00 98.81 358 LYS A C 1
ATOM 2817 O O . LYS A 1 358 ? -20.848 -5.672 1.034 1.00 98.81 358 LYS A O 1
ATOM 2822 N N . TRP A 1 359 ? -19.275 -5.902 -0.533 1.00 98.75 359 TRP A N 1
ATOM 2823 C CA . TRP A 1 359 ? -19.217 -7.362 -0.422 1.00 98.75 359 TRP A CA 1
ATOM 2824 C C . TRP A 1 359 ? -18.730 -7.829 0.958 1.00 98.75 359 TRP A C 1
ATOM 2826 O O . TRP A 1 359 ? -19.279 -8.785 1.499 1.00 98.75 359 TRP A O 1
ATOM 2836 N N . MET A 1 360 ? -17.756 -7.148 1.568 1.00 98.75 360 MET A N 1
ATOM 2837 C CA . MET A 1 360 ? -17.349 -7.444 2.947 1.00 98.75 360 MET A CA 1
ATOM 2838 C C . MET A 1 360 ? -18.531 -7.287 3.919 1.00 98.75 360 MET A C 1
ATOM 2840 O O . MET A 1 360 ? -18.706 -8.115 4.811 1.00 98.75 360 MET A O 1
ATOM 2844 N N . MET A 1 361 ? -19.375 -6.270 3.734 1.00 98.62 361 MET A N 1
ATOM 2845 C CA . MET A 1 361 ? -20.553 -6.060 4.584 1.00 98.62 361 MET A CA 1
ATOM 2846 C C . MET A 1 361 ? -21.661 -7.085 4.318 1.00 98.62 361 MET A C 1
ATOM 2848 O O . MET A 1 361 ? -22.128 -7.740 5.245 1.00 98.62 361 MET A O 1
ATOM 2852 N N . GLU A 1 362 ? -22.047 -7.282 3.058 1.00 98.50 362 GLU A N 1
ATOM 2853 C CA . GLU A 1 362 ? -23.223 -8.084 2.696 1.00 98.50 362 GLU A CA 1
ATOM 2854 C C . GLU A 1 362 ? -22.964 -9.595 2.671 1.00 98.50 362 GLU A C 1
ATOM 2856 O O . GLU A 1 362 ? -23.835 -10.379 3.043 1.00 98.50 362 GLU A O 1
ATOM 2861 N N . ASP A 1 363 ? -21.786 -10.023 2.210 1.00 98.25 363 ASP A N 1
ATOM 2862 C CA . ASP A 1 363 ? -21.463 -11.444 2.029 1.00 98.25 363 ASP A CA 1
ATOM 2863 C C . ASP A 1 363 ? -20.655 -12.009 3.197 1.00 98.25 363 ASP A C 1
ATOM 2865 O O . ASP A 1 363 ? -20.872 -13.151 3.601 1.00 98.25 363 ASP A O 1
ATOM 2869 N N . VAL A 1 364 ? -19.714 -11.230 3.736 1.00 98.38 364 VAL A N 1
ATOM 2870 C CA . VAL A 1 364 ? -18.880 -11.665 4.869 1.00 98.38 364 VAL A CA 1
ATOM 2871 C C . VAL A 1 364 ? -19.549 -11.333 6.206 1.00 98.38 364 VAL A C 1
ATOM 2873 O O . VAL A 1 364 ? -19.285 -12.014 7.193 1.00 98.38 364 VAL A O 1
ATOM 2876 N N . GLY A 1 365 ? -20.447 -10.343 6.243 1.00 98.19 365 GLY A N 1
ATOM 2877 C CA . GLY A 1 365 ? -21.201 -9.970 7.441 1.00 98.19 365 GLY A CA 1
ATOM 2878 C C . GLY A 1 365 ? -20.447 -9.032 8.382 1.00 98.19 365 GLY A C 1
ATOM 2879 O O . GLY A 1 365 ? -20.691 -9.058 9.587 1.00 98.19 365 GLY A O 1
ATOM 2880 N N . VAL A 1 366 ? -19.495 -8.242 7.871 1.00 98.25 366 VAL A N 1
ATOM 2881 C CA . VAL A 1 366 ? -18.813 -7.229 8.692 1.00 98.25 366 VAL A CA 1
ATOM 2882 C C . VAL A 1 366 ? -19.734 -6.031 8.914 1.00 98.25 366 VAL A C 1
ATOM 2884 O O . VAL A 1 366 ? -20.475 -5.630 8.022 1.00 98.25 366 VAL A O 1
ATOM 2887 N N . GLU A 1 367 ? -19.679 -5.438 10.101 1.00 98.31 367 GLU A N 1
ATOM 2888 C CA . GLU A 1 367 ? -20.594 -4.365 10.516 1.00 98.31 367 GLU A CA 1
ATOM 2889 C C . GLU A 1 367 ? -19.857 -3.064 10.871 1.00 98.31 367 GLU A C 1
ATOM 2891 O O . GLU A 1 367 ? -20.474 -2.083 11.281 1.00 98.31 367 GLU A O 1
ATOM 2896 N N . GLY A 1 368 ? -18.534 -3.035 10.717 1.00 98.50 368 GLY A N 1
ATOM 2897 C CA . GLY A 1 368 ? -17.709 -1.845 10.875 1.00 98.50 368 GLY A CA 1
ATOM 2898 C C . GLY A 1 368 ? -16.440 -1.918 10.034 1.00 98.50 368 GLY A C 1
ATOM 2899 O O . GLY A 1 368 ? -16.067 -2.986 9.543 1.00 98.50 368 GLY A O 1
ATOM 2900 N N . LEU A 1 369 ? -15.772 -0.777 9.876 1.00 98.88 369 LEU A N 1
ATOM 2901 C CA . LEU A 1 369 ? -14.597 -0.614 9.026 1.00 98.88 369 LEU A CA 1
ATOM 2902 C C . LEU A 1 369 ? -13.470 0.100 9.795 1.00 98.88 369 LEU A C 1
ATOM 2904 O O . LEU A 1 369 ? -13.656 1.208 10.298 1.00 98.88 369 LEU A O 1
ATOM 2908 N N . ARG A 1 370 ? -12.284 -0.507 9.854 1.00 98.88 370 ARG A N 1
ATOM 2909 C CA . ARG A 1 370 ? -11.019 0.163 10.181 1.00 98.88 370 ARG A CA 1
ATOM 2910 C C . ARG A 1 370 ? -10.302 0.429 8.867 1.00 98.88 370 ARG A C 1
ATOM 2912 O O . ARG A 1 370 ? -10.046 -0.505 8.118 1.00 98.88 370 ARG A O 1
ATOM 2919 N N . LEU A 1 371 ? -10.025 1.691 8.569 1.00 98.81 371 LEU A N 1
ATOM 2920 C CA . LEU A 1 371 ? -9.402 2.107 7.318 1.00 98.81 371 LEU A CA 1
ATOM 2921 C C . LEU A 1 371 ? -7.906 2.303 7.564 1.00 98.81 371 LEU A C 1
ATOM 2923 O O . LEU A 1 371 ? -7.517 3.185 8.334 1.00 98.81 371 LEU A O 1
ATOM 2927 N N . ASP A 1 372 ? -7.099 1.458 6.937 1.00 98.69 372 ASP A N 1
ATOM 2928 C CA . ASP A 1 372 ? -5.639 1.488 7.004 1.00 98.69 372 ASP A CA 1
ATOM 2929 C C . ASP A 1 372 ? -5.076 2.738 6.325 1.00 98.69 372 ASP A C 1
ATOM 2931 O O . ASP A 1 372 ? -5.588 3.134 5.275 1.00 98.69 372 ASP A O 1
ATOM 2935 N N . ALA A 1 373 ? -4.038 3.346 6.904 1.00 97.25 373 ALA A N 1
ATOM 2936 C CA . ALA A 1 373 ? -3.225 4.379 6.265 1.00 97.25 373 ALA A CA 1
ATOM 2937 C C . ALA A 1 373 ? -4.027 5.513 5.583 1.00 97.25 373 ALA A C 1
ATOM 2939 O O . ALA A 1 373 ? -3.698 5.947 4.478 1.00 97.25 373 ALA A O 1
ATOM 2940 N N . VAL A 1 374 ? -5.087 6.042 6.220 1.00 97.31 374 VAL A N 1
ATOM 2941 C CA . VAL A 1 374 ? -5.955 7.051 5.566 1.00 97.31 374 VAL A CA 1
ATOM 2942 C C . VAL A 1 374 ? -5.215 8.336 5.230 1.00 97.31 374 VAL A C 1
ATOM 2944 O O . VAL A 1 374 ? -5.641 9.080 4.353 1.00 97.31 374 VAL A O 1
ATOM 2947 N N . LYS A 1 375 ? -4.089 8.615 5.890 1.00 94.75 375 LYS A N 1
ATOM 2948 C CA . LYS A 1 375 ? -3.248 9.759 5.535 1.00 94.75 375 LYS A CA 1
ATOM 2949 C C . LYS A 1 375 ? -2.549 9.603 4.183 1.00 94.75 375 LYS A C 1
ATOM 2951 O O . LYS A 1 375 ? -1.921 10.564 3.771 1.00 94.75 375 LYS A O 1
ATOM 2956 N N . ASN A 1 376 ? -2.638 8.445 3.528 1.00 95.75 376 ASN A N 1
ATOM 2957 C CA . ASN A 1 376 ? -1.928 8.127 2.291 1.00 95.75 376 ASN A CA 1
ATOM 2958 C C . ASN A 1 376 ? -2.840 8.033 1.056 1.00 95.75 376 ASN A C 1
ATOM 2960 O O . ASN A 1 376 ? -2.380 7.784 -0.047 1.00 95.75 376 ASN A O 1
ATOM 2964 N N . PHE A 1 377 ? -4.130 8.339 1.207 1.00 95.19 377 PHE A N 1
ATOM 2965 C CA . PHE A 1 377 ? -5.039 8.542 0.081 1.00 95.19 377 PHE A CA 1
ATOM 2966 C C . PHE A 1 377 ? -6.038 9.665 0.363 1.00 95.19 377 PHE A C 1
ATOM 2968 O O . PHE A 1 377 ? -6.148 10.205 1.473 1.00 95.19 377 PHE A O 1
ATOM 2975 N N . THR A 1 378 ? -6.767 10.061 -0.672 1.00 94.81 378 THR A N 1
ATOM 2976 C CA . THR A 1 378 ? -7.581 11.276 -0.659 1.00 94.81 378 THR A CA 1
ATOM 2977 C C . THR A 1 378 ? -8.746 11.159 0.337 1.00 94.81 378 THR A C 1
ATOM 2979 O O . THR A 1 378 ? -9.353 10.094 0.468 1.00 94.81 378 THR A O 1
ATOM 2982 N N . PRO A 1 379 ? -9.088 12.237 1.068 1.00 97.38 379 PRO A N 1
ATOM 2983 C CA . PRO A 1 379 ? -10.276 12.235 1.925 1.00 97.38 379 PRO A CA 1
ATOM 2984 C C . PRO A 1 379 ? -11.574 12.143 1.110 1.00 97.38 379 PRO A C 1
ATOM 2986 O O . PRO A 1 379 ? -12.567 11.622 1.610 1.00 97.38 379 PRO A O 1
ATOM 2989 N N . GLU A 1 380 ? -11.540 12.599 -0.146 1.00 97.69 380 GLU A N 1
ATOM 2990 C CA . GLU A 1 380 ? -12.625 12.471 -1.121 1.00 97.69 380 GLU A CA 1
ATOM 2991 C C . GLU A 1 380 ? -13.012 11.012 -1.359 1.00 97.69 380 GLU A C 1
ATOM 2993 O O . GLU A 1 380 ? -14.188 10.672 -1.274 1.00 97.69 380 GLU A O 1
ATOM 2998 N N . PHE A 1 381 ? -12.034 10.124 -1.563 1.00 98.25 381 PHE A N 1
ATOM 2999 C CA . PHE A 1 381 ? -12.313 8.699 -1.716 1.00 98.25 381 PHE A CA 1
ATOM 3000 C C . PHE A 1 381 ? -13.040 8.123 -0.494 1.00 98.25 381 PHE A C 1
ATOM 3002 O O . PHE A 1 381 ? -14.003 7.374 -0.655 1.00 98.25 381 PHE A O 1
ATOM 3009 N N . THR A 1 382 ? -12.615 8.487 0.725 1.00 98.69 382 THR A N 1
ATOM 3010 C CA . THR A 1 382 ? -13.297 8.048 1.951 1.00 98.69 382 THR A CA 1
ATOM 3011 C C . THR A 1 382 ? -14.734 8.560 2.001 1.00 98.69 382 THR A C 1
ATOM 3013 O O . THR A 1 382 ? -15.626 7.756 2.244 1.00 98.69 382 THR A O 1
ATOM 3016 N N . GLY A 1 383 ? -14.967 9.856 1.763 1.00 98.56 383 GLY A N 1
ATOM 3017 C CA . GLY A 1 383 ? -16.316 10.438 1.771 1.00 98.56 383 GLY A CA 1
ATOM 3018 C C . GLY A 1 383 ? -17.240 9.754 0.763 1.00 98.56 383 GLY A C 1
ATOM 3019 O O . GLY A 1 383 ? -18.257 9.187 1.155 1.00 98.56 383 GLY A O 1
ATOM 3020 N N . ASN A 1 384 ? -16.798 9.661 -0.494 1.00 98.62 384 ASN A N 1
ATOM 3021 C CA . ASN A 1 384 ? -17.551 9.033 -1.581 1.00 98.62 384 ASN A CA 1
ATOM 3022 C C . ASN A 1 384 ? -17.834 7.541 -1.329 1.00 98.62 384 ASN A C 1
ATOM 3024 O O . ASN A 1 384 ? -18.869 7.025 -1.743 1.00 98.62 384 ASN A O 1
ATOM 3028 N N . LEU A 1 385 ? -16.915 6.815 -0.679 1.00 98.88 385 LEU A N 1
ATOM 3029 C CA . LEU A 1 385 ? -17.158 5.430 -0.265 1.00 98.88 385 LEU A CA 1
ATOM 3030 C C . LEU A 1 385 ? -18.274 5.345 0.780 1.00 98.88 385 LEU A C 1
ATOM 3032 O O . LEU A 1 385 ? -19.100 4.441 0.693 1.00 98.88 385 LEU A O 1
ATOM 3036 N N . LEU A 1 386 ? -18.297 6.245 1.764 1.00 98.81 386 LEU A N 1
ATOM 3037 C CA . LEU A 1 386 ? -19.332 6.234 2.799 1.00 98.81 386 LEU A CA 1
ATOM 3038 C C . LEU A 1 386 ? -20.707 6.589 2.229 1.00 98.81 386 LEU A C 1
ATOM 3040 O O . LEU A 1 386 ? -21.672 5.907 2.570 1.00 98.81 386 LEU A O 1
ATOM 3044 N N . ASP A 1 387 ? -20.779 7.551 1.309 1.00 98.81 387 ASP A N 1
ATOM 3045 C CA . ASP A 1 387 ? -22.019 7.868 0.587 1.00 98.81 387 ASP A CA 1
ATOM 3046 C C . ASP A 1 387 ? -22.494 6.676 -0.248 1.00 98.81 387 ASP A C 1
ATOM 3048 O O . ASP A 1 387 ? -23.636 6.239 -0.118 1.00 98.81 387 ASP A O 1
ATOM 3052 N N . TYR A 1 388 ? -21.593 6.051 -1.016 1.00 98.81 388 TYR A N 1
ATOM 3053 C CA . TYR A 1 388 ? -21.922 4.846 -1.778 1.00 98.81 388 TYR A CA 1
ATOM 3054 C C . TYR A 1 388 ? -22.487 3.728 -0.888 1.00 98.81 388 TYR A C 1
ATOM 3056 O O . TYR A 1 388 ? -23.438 3.045 -1.276 1.00 98.81 388 TYR A O 1
ATOM 3064 N N . LEU A 1 389 ? -21.912 3.503 0.297 1.00 98.88 389 LEU A N 1
ATOM 3065 C CA . LEU A 1 389 ? -22.412 2.491 1.228 1.00 98.88 389 LEU A CA 1
ATOM 3066 C C . LEU A 1 389 ? -23.799 2.869 1.772 1.00 98.88 389 LEU A C 1
ATOM 3068 O O . LEU A 1 389 ? -24.700 2.023 1.723 1.00 98.88 389 LEU A O 1
ATOM 3072 N N . HIS A 1 390 ? -23.989 4.122 2.197 1.00 98.69 390 HIS A N 1
ATOM 3073 C CA . HIS A 1 390 ? -25.265 4.637 2.702 1.00 98.69 390 HIS A CA 1
ATOM 3074 C C . HIS A 1 390 ? -26.390 4.510 1.666 1.00 98.69 390 HIS A C 1
ATOM 3076 O O . HIS A 1 390 ? -27.431 3.909 1.945 1.00 98.69 390 HIS A O 1
ATOM 3082 N N . ASP A 1 391 ? -26.138 4.946 0.430 1.00 98.62 391 ASP A N 1
ATOM 3083 C CA . ASP A 1 391 ? -27.068 4.849 -0.703 1.00 98.62 391 ASP A CA 1
ATOM 3084 C C . ASP A 1 391 ? -27.480 3.406 -1.017 1.00 98.62 391 ASP A C 1
ATOM 3086 O O . ASP A 1 391 ? -28.561 3.133 -1.548 1.00 98.62 391 ASP A O 1
ATOM 3090 N N . ASN A 1 392 ? -26.612 2.452 -0.681 1.00 98.44 392 ASN A N 1
ATOM 3091 C CA . ASN A 1 392 ? -26.853 1.025 -0.847 1.00 98.44 392 ASN A CA 1
ATOM 3092 C C . ASN A 1 392 ? -27.429 0.358 0.414 1.00 98.44 392 ASN A C 1
ATOM 3094 O O . ASN A 1 392 ? -27.510 -0.870 0.456 1.00 98.44 392 ASN A O 1
ATOM 3098 N N . GLY A 1 393 ? -27.849 1.133 1.419 1.00 97.81 393 GLY A N 1
ATOM 3099 C CA . GLY A 1 393 ? -28.456 0.640 2.658 1.00 97.81 393 GLY A CA 1
ATOM 3100 C C . GLY A 1 393 ? -27.470 -0.021 3.623 1.00 97.81 393 GLY A C 1
ATOM 3101 O O . GLY A 1 393 ? -27.888 -0.809 4.473 1.00 97.81 393 GLY A O 1
ATOM 3102 N N . ASN A 1 394 ? -26.175 0.261 3.476 1.00 98.00 394 ASN A N 1
ATOM 3103 C CA . ASN A 1 394 ? -25.108 -0.281 4.303 1.00 98.00 394 ASN A CA 1
ATOM 3104 C C . ASN A 1 394 ? -24.523 0.830 5.182 1.00 98.00 394 ASN A C 1
ATOM 3106 O O . ASN A 1 394 ? -23.642 1.563 4.749 1.00 98.00 394 ASN A O 1
ATOM 3110 N N . ASP A 1 395 ? -24.973 0.912 6.435 1.00 97.94 395 ASP A N 1
ATOM 3111 C CA . ASP A 1 395 ? -24.473 1.878 7.420 1.00 97.94 395 ASP A CA 1
ATOM 3112 C C . ASP A 1 395 ? -23.553 1.175 8.432 1.00 97.94 395 ASP A C 1
ATOM 3114 O O . ASP A 1 395 ? -24.052 0.520 9.357 1.00 97.94 395 ASP A O 1
ATOM 3118 N N . PRO A 1 396 ? -22.212 1.257 8.297 1.00 97.56 396 PRO A N 1
ATOM 3119 C CA . PRO A 1 396 ? -21.319 0.632 9.261 1.00 97.56 396 PRO A CA 1
ATOM 3120 C C . PRO A 1 396 ? -21.485 1.273 10.645 1.00 97.56 396 PRO A C 1
ATOM 3122 O O . PRO A 1 396 ? -21.499 2.495 10.796 1.00 97.56 396 PRO A O 1
ATOM 3125 N N . LYS A 1 397 ? -21.558 0.441 11.686 1.00 96.06 397 LYS A N 1
ATOM 3126 C CA . LYS A 1 397 ? -21.757 0.875 13.078 1.00 96.06 397 LYS A CA 1
ATOM 3127 C C . LYS A 1 397 ? -20.547 1.611 13.649 1.00 96.06 397 LYS A C 1
ATOM 3129 O O . LYS A 1 397 ? -20.704 2.479 14.502 1.00 96.06 397 LYS A O 1
ATOM 3134 N N . ILE A 1 398 ? -19.347 1.234 13.207 1.00 96.62 398 ILE A N 1
ATOM 3135 C CA . ILE A 1 398 ? -18.075 1.863 13.575 1.00 96.62 398 ILE A CA 1
ATOM 3136 C C . ILE A 1 398 ? -17.256 2.045 12.305 1.00 96.62 398 ILE A C 1
ATOM 3138 O O . ILE A 1 398 ? -17.044 1.087 11.564 1.00 96.62 398 ILE A O 1
ATOM 3142 N N . ILE A 1 399 ? -16.769 3.263 12.086 1.00 98.62 399 ILE A N 1
ATOM 3143 C CA . ILE A 1 399 ? -15.830 3.588 11.017 1.00 98.62 399 ILE A CA 1
ATOM 3144 C C . ILE A 1 399 ? -14.679 4.351 11.657 1.00 98.62 399 ILE A C 1
ATOM 3146 O O . ILE A 1 399 ? -14.902 5.405 12.253 1.00 98.62 399 ILE A O 1
ATOM 3150 N N . VAL A 1 400 ? -13.459 3.835 11.552 1.00 98.81 400 VAL A N 1
ATOM 3151 C CA . VAL A 1 400 ? -12.271 4.492 12.103 1.00 98.81 400 VAL A CA 1
ATOM 3152 C C . VAL A 1 400 ? -11.133 4.501 11.095 1.00 98.81 400 VAL A C 1
ATOM 3154 O O . VAL A 1 400 ? -10.715 3.454 10.615 1.00 98.81 400 VAL A O 1
ATOM 3157 N N . GLY A 1 401 ? -10.625 5.687 10.780 1.00 98.75 401 GLY A N 1
ATOM 3158 C CA . GLY A 1 401 ? -9.430 5.866 9.970 1.00 98.75 401 GLY A CA 1
ATOM 3159 C C . GLY A 1 401 ? -8.158 5.933 10.807 1.00 98.75 401 GLY A C 1
ATOM 3160 O O . GLY A 1 401 ? -8.097 6.590 11.850 1.00 98.75 401 GLY A O 1
ATOM 3161 N N . GLU A 1 402 ? -7.108 5.293 10.315 1.00 98.62 402 GLU A N 1
ATOM 3162 C CA . GLU A 1 402 ? -5.753 5.448 10.823 1.00 98.62 402 GLU A CA 1
ATOM 3163 C C . GLU A 1 402 ? -5.049 6.626 10.135 1.00 98.62 402 GLU A C 1
ATOM 3165 O O . GLU A 1 402 ? -4.411 6.492 9.090 1.00 98.62 402 GLU A O 1
ATOM 3170 N N . SER A 1 403 ? -5.195 7.820 10.703 1.00 97.50 403 SER A N 1
ATOM 3171 C CA . SER A 1 403 ? -4.415 8.989 10.292 1.00 97.50 403 SER A CA 1
ATOM 3172 C C . SER A 1 403 ? -3.255 9.151 11.265 1.00 97.50 403 SER A C 1
ATOM 3174 O O . SER A 1 403 ? -3.407 9.843 12.263 1.00 97.50 403 SER A O 1
ATOM 3176 N N . TYR A 1 404 ? -2.129 8.474 11.027 1.00 95.88 404 TYR A N 1
ATOM 3177 C CA . TYR A 1 404 ? -0.983 8.508 11.946 1.00 95.88 404 TYR A CA 1
ATOM 3178 C C . TYR A 1 404 ? -0.318 9.894 11.989 1.00 95.88 404 TYR A C 1
ATOM 3180 O O . TYR A 1 404 ? 0.534 10.207 11.155 1.00 95.88 404 TYR A O 1
ATOM 3188 N N . ASP A 1 405 ? -0.733 10.711 12.961 1.00 96.81 405 ASP A N 1
ATOM 3189 C CA . ASP A 1 405 ? -0.200 12.045 13.242 1.00 96.81 405 ASP A CA 1
ATOM 3190 C C . ASP A 1 405 ? -0.409 12.411 14.722 1.00 96.81 405 ASP A C 1
ATOM 3192 O O . ASP A 1 405 ? -1.494 12.221 15.270 1.00 96.81 405 ASP A O 1
ATOM 3196 N N . TYR A 1 406 ? 0.621 12.939 15.383 1.00 97.06 406 TYR A N 1
ATOM 3197 C CA . TYR A 1 406 ? 0.543 13.337 16.791 1.00 97.06 406 TYR A CA 1
ATOM 3198 C C . TYR A 1 406 ? -0.043 14.738 16.996 1.00 97.06 406 TYR A C 1
ATOM 3200 O O . TYR A 1 406 ? -0.277 15.120 18.140 1.00 97.06 406 TYR A O 1
ATOM 3208 N N . ASP A 1 407 ? -0.288 15.517 15.945 1.00 97.69 407 ASP A N 1
ATOM 3209 C CA . ASP A 1 407 ? -0.898 16.839 16.024 1.00 97.69 407 ASP A CA 1
ATOM 3210 C C . ASP A 1 407 ? -2.428 16.762 15.906 1.00 97.69 407 ASP A C 1
ATOM 3212 O O . ASP A 1 407 ? -3.009 16.417 14.874 1.00 97.69 407 ASP A O 1
ATOM 3216 N N . ALA A 1 408 ? -3.119 17.142 16.982 1.00 97.50 408 ALA A N 1
ATOM 3217 C CA . ALA A 1 408 ? -4.575 17.064 17.030 1.00 97.50 408 ALA A CA 1
ATOM 3218 C C . ALA A 1 408 ? -5.266 17.984 16.005 1.00 97.50 408 ALA A C 1
ATOM 3220 O O . ALA A 1 408 ? -6.364 17.659 15.549 1.00 97.50 408 ALA A O 1
ATOM 3221 N N . ALA A 1 409 ? -4.661 19.120 15.635 1.00 98.12 409 ALA A N 1
ATOM 3222 C CA . ALA A 1 409 ? -5.232 20.013 14.624 1.00 98.12 409 ALA A CA 1
ATOM 3223 C C . ALA A 1 409 ? -5.168 19.385 13.221 1.00 98.12 409 ALA A C 1
ATOM 3225 O O . ALA A 1 409 ? -6.125 19.497 12.453 1.00 98.12 409 ALA A O 1
ATOM 3226 N N . THR A 1 410 ? -4.098 18.655 12.918 1.00 97.62 410 THR A N 1
ATOM 3227 C CA . THR A 1 410 ? -3.930 17.879 11.685 1.00 97.62 410 THR A CA 1
ATOM 3228 C C . THR A 1 410 ? -4.937 16.732 11.621 1.00 97.62 410 THR A C 1
ATOM 3230 O O . THR A 1 410 ? -5.629 16.585 10.610 1.00 97.62 410 THR A O 1
ATOM 3233 N N . LEU A 1 411 ? -5.143 16.006 12.727 1.00 98.25 411 LEU A N 1
ATOM 3234 C CA . LEU A 1 411 ? -6.216 15.006 12.839 1.00 98.25 411 LEU A CA 1
ATOM 3235 C C . LEU A 1 411 ? -7.604 15.629 12.617 1.00 98.25 411 LEU A C 1
ATOM 3237 O O . LEU A 1 411 ? -8.415 15.076 11.872 1.00 98.25 411 LEU A O 1
ATOM 3241 N N . LYS A 1 412 ? -7.878 16.806 13.202 1.00 98.12 412 LYS A N 1
ATOM 3242 C CA . LYS A 1 412 ? -9.133 17.541 12.969 1.00 98.12 412 LYS A CA 1
ATOM 3243 C C . LYS A 1 412 ? -9.310 17.898 11.495 1.00 98.12 412 LYS A C 1
ATOM 3245 O O . LYS A 1 412 ? -10.379 17.672 10.941 1.00 98.12 412 LYS A O 1
ATOM 3250 N N . SER A 1 413 ? -8.270 18.440 10.866 1.00 98.06 413 SER A N 1
ATOM 3251 C CA . SER A 1 413 ? -8.290 18.817 9.451 1.00 98.06 413 SER A CA 1
ATOM 3252 C C . SER A 1 413 ? -8.606 17.611 8.565 1.00 98.06 413 SER A C 1
ATOM 3254 O O . SER A 1 413 ? -9.469 17.692 7.691 1.00 98.06 413 SER A O 1
ATOM 3256 N N . ARG A 1 414 ? -7.988 16.453 8.841 1.00 97.81 414 ARG A N 1
ATOM 3257 C CA . ARG A 1 414 ? -8.280 15.210 8.115 1.00 97.81 414 ARG A CA 1
ATOM 3258 C C . ARG A 1 414 ? -9.725 14.751 8.313 1.00 97.81 414 ARG A C 1
ATOM 3260 O O . ARG A 1 414 ? -10.365 14.352 7.341 1.00 97.81 414 ARG A O 1
ATOM 3267 N N . LEU A 1 415 ? -10.226 14.802 9.546 1.00 98.50 415 LEU A N 1
ATOM 3268 C CA . LEU A 1 415 ? -11.608 14.460 9.878 1.00 98.50 415 LEU A CA 1
ATOM 3269 C C . LEU A 1 415 ? -12.597 15.358 9.117 1.00 98.50 415 LEU A C 1
ATOM 3271 O O . LEU A 1 415 ? -13.461 14.852 8.403 1.00 98.50 415 LEU A O 1
ATOM 3275 N N . ASP A 1 416 ? -12.434 16.677 9.232 1.00 98.50 416 ASP A N 1
ATOM 3276 C CA . ASP A 1 416 ? -13.286 17.673 8.576 1.00 98.50 416 ASP A CA 1
ATOM 3277 C C . ASP A 1 416 ? -13.254 17.516 7.047 1.00 98.50 416 ASP A C 1
ATOM 3279 O O . ASP A 1 416 ? -14.289 17.647 6.394 1.00 98.50 416 ASP A O 1
ATOM 3283 N N . ALA A 1 417 ? -12.088 17.200 6.472 1.00 98.44 417 ALA A N 1
ATOM 3284 C CA . ALA A 1 417 ? -11.941 16.985 5.037 1.00 98.44 417 ALA A CA 1
ATOM 3285 C C . ALA A 1 417 ? -12.786 15.802 4.547 1.00 98.44 417 ALA A C 1
ATOM 3287 O O . ALA A 1 417 ? -13.502 15.959 3.565 1.00 98.44 417 ALA A O 1
ATOM 3288 N N . VAL A 1 418 ? -12.772 14.653 5.235 1.00 98.62 418 VAL A N 1
ATOM 3289 C CA . VAL A 1 418 ? -13.638 13.509 4.874 1.00 98.62 418 VAL A CA 1
ATOM 3290 C C . VAL A 1 418 ? -15.111 13.902 4.964 1.00 98.62 418 VAL A C 1
ATOM 3292 O O . VAL A 1 418 ? -15.860 13.700 4.013 1.00 98.62 418 VAL A O 1
ATOM 3295 N N . TYR A 1 419 ? -15.511 14.555 6.059 1.00 98.62 419 TYR A N 1
ATOM 3296 C CA . TYR A 1 419 ? -16.874 15.061 6.224 1.00 98.62 419 TYR A CA 1
ATOM 3297 C C . TYR A 1 419 ? -17.277 16.051 5.123 1.00 98.62 419 TYR A C 1
ATOM 3299 O O . TYR A 1 419 ? -18.444 16.101 4.748 1.00 98.62 419 TYR A O 1
ATOM 3307 N N . SER A 1 420 ? -16.352 16.839 4.574 1.00 98.62 420 SER A N 1
ATOM 3308 C CA . SER A 1 420 ? -16.675 17.786 3.499 1.00 98.62 420 SER A CA 1
ATOM 3309 C C . SER A 1 420 ? -17.109 17.115 2.188 1.00 98.62 420 SER A C 1
ATOM 3311 O O . SER A 1 420 ? -17.819 17.753 1.415 1.00 98.62 420 SER A O 1
ATOM 3313 N N . TYR A 1 421 ? -16.742 15.845 1.986 1.00 98.56 421 TYR A N 1
ATOM 3314 C CA . TYR A 1 421 ? -17.101 15.039 0.814 1.00 98.56 421 TYR A CA 1
ATOM 3315 C C . TYR A 1 421 ? -18.277 14.087 1.043 1.00 98.56 421 TYR A C 1
ATOM 3317 O O . TYR A 1 421 ? -18.666 13.422 0.101 1.00 98.56 421 TYR A O 1
ATOM 3325 N N . MET A 1 422 ? -18.820 14.008 2.262 1.00 98.56 422 MET A N 1
ATOM 3326 C CA . MET A 1 422 ? -20.008 13.196 2.546 1.00 98.56 422 MET A CA 1
ATOM 3327 C C . MET A 1 422 ? -21.293 13.989 2.292 1.00 98.56 422 MET A C 1
ATOM 3329 O O . MET A 1 422 ? -21.380 15.172 2.660 1.00 98.56 422 MET A O 1
ATOM 3333 N N . ASP A 1 423 ? -22.321 13.319 1.796 1.00 98.44 423 ASP A N 1
ATOM 3334 C CA . ASP A 1 423 ? -23.677 13.848 1.704 1.00 98.44 423 ASP A CA 1
ATOM 3335 C C . ASP A 1 423 ? -24.330 14.012 3.090 1.00 98.44 423 ASP A C 1
ATOM 3337 O O . ASP A 1 423 ? -23.899 13.470 4.114 1.00 98.44 423 ASP A O 1
ATOM 3341 N N . GLU A 1 424 ? -25.342 14.879 3.166 1.00 98.50 424 GLU A N 1
ATOM 3342 C CA . GLU A 1 424 ? -25.946 15.281 4.443 1.00 98.50 424 GLU A CA 1
ATOM 3343 C C . GLU A 1 424 ? -26.694 14.131 5.132 1.00 98.50 424 GLU A C 1
ATOM 3345 O O . GLU A 1 424 ? -26.673 14.025 6.358 1.00 98.50 424 GLU A O 1
ATOM 3350 N N . ASP A 1 425 ? -27.350 13.254 4.382 1.00 98.31 425 ASP A N 1
ATOM 3351 C CA . ASP A 1 425 ? -27.989 12.051 4.921 1.00 98.31 425 ASP A CA 1
ATOM 3352 C C . ASP A 1 425 ? -26.960 11.052 5.464 1.00 98.31 425 ASP A C 1
ATOM 3354 O O . ASP A 1 425 ? -27.110 10.619 6.611 1.00 98.31 425 ASP A O 1
ATOM 3358 N N . THR A 1 426 ? -25.855 10.813 4.754 1.00 98.62 426 THR A N 1
ATOM 3359 C CA . THR A 1 426 ? -24.734 9.996 5.246 1.00 98.62 426 THR A CA 1
ATOM 3360 C C . THR A 1 426 ? -24.172 10.546 6.559 1.00 98.62 426 THR A C 1
ATOM 3362 O O . THR A 1 426 ? -24.001 9.807 7.534 1.00 98.62 426 THR A O 1
ATOM 3365 N N . LYS A 1 427 ? -23.942 11.865 6.650 1.00 98.19 427 LYS A N 1
ATOM 3366 C CA . LYS A 1 427 ? -23.483 12.529 7.891 1.00 98.19 427 LYS A CA 1
ATOM 3367 C C . LYS A 1 427 ? -24.436 12.332 9.068 1.00 98.19 427 LYS A C 1
ATOM 3369 O O . LYS A 1 427 ? -23.993 12.294 10.218 1.00 98.19 427 LYS A O 1
ATOM 3374 N N . ASN A 1 428 ? -25.735 12.257 8.790 1.00 97.38 428 ASN A N 1
ATOM 3375 C CA . ASN A 1 428 ? -26.769 12.045 9.798 1.00 97.38 428 ASN A CA 1
ATOM 3376 C C . ASN A 1 428 ? -26.918 10.563 10.184 1.00 97.38 428 ASN A C 1
ATOM 3378 O O . ASN A 1 428 ? -27.353 10.274 11.303 1.00 97.38 428 ASN A O 1
ATOM 3382 N N . ALA A 1 429 ? -26.548 9.641 9.294 1.00 97.12 429 ALA A N 1
ATOM 3383 C CA . ALA A 1 429 ? -26.658 8.201 9.499 1.00 97.12 429 ALA A CA 1
ATOM 3384 C C . ALA A 1 429 ? -25.478 7.599 10.280 1.00 97.12 429 ALA A C 1
ATOM 3386 O O . ALA A 1 429 ? -25.687 6.718 11.118 1.00 97.12 429 ALA A O 1
ATOM 3387 N N . MET A 1 430 ? -24.248 8.077 10.055 1.00 95.88 430 MET A N 1
ATOM 3388 C CA . MET A 1 430 ? -23.036 7.440 10.589 1.00 95.88 430 MET A CA 1
ATOM 3389 C C . MET A 1 430 ? -21.954 8.425 11.056 1.00 95.88 430 MET A C 1
ATOM 3391 O O . MET A 1 430 ? -21.915 9.594 10.675 1.00 95.88 430 MET A O 1
ATOM 3395 N N . TYR A 1 431 ? -21.040 7.931 11.899 1.00 97.06 431 TYR A N 1
ATOM 3396 C CA . TYR A 1 431 ? -19.884 8.690 12.379 1.00 97.06 431 TYR A CA 1
ATOM 3397 C C . TYR A 1 431 ? -18.587 8.138 11.787 1.00 97.06 431 TYR A C 1
ATOM 3399 O O . TYR A 1 431 ? -18.218 6.994 12.052 1.00 97.06 431 TYR A O 1
ATOM 3407 N N . TYR A 1 432 ? -17.864 8.977 11.046 1.00 98.50 432 TYR A N 1
ATOM 3408 C CA . TYR A 1 432 ? -16.483 8.707 10.658 1.00 98.50 432 TYR A CA 1
ATOM 3409 C C . TYR A 1 432 ? -15.547 9.145 11.786 1.00 98.50 432 TYR A C 1
ATOM 3411 O O . TYR A 1 432 ? -15.574 10.304 12.196 1.00 98.50 432 TYR A O 1
ATOM 3419 N N . SER A 1 433 ? -14.742 8.230 12.317 1.00 98.50 433 SER A N 1
ATOM 3420 C CA . SER A 1 433 ? -13.818 8.497 13.424 1.00 98.50 433 SER A CA 1
ATOM 3421 C C . SER A 1 433 ? -12.360 8.420 12.990 1.00 98.50 433 SER A C 1
ATOM 3423 O O . SER A 1 433 ? -12.043 7.826 11.962 1.00 98.50 433 SER A O 1
ATOM 3425 N N . LEU A 1 434 ? -11.457 8.958 13.808 1.00 98.81 434 LEU A N 1
ATOM 3426 C CA . LEU A 1 434 ? -10.017 8.703 13.714 1.00 98.81 434 LEU A CA 1
ATOM 3427 C C . LEU A 1 434 ? -9.485 8.138 15.035 1.00 98.81 434 LEU A C 1
ATOM 3429 O O . LEU A 1 434 ? -10.065 8.376 16.099 1.00 98.81 434 LEU A O 1
ATOM 3433 N N . PHE A 1 435 ? -8.373 7.406 14.965 1.00 98.75 435 PHE A N 1
ATOM 3434 C CA . PHE A 1 435 ? -7.588 7.067 16.152 1.00 98.75 435 PHE A CA 1
ATOM 3435 C C . PHE A 1 435 ? -6.915 8.318 16.743 1.00 98.75 435 PHE A C 1
ATOM 3437 O O . PHE A 1 435 ? -6.305 9.104 16.019 1.00 98.75 435 PHE A O 1
ATOM 3444 N N . ASP A 1 436 ? -6.997 8.489 18.064 1.00 98.50 436 ASP A N 1
ATOM 3445 C CA . ASP A 1 436 ? -6.418 9.635 18.777 1.00 98.50 436 ASP A CA 1
ATOM 3446 C C . ASP A 1 436 ? -4.942 9.406 19.130 1.00 98.50 436 ASP A C 1
ATOM 3448 O O . ASP A 1 436 ? -4.583 9.097 20.270 1.00 98.50 436 ASP A O 1
ATOM 3452 N N . PHE A 1 437 ? -4.073 9.552 18.133 1.00 98.38 437 PHE A N 1
ATOM 3453 C CA . PHE A 1 437 ? -2.624 9.445 18.314 1.00 98.38 437 PHE A CA 1
ATOM 3454 C C . PHE A 1 437 ? -2.059 10.537 19.236 1.00 98.38 437 PHE A C 1
ATOM 3456 O O . PHE A 1 437 ? -1.102 10.284 19.967 1.00 98.38 437 PHE A O 1
ATOM 3463 N N . ASN A 1 438 ? -2.667 11.731 19.273 1.00 98.25 438 ASN A N 1
ATOM 3464 C CA . ASN A 1 438 ? -2.247 12.804 20.179 1.00 98.25 438 ASN A CA 1
ATOM 3465 C C . ASN A 1 438 ? -2.462 12.416 21.651 1.00 98.25 438 ASN A C 1
ATOM 3467 O O . ASN A 1 438 ? -1.549 12.560 22.472 1.00 98.25 438 ASN A O 1
ATOM 3471 N N . LEU A 1 439 ? -3.644 11.886 21.990 1.00 98.25 439 LEU A N 1
ATOM 3472 C CA . LEU A 1 439 ? -3.897 11.374 23.334 1.00 98.25 439 LEU A CA 1
ATOM 3473 C C . LEU A 1 439 ? -3.010 10.169 23.635 1.00 98.25 439 LEU A C 1
ATOM 3475 O O . LEU A 1 439 ? -2.466 10.097 24.734 1.00 98.25 439 LEU A O 1
ATOM 3479 N N . GLN A 1 440 ? -2.830 9.255 22.676 1.00 97.75 440 GLN A N 1
ATOM 3480 C CA . GLN A 1 440 ? -1.967 8.091 22.866 1.00 97.75 440 GLN A CA 1
ATOM 3481 C C . GLN A 1 440 ? -0.544 8.505 23.262 1.00 97.75 440 GLN A C 1
ATOM 3483 O O . GLN A 1 440 ? -0.039 7.998 24.262 1.00 97.75 440 GLN A O 1
ATOM 3488 N N . ALA A 1 441 ? 0.068 9.469 22.567 1.00 98.00 441 ALA A N 1
ATOM 3489 C CA . ALA A 1 441 ? 1.403 9.956 22.917 1.00 98.00 441 ALA A CA 1
ATOM 3490 C C . ALA A 1 441 ? 1.444 10.550 24.331 1.00 98.00 441 ALA A C 1
ATOM 3492 O O . ALA A 1 441 ? 2.366 10.286 25.097 1.00 98.00 441 ALA A O 1
ATOM 3493 N N . SER A 1 442 ? 0.410 11.308 24.706 1.00 97.94 442 SER A N 1
ATOM 3494 C CA . SER A 1 442 ? 0.289 11.874 26.050 1.00 97.94 442 SER A CA 1
ATOM 3495 C C . SER A 1 442 ? 0.157 10.797 27.134 1.00 97.94 442 SER A C 1
ATOM 3497 O O . SER A 1 442 ? 0.718 10.957 28.217 1.00 97.94 442 SER A O 1
ATOM 3499 N N . LEU A 1 443 ? -0.577 9.715 26.855 1.00 97.62 443 LEU A N 1
ATOM 3500 C CA . LEU A 1 443 ? -0.736 8.576 27.760 1.00 97.62 443 LEU A CA 1
ATOM 3501 C C . LEU A 1 443 ? 0.555 7.767 27.879 1.00 97.62 443 LEU A C 1
ATOM 3503 O O . LEU A 1 443 ? 0.934 7.430 28.999 1.00 97.62 443 LEU A O 1
ATOM 3507 N N . ARG A 1 444 ? 1.237 7.495 26.761 1.00 97.00 444 ARG A N 1
ATOM 3508 C CA . ARG A 1 444 ? 2.556 6.852 26.741 1.00 97.00 444 ARG A CA 1
ATOM 3509 C C . ARG A 1 444 ? 3.544 7.628 27.597 1.00 97.00 444 ARG A C 1
ATOM 3511 O O . ARG A 1 444 ? 4.104 7.073 28.533 1.00 97.00 444 ARG A O 1
ATOM 3518 N N . ASP A 1 445 ? 3.708 8.922 27.335 1.00 97.44 445 ASP A N 1
ATOM 3519 C CA . ASP A 1 445 ? 4.680 9.735 28.064 1.00 97.44 445 ASP A CA 1
ATOM 3520 C C . ASP A 1 445 ? 4.328 9.816 29.561 1.00 97.44 445 ASP A C 1
ATOM 3522 O O . ASP A 1 445 ? 5.216 9.808 30.408 1.00 97.44 445 ASP A O 1
ATOM 3526 N N . ALA A 1 446 ? 3.039 9.819 29.918 1.00 97.00 446 ALA A N 1
ATOM 3527 C CA . ALA A 1 446 ? 2.619 9.735 31.317 1.00 97.00 446 ALA A CA 1
ATOM 3528 C C . ALA A 1 446 ? 2.944 8.387 31.984 1.00 97.00 446 ALA A C 1
ATOM 3530 O O . ALA A 1 446 ? 3.102 8.354 33.205 1.00 97.00 446 ALA A O 1
ATOM 3531 N N . CYS A 1 447 ? 3.023 7.298 31.214 1.00 94.88 447 CYS A N 1
ATOM 3532 C CA . CYS A 1 447 ? 3.417 5.981 31.711 1.00 94.88 447 CYS A CA 1
ATOM 3533 C C . CYS A 1 447 ? 4.945 5.833 31.792 1.00 94.88 447 CYS A C 1
ATOM 3535 O O . CYS A 1 447 ? 5.438 5.276 32.770 1.00 94.88 447 CYS A O 1
ATOM 3537 N N . ASP A 1 448 ? 5.687 6.356 30.810 1.00 93.56 448 ASP A N 1
ATOM 3538 C CA . ASP A 1 448 ? 7.085 5.953 30.585 1.00 93.56 448 ASP A CA 1
ATOM 3539 C C . ASP A 1 448 ? 8.103 7.094 30.643 1.00 93.56 448 ASP A C 1
ATOM 3541 O O . ASP A 1 448 ? 9.267 6.878 30.993 1.00 93.56 448 ASP A O 1
ATOM 3545 N N . ALA A 1 449 ? 7.699 8.332 30.346 1.00 94.75 449 ALA A N 1
ATOM 3546 C CA . ALA A 1 449 ? 8.631 9.450 30.303 1.00 94.75 449 ALA A CA 1
ATOM 3547 C C . ALA A 1 449 ? 8.865 10.025 31.709 1.00 94.75 449 ALA A C 1
ATOM 3549 O O . ALA A 1 449 ? 8.019 10.698 32.307 1.00 94.75 449 ALA A O 1
ATOM 3550 N N . PHE A 1 450 ? 10.071 9.808 32.241 1.00 94.19 450 PHE A N 1
ATOM 3551 C CA . PHE A 1 450 ? 10.469 10.364 33.533 1.00 94.19 450 PHE A CA 1
ATOM 3552 C C . PHE A 1 450 ? 10.300 11.891 33.569 1.00 94.19 450 PHE A C 1
ATOM 3554 O O . PHE A 1 450 ? 10.869 12.623 32.760 1.00 94.19 450 PHE A O 1
ATOM 3561 N N . GLY A 1 451 ? 9.559 12.379 34.567 1.00 95.69 451 GLY A N 1
ATOM 3562 C CA . GLY A 1 451 ? 9.320 13.809 34.766 1.00 95.69 451 GLY A CA 1
ATOM 3563 C C . GLY A 1 451 ? 8.184 14.393 33.923 1.00 95.69 451 GLY A C 1
ATOM 3564 O O . GLY A 1 451 ? 7.968 15.605 33.993 1.00 95.69 451 GLY A O 1
ATOM 3565 N N . TYR A 1 452 ? 7.442 13.573 33.170 1.00 96.81 452 TYR A N 1
ATOM 3566 C CA . TYR A 1 452 ? 6.249 14.027 32.464 1.00 96.81 452 TYR A CA 1
ATOM 3567 C C . TYR A 1 452 ? 5.174 14.545 33.430 1.00 96.81 452 TYR A C 1
ATOM 3569 O O . TYR A 1 452 ? 4.866 13.935 34.456 1.00 96.81 452 TYR A O 1
ATOM 3577 N N . ASP A 1 453 ? 4.571 15.684 33.090 1.00 97.44 453 ASP A N 1
ATOM 3578 C CA . ASP A 1 453 ? 3.452 16.242 33.842 1.00 97.44 453 ASP A CA 1
ATOM 3579 C C . ASP A 1 453 ? 2.137 15.582 33.410 1.00 97.44 453 ASP A C 1
ATOM 3581 O O . ASP A 1 453 ? 1.518 15.979 32.424 1.00 97.44 453 ASP A O 1
ATOM 3585 N N . ALA A 1 454 ? 1.680 14.591 34.180 1.00 95.56 454 ALA A N 1
ATOM 3586 C CA . ALA A 1 454 ? 0.460 13.834 33.891 1.00 95.56 454 ALA A CA 1
ATOM 3587 C C . ALA A 1 454 ? -0.815 14.699 33.773 1.00 95.56 454 ALA A C 1
ATOM 3589 O O . ALA A 1 454 ? -1.817 14.241 33.222 1.00 95.56 454 ALA A O 1
ATOM 3590 N N . ARG A 1 455 ? -0.804 15.964 34.229 1.00 95.62 455 ARG A N 1
ATOM 3591 C CA . ARG A 1 455 ? -1.920 16.901 33.996 1.00 95.62 455 ARG A CA 1
ATOM 3592 C C . ARG A 1 455 ? -2.157 17.157 32.507 1.00 95.62 455 ARG A C 1
ATOM 3594 O O . ARG A 1 455 ? -3.295 17.418 32.125 1.00 95.62 455 ARG A O 1
ATOM 3601 N N . ASN A 1 456 ? -1.121 17.025 31.679 1.00 96.31 456 ASN A N 1
ATOM 3602 C CA . ASN A 1 456 ? -1.199 17.217 30.233 1.00 96.31 456 ASN A CA 1
ATOM 3603 C C . ASN A 1 456 ? -2.170 16.236 29.555 1.00 96.31 456 ASN A C 1
ATOM 3605 O O . ASN A 1 456 ? -2.811 16.606 28.576 1.00 96.31 456 ASN A O 1
ATOM 3609 N N . VAL A 1 457 ? -2.372 15.034 30.110 1.00 95.94 457 VAL A N 1
ATOM 3610 C CA . VAL A 1 457 ? -3.342 14.047 29.592 1.00 95.94 457 VAL A CA 1
ATOM 3611 C C . VAL A 1 457 ? -4.776 14.603 29.579 1.00 95.94 457 VAL A C 1
ATOM 3613 O O . VAL A 1 457 ? -5.588 14.234 28.736 1.00 95.94 457 VAL A O 1
ATOM 3616 N N . PHE A 1 458 ? -5.097 15.533 30.484 1.00 94.00 458 PHE A N 1
ATOM 3617 C CA . PHE A 1 458 ? -6.424 16.152 30.578 1.00 94.00 458 PHE A CA 1
ATOM 3618 C C . PHE A 1 458 ? -6.609 17.365 29.653 1.00 94.00 458 PHE A C 1
ATOM 3620 O O . PHE A 1 458 ? -7.725 17.868 29.535 1.00 94.00 458 PHE A O 1
ATOM 3627 N N . SER A 1 459 ? -5.541 17.851 29.016 1.00 94.00 459 SER A N 1
ATOM 3628 C CA . SER A 1 459 ? -5.588 18.937 28.024 1.00 94.00 459 SER A CA 1
ATOM 3629 C C . SER A 1 459 ? -5.279 18.466 26.603 1.00 94.00 459 SER A C 1
ATOM 3631 O O . SER A 1 459 ? -5.697 19.116 25.648 1.00 94.00 459 SER A O 1
ATOM 3633 N N . ASN A 1 460 ? -4.572 17.345 26.471 1.00 95.38 460 ASN A N 1
ATOM 3634 C CA . ASN A 1 460 ? -4.248 16.703 25.204 1.00 95.38 460 ASN A CA 1
ATOM 3635 C C . ASN A 1 460 ? -5.386 15.781 24.736 1.00 95.38 460 ASN A C 1
ATOM 3637 O O . ASN A 1 460 ? -6.330 15.480 25.477 1.00 95.38 460 ASN A O 1
ATOM 3641 N N . GLY A 1 461 ? -5.275 15.333 23.492 1.00 96.00 461 GLY A N 1
ATOM 3642 C CA . GLY A 1 461 ? -6.244 14.515 22.779 1.00 96.00 461 GLY A CA 1
ATOM 3643 C C . GLY A 1 461 ? -7.180 15.335 21.902 1.00 96.00 461 GLY A C 1
ATOM 3644 O O . GLY A 1 461 ? -7.531 16.475 22.219 1.00 96.00 461 GLY A O 1
ATOM 3645 N N . MET A 1 462 ? -7.644 14.710 20.823 1.00 97.19 462 MET A N 1
ATOM 3646 C CA . MET A 1 462 ? -8.567 15.270 19.833 1.00 97.19 462 MET A CA 1
ATOM 3647 C C . MET A 1 462 ? -9.783 15.964 20.470 1.00 97.19 462 MET A C 1
ATOM 3649 O O . MET A 1 462 ? -10.207 17.030 20.015 1.00 97.19 462 MET A O 1
ATOM 3653 N N . HIS A 1 463 ? -10.334 15.401 21.550 1.00 95.56 463 HIS A N 1
ATOM 3654 C CA . HIS A 1 463 ? -11.467 16.007 22.250 1.00 95.56 463 HIS A CA 1
ATOM 3655 C C . HIS A 1 463 ? -11.075 17.294 22.987 1.00 95.56 463 HIS A C 1
ATOM 3657 O O . HIS A 1 463 ? -11.653 18.351 22.741 1.00 95.56 463 HIS A O 1
ATOM 3663 N N . ASN A 1 464 ? -10.088 17.229 23.883 1.00 93.06 464 ASN A N 1
ATOM 3664 C CA . ASN A 1 464 ? -9.770 18.346 24.772 1.00 93.06 464 ASN A CA 1
ATOM 3665 C C . ASN A 1 464 ? -9.136 19.516 24.011 1.00 93.06 464 ASN A C 1
ATOM 3667 O O . ASN A 1 464 ? -9.504 20.671 24.244 1.00 93.06 464 ASN A O 1
ATOM 3671 N N . SER A 1 465 ? -8.233 19.233 23.067 1.00 93.19 465 SER A N 1
ATOM 3672 C CA . SER A 1 465 ? -7.487 20.275 22.360 1.00 93.19 465 SER A CA 1
ATOM 3673 C C . SER A 1 465 ? -8.245 20.875 21.176 1.00 93.19 465 SER A C 1
ATOM 3675 O O . SER A 1 465 ? -8.011 22.033 20.842 1.00 93.19 465 SER A O 1
ATOM 3677 N N . GLN A 1 466 ? -9.134 20.114 20.527 1.00 95.50 466 GLN A N 1
ATOM 3678 C CA . GLN A 1 466 ? -9.818 20.537 19.293 1.00 95.50 466 GLN A CA 1
ATOM 3679 C C . GLN A 1 466 ? -11.350 20.527 19.382 1.00 95.50 466 GLN A C 1
ATOM 3681 O O . GLN A 1 466 ? -12.018 20.872 18.407 1.00 95.50 466 GLN A O 1
ATOM 3686 N N . GLN A 1 467 ? -11.920 20.160 20.535 1.00 93.69 467 GLN A N 1
ATOM 3687 C CA . GLN A 1 467 ? -13.370 20.102 20.768 1.00 93.69 467 GLN A CA 1
ATOM 3688 C C . GLN A 1 467 ? -14.101 19.186 19.771 1.00 93.69 467 GLN A C 1
ATOM 3690 O O . GLN A 1 467 ? -15.269 19.403 19.442 1.00 93.69 467 GLN A O 1
ATOM 3695 N N . ILE A 1 468 ? -13.412 18.150 19.281 1.00 95.38 468 ILE A N 1
ATOM 3696 C CA . ILE A 1 468 ? -13.996 17.155 18.380 1.00 95.38 468 ILE A CA 1
ATOM 3697 C C . ILE A 1 468 ? -15.044 16.343 19.149 1.00 95.38 468 ILE A C 1
ATOM 3699 O O . ILE A 1 468 ? -14.875 16.012 20.328 1.00 95.38 468 ILE A O 1
ATOM 3703 N N . ASN A 1 469 ? -16.155 16.028 18.482 1.00 94.75 469 ASN A N 1
ATOM 3704 C CA . ASN A 1 469 ? -17.199 15.187 19.051 1.00 94.75 469 ASN A CA 1
ATOM 3705 C C . ASN A 1 469 ? -16.626 13.800 19.372 1.00 94.75 469 ASN A C 1
ATOM 3707 O O . ASN A 1 469 ? -16.063 13.136 18.512 1.00 94.75 469 ASN A O 1
ATOM 3711 N N . ARG A 1 470 ? -16.813 13.338 20.610 1.00 93.19 470 ARG A N 1
ATOM 3712 C CA . ARG A 1 470 ? -16.301 12.049 21.101 1.00 93.19 470 ARG A CA 1
ATOM 3713 C C . ARG A 1 470 ? -16.706 10.830 20.262 1.00 93.19 470 ARG A C 1
ATOM 3715 O O . ARG A 1 470 ? -16.025 9.817 20.315 1.00 93.19 470 ARG A O 1
ATOM 3722 N N . LYS A 1 471 ? -17.810 10.905 19.508 1.00 93.75 471 LYS A N 1
ATOM 3723 C CA . LYS A 1 471 ? -18.230 9.835 18.586 1.00 93.75 471 LYS A CA 1
ATOM 3724 C C . LYS A 1 471 ? -17.359 9.733 17.330 1.00 93.75 471 LYS A C 1
ATOM 3726 O O . LYS A 1 471 ? -17.489 8.757 16.614 1.00 93.75 471 LYS A O 1
ATOM 3731 N N . ASN A 1 472 ? -16.517 10.733 17.073 1.00 97.56 472 ASN A N 1
ATOM 3732 C CA . ASN A 1 472 ? -15.554 10.786 15.975 1.00 97.56 472 ASN A CA 1
ATOM 3733 C C . ASN A 1 472 ? -14.128 10.418 16.430 1.00 97.56 472 ASN A C 1
ATOM 3735 O O . ASN A 1 472 ? -13.163 10.684 15.713 1.00 97.56 472 ASN A O 1
ATOM 3739 N N . ILE A 1 473 ? -13.974 9.866 17.637 1.00 98.19 473 ILE A N 1
ATOM 3740 C CA . ILE A 1 473 ? -12.673 9.628 18.267 1.00 98.19 473 ILE A CA 1
ATOM 3741 C C . ILE A 1 473 ? -12.629 8.202 18.805 1.00 98.19 473 ILE A C 1
ATOM 3743 O O . ILE A 1 473 ? -13.442 7.832 19.657 1.00 98.19 473 ILE A O 1
ATOM 3747 N N . ILE A 1 474 ? -11.639 7.430 18.356 1.00 98.25 474 ILE A N 1
ATOM 3748 C CA . ILE A 1 474 ? -11.265 6.155 18.968 1.00 98.25 474 ILE A CA 1
ATOM 3749 C C . ILE A 1 474 ? -9.979 6.365 19.770 1.00 98.25 474 ILE A C 1
ATOM 3751 O O . ILE A 1 474 ? -8.933 6.691 19.211 1.00 98.25 474 ILE A O 1
ATOM 3755 N N . THR A 1 475 ? -10.038 6.189 21.087 1.00 98.19 475 THR A N 1
ATOM 3756 C CA . THR A 1 475 ? -8.868 6.326 21.968 1.00 98.19 475 THR A CA 1
ATOM 3757 C C . THR A 1 475 ? -8.214 4.972 22.194 1.00 98.19 475 THR A C 1
ATOM 3759 O O . THR A 1 475 ? -8.895 3.956 22.252 1.00 98.19 475 THR A O 1
ATOM 3762 N N . PHE A 1 476 ? -6.894 4.926 22.331 1.00 97.62 476 PHE A N 1
ATOM 3763 C CA . PHE A 1 476 ? -6.160 3.680 22.550 1.00 97.62 476 PHE A CA 1
ATOM 3764 C C . PHE A 1 476 ? -4.862 3.952 23.319 1.00 97.62 476 PHE A C 1
ATOM 3766 O O . PHE A 1 476 ? -4.429 5.098 23.430 1.00 97.62 476 PHE A O 1
ATOM 3773 N N . VAL A 1 477 ? -4.266 2.896 23.877 1.00 96.69 477 VAL A N 1
ATOM 3774 C CA . VAL A 1 477 ? -2.976 2.971 24.591 1.00 96.69 477 VAL A CA 1
ATOM 3775 C C . VAL A 1 477 ? -1.846 2.434 23.713 1.00 96.69 477 VAL A C 1
ATOM 3777 O O . VAL A 1 477 ? -0.881 3.143 23.459 1.00 96.69 477 VAL A O 1
ATOM 3780 N N . ASN A 1 478 ? -2.007 1.207 23.209 1.00 95.06 478 ASN A N 1
ATOM 3781 C CA . ASN A 1 478 ? -1.103 0.546 22.265 1.00 95.06 478 ASN A CA 1
ATOM 3782 C C . ASN A 1 478 ? -1.924 -0.119 21.155 1.00 95.06 478 ASN A C 1
ATOM 3784 O O . ASN A 1 478 ? -3.091 -0.465 21.366 1.00 95.06 478 ASN A O 1
ATOM 3788 N N . ASN A 1 479 ? -1.309 -0.319 19.994 1.00 95.12 479 ASN A N 1
ATOM 3789 C CA . ASN A 1 479 ? -1.874 -1.051 18.862 1.00 95.12 479 ASN A CA 1
ATOM 3790 C C . ASN A 1 479 ? -0.842 -2.076 18.339 1.00 95.12 479 ASN A C 1
ATOM 3792 O O . ASN A 1 479 ? 0.133 -2.391 19.019 1.00 95.12 479 ASN A O 1
ATOM 3796 N N . HIS A 1 480 ? -1.073 -2.654 17.159 1.00 94.25 480 HIS A N 1
ATOM 3797 C CA . HIS A 1 480 ? -0.138 -3.626 16.584 1.00 94.25 480 HIS A CA 1
ATOM 3798 C C . HIS A 1 480 ? 1.171 -3.016 16.055 1.00 94.25 480 HIS A C 1
ATOM 3800 O O . HIS A 1 480 ? 2.126 -3.773 15.893 1.00 94.25 480 HIS A O 1
ATOM 3806 N N . ASP A 1 481 ? 1.228 -1.707 15.803 1.00 93.81 481 ASP A N 1
ATOM 3807 C CA . ASP A 1 481 ? 2.438 -1.003 15.359 1.00 93.81 481 ASP A CA 1
ATOM 3808 C C . ASP A 1 481 ? 3.291 -0.561 16.547 1.00 93.81 481 ASP A C 1
ATOM 3810 O O . ASP A 1 481 ? 4.518 -0.640 16.508 1.00 93.81 481 ASP A O 1
ATOM 3814 N N . PHE A 1 482 ? 2.649 -0.152 17.643 1.00 92.94 482 PHE A N 1
ATOM 3815 C CA . PHE A 1 482 ? 3.306 0.338 18.855 1.00 92.94 482 PHE A CA 1
ATOM 3816 C C . PHE A 1 482 ? 3.621 -0.835 19.777 1.00 92.94 482 PHE A C 1
ATOM 3818 O O . PHE A 1 482 ? 2.955 -1.065 20.790 1.00 92.94 482 PHE A O 1
ATOM 3825 N N . ARG A 1 483 ? 4.623 -1.614 19.369 1.00 85.75 483 ARG A N 1
ATOM 3826 C CA . ARG A 1 483 ? 5.063 -2.839 20.057 1.00 85.75 483 ARG A CA 1
ATOM 3827 C C . ARG A 1 483 ? 6.243 -2.625 20.990 1.00 85.75 483 ARG A C 1
ATOM 3829 O O . ARG A 1 483 ? 6.466 -3.461 21.861 1.00 85.75 483 ARG A O 1
ATOM 3836 N N . GLU A 1 484 ? 7.016 -1.579 20.723 1.00 84.56 484 GLU A N 1
ATOM 3837 C CA . GLU A 1 484 ? 8.291 -1.299 21.367 1.00 84.56 484 GLU A CA 1
ATOM 3838 C C . GLU A 1 484 ? 8.491 0.217 21.514 1.00 84.56 484 GLU A C 1
ATOM 3840 O O . GLU A 1 484 ? 7.939 1.030 20.755 1.00 84.56 484 GLU A O 1
ATOM 3845 N N . GLU A 1 485 ? 9.318 0.587 22.490 1.00 81.50 485 GLU A N 1
ATOM 3846 C CA . GLU A 1 485 ? 9.837 1.940 22.661 1.00 81.50 485 GLU A CA 1
ATOM 3847 C C . GLU A 1 485 ? 10.430 2.484 21.343 1.00 81.50 485 GLU A C 1
ATOM 3849 O O . GLU A 1 485 ? 11.104 1.752 20.610 1.00 81.50 485 GLU A O 1
ATOM 3854 N N . PRO A 1 486 ? 10.249 3.780 21.030 1.00 88.81 486 PRO A N 1
ATOM 3855 C CA . PRO A 1 486 ? 9.668 4.819 21.884 1.00 88.81 486 PRO A CA 1
ATOM 3856 C C . PRO A 1 486 ? 8.162 5.051 21.658 1.00 88.81 486 PRO A C 1
ATOM 3858 O O . PRO A 1 486 ? 7.644 6.111 22.005 1.00 88.81 486 PRO A O 1
ATOM 3861 N N . GLN A 1 487 ? 7.462 4.146 20.966 1.00 91.25 487 GLN A N 1
ATOM 3862 C CA . GLN A 1 487 ? 6.075 4.379 20.532 1.00 91.25 487 GLN A CA 1
ATOM 3863 C C . GLN A 1 487 ? 5.040 3.740 21.460 1.00 91.25 487 GLN A C 1
ATOM 3865 O O . GLN A 1 487 ? 3.942 4.289 21.610 1.00 91.25 487 GLN A O 1
ATOM 3870 N N . SER A 1 488 ? 5.373 2.599 22.063 1.00 91.62 488 SER A N 1
ATOM 3871 C CA . SER A 1 488 ? 4.501 1.882 22.990 1.00 91.62 488 SER A CA 1
ATOM 3872 C C . SER A 1 488 ? 4.522 2.477 24.392 1.00 91.62 488 SER A C 1
ATOM 3874 O O . SER A 1 488 ? 5.513 3.062 24.810 1.00 91.62 488 SER A O 1
ATOM 3876 N N . ALA A 1 489 ? 3.401 2.325 25.101 1.00 93.44 489 ALA A N 1
ATOM 3877 C CA . ALA A 1 489 ? 3.308 2.510 26.540 1.00 93.44 489 ALA A CA 1
ATOM 3878 C C . ALA A 1 489 ? 3.661 1.193 27.266 1.00 93.44 489 ALA A C 1
ATOM 3880 O O . ALA A 1 489 ? 2.883 0.235 27.165 1.00 93.44 489 ALA A O 1
ATOM 3881 N N . ASP A 1 490 ? 4.771 1.136 28.004 1.00 89.75 490 ASP A N 1
ATOM 3882 C CA . ASP A 1 490 ? 5.387 -0.127 28.447 1.00 89.75 490 ASP A CA 1
ATOM 3883 C C . ASP A 1 490 ? 5.417 -0.343 29.972 1.00 89.75 490 ASP A C 1
ATOM 3885 O O . ASP A 1 490 ? 5.130 -1.454 30.432 1.00 89.75 490 ASP A O 1
ATOM 3889 N N . ASN A 1 491 ? 5.730 0.673 30.783 1.00 89.81 491 ASN A N 1
ATOM 3890 C CA . ASN A 1 491 ? 5.963 0.496 32.224 1.00 89.81 491 ASN A CA 1
ATOM 3891 C C . ASN A 1 491 ? 4.661 0.353 33.022 1.00 89.81 491 ASN A C 1
ATOM 3893 O O . ASN A 1 491 ? 4.529 -0.577 33.818 1.00 89.81 491 ASN A O 1
ATOM 3897 N N . ASP A 1 492 ? 3.683 1.235 32.790 1.00 89.44 492 ASP A N 1
ATOM 3898 C CA . ASP A 1 492 ? 2.402 1.256 33.516 1.00 89.44 492 ASP A CA 1
ATOM 3899 C C . ASP A 1 492 ? 1.169 1.472 32.599 1.00 89.44 492 ASP A C 1
ATOM 3901 O O . ASP A 1 492 ? 0.278 2.270 32.921 1.00 89.44 492 ASP A O 1
ATOM 3905 N N . PRO A 1 493 ? 1.015 0.727 31.479 1.00 91.62 493 PRO A N 1
ATOM 3906 C CA . PRO A 1 493 ? -0.060 0.954 30.499 1.00 91.62 493 PRO A CA 1
ATOM 3907 C C . PRO A 1 493 ? -1.476 0.812 31.079 1.00 91.62 493 PRO A C 1
ATOM 3909 O O . PRO A 1 493 ? -2.448 1.324 30.516 1.00 91.62 493 PRO A O 1
ATOM 3912 N N . ILE A 1 494 ? -1.620 0.145 32.230 1.00 92.50 494 ILE A N 1
ATOM 3913 C CA . ILE A 1 494 ? -2.892 0.043 32.953 1.00 92.50 494 ILE A CA 1
ATOM 3914 C C . ILE A 1 494 ? -3.436 1.411 33.390 1.00 92.50 494 ILE A C 1
ATOM 3916 O O . ILE A 1 494 ? -4.653 1.577 33.460 1.00 92.50 494 ILE A O 1
ATOM 3920 N N . LEU A 1 495 ? -2.571 2.401 33.638 1.00 93.75 495 LEU A N 1
ATOM 3921 C CA . LEU A 1 495 ? -2.987 3.770 33.954 1.00 93.75 495 LEU A CA 1
ATOM 3922 C C . LEU A 1 495 ? -3.620 4.446 32.733 1.00 93.75 495 LEU A C 1
ATOM 3924 O O . LEU A 1 495 ? -4.665 5.088 32.860 1.00 93.75 495 LEU A O 1
ATOM 3928 N N . GLY A 1 496 ? -3.050 4.227 31.546 1.00 95.50 496 GLY A N 1
ATOM 3929 C CA . GLY A 1 496 ? -3.637 4.679 30.287 1.00 95.50 496 GLY A CA 1
ATOM 3930 C C . GLY A 1 496 ? -5.005 4.050 30.025 1.00 95.50 496 GLY A C 1
ATOM 3931 O O . GLY A 1 496 ? -5.965 4.753 29.705 1.00 95.50 496 GLY A O 1
ATOM 3932 N N . TYR A 1 497 ? -5.136 2.742 30.266 1.00 95.50 497 TYR A N 1
ATOM 3933 C CA . TYR A 1 497 ? -6.424 2.052 30.161 1.00 95.50 497 TYR A CA 1
ATOM 3934 C C . TYR A 1 497 ? -7.448 2.572 31.165 1.00 95.50 497 TYR A C 1
ATOM 3936 O O . TYR A 1 497 ? -8.599 2.805 30.795 1.00 95.50 497 TYR A O 1
ATOM 3944 N N . ALA A 1 498 ? -7.040 2.799 32.416 1.00 95.69 498 ALA A N 1
ATOM 3945 C CA . ALA A 1 498 ? -7.910 3.391 33.423 1.00 95.69 498 ALA A CA 1
ATOM 3946 C C . ALA A 1 498 ? -8.442 4.753 32.956 1.00 95.69 498 ALA A C 1
ATOM 3948 O O . ALA A 1 498 ? -9.633 5.018 33.112 1.00 95.69 498 ALA A O 1
ATOM 3949 N N . PHE A 1 499 ? -7.606 5.582 32.322 1.00 96.12 499 PHE A N 1
ATOM 3950 C CA . PHE A 1 499 ? -8.038 6.861 31.768 1.00 96.12 499 PHE A CA 1
ATOM 3951 C C . PHE A 1 499 ? -9.095 6.683 30.668 1.00 96.12 499 PHE A C 1
ATOM 3953 O O . PHE A 1 499 ? -10.205 7.194 30.810 1.00 96.12 499 PHE A O 1
ATOM 3960 N N . ILE A 1 500 ? -8.800 5.933 29.601 1.00 96.06 500 ILE A N 1
ATOM 3961 C CA . ILE A 1 500 ? -9.702 5.859 28.435 1.00 96.06 500 ILE A CA 1
ATOM 3962 C C . ILE A 1 500 ? -11.003 5.091 28.723 1.00 96.06 500 ILE A C 1
ATOM 3964 O O . ILE A 1 500 ? -12.045 5.416 28.158 1.00 96.06 500 ILE A O 1
ATOM 3968 N N . LEU A 1 501 ? -10.976 4.108 29.632 1.00 95.12 501 LEU A N 1
ATOM 3969 C CA . LEU A 1 501 ? -12.150 3.296 29.979 1.00 95.12 501 LEU A CA 1
ATOM 3970 C C . LEU A 1 501 ? -13.073 3.970 31.002 1.00 95.12 501 LEU A C 1
ATOM 3972 O O . LEU A 1 501 ? -14.232 3.583 31.109 1.00 95.12 501 LEU A O 1
ATOM 3976 N N . THR A 1 502 ? -12.580 4.947 31.773 1.00 93.25 502 THR A N 1
ATOM 3977 C CA . THR A 1 502 ? -13.382 5.631 32.809 1.00 93.25 502 THR A CA 1
ATOM 3978 C C . THR A 1 502 ? -13.678 7.094 32.493 1.00 93.25 502 THR A C 1
ATOM 3980 O O . THR A 1 502 ? -14.474 7.720 33.197 1.00 93.25 502 THR A O 1
ATOM 3983 N N . ASN A 1 503 ? -13.093 7.638 31.422 1.00 91.00 503 ASN A N 1
ATOM 3984 C CA . ASN A 1 503 ? -13.362 8.982 30.933 1.00 91.00 503 ASN A CA 1
ATOM 3985 C C . ASN A 1 503 ? -14.296 8.949 29.704 1.00 91.00 503 ASN A C 1
ATOM 3987 O O . ASN A 1 503 ? -13.822 8.850 28.570 1.00 91.00 503 ASN A O 1
ATOM 3991 N N . PRO A 1 504 ? -15.622 9.103 29.885 1.00 83.06 504 PRO A N 1
ATOM 3992 C CA . PRO A 1 504 ? -16.583 9.027 28.783 1.00 83.06 504 PRO A CA 1
ATOM 3993 C C . PRO A 1 504 ? -16.493 10.205 27.800 1.00 83.06 504 PRO A C 1
ATOM 3995 O O . PRO A 1 504 ? -17.179 10.181 26.775 1.00 83.06 504 PRO A O 1
ATOM 3998 N N . LEU A 1 505 ? -15.706 11.243 28.114 1.00 85.94 505 LEU A N 1
ATOM 3999 C CA . LEU A 1 505 ? -15.496 12.407 27.250 1.00 85.94 505 LEU A CA 1
ATOM 4000 C C . LEU A 1 505 ? -14.365 12.191 26.239 1.00 85.94 505 LEU A C 1
ATOM 4002 O O . LEU A 1 505 ? -14.366 12.845 25.204 1.00 85.94 505 LEU A O 1
ATOM 4006 N N . ALA A 1 506 ? -13.432 11.273 26.507 1.00 89.56 506 ALA A N 1
ATOM 4007 C CA . ALA A 1 506 ? -12.231 11.111 25.689 1.00 89.56 506 ALA A CA 1
ATOM 4008 C C . ALA A 1 506 ? -12.523 10.539 24.288 1.00 89.56 506 ALA A C 1
ATOM 4010 O O . ALA A 1 506 ? -11.875 10.928 23.324 1.00 89.56 506 ALA A O 1
ATOM 4011 N N . GLY A 1 507 ? -13.499 9.636 24.171 1.00 94.81 507 GLY A N 1
ATOM 4012 C CA . GLY A 1 507 ? -13.836 8.946 22.924 1.00 94.81 507 GLY A CA 1
ATOM 4013 C C . GLY A 1 507 ? -14.378 7.543 23.182 1.00 94.81 507 GLY A C 1
ATOM 4014 O O . GLY A 1 507 ? -14.750 7.210 24.312 1.00 94.81 507 GLY A O 1
ATOM 4015 N N . ILE A 1 508 ? -14.415 6.720 22.138 1.00 96.19 508 ILE A N 1
ATOM 4016 C CA . ILE A 1 508 ? -14.686 5.283 22.237 1.00 96.19 508 ILE A CA 1
ATOM 4017 C C . ILE A 1 508 ? -13.348 4.573 22.522 1.00 96.19 508 ILE A C 1
ATOM 4019 O O . ILE A 1 508 ? -12.463 4.607 21.667 1.00 96.19 508 ILE A O 1
ATOM 4023 N N . PRO A 1 509 ? -13.151 3.958 23.701 1.00 97.12 509 PRO A N 1
ATOM 4024 C CA . PRO A 1 509 ? -11.907 3.274 24.029 1.00 97.12 509 PRO A CA 1
ATOM 4025 C C . PRO A 1 509 ? -11.729 1.989 23.221 1.00 97.12 509 PRO A C 1
ATOM 4027 O O . PRO A 1 509 ? -12.637 1.163 23.117 1.00 97.12 509 PRO A O 1
ATOM 4030 N N . ALA A 1 510 ? -10.515 1.802 22.720 1.00 96.88 510 ALA A N 1
ATOM 4031 C CA . ALA A 1 510 ? -10.025 0.605 22.070 1.00 96.88 510 ALA A CA 1
ATOM 4032 C C . ALA A 1 510 ? -8.938 -0.062 22.921 1.00 96.88 510 ALA A C 1
ATOM 4034 O O . ALA A 1 510 ? -7.900 0.530 23.227 1.00 96.88 510 ALA A O 1
ATOM 4035 N N . CYS A 1 511 ? -9.169 -1.322 23.279 1.00 94.56 511 CYS A N 1
ATOM 4036 C CA . CYS A 1 511 ? -8.182 -2.179 23.930 1.00 94.56 511 CYS A CA 1
ATOM 4037 C C . CYS A 1 511 ? -7.483 -3.078 22.912 1.00 94.56 511 CYS A C 1
ATOM 4039 O O . CYS A 1 511 ? -8.094 -3.468 21.922 1.00 94.56 511 CYS A O 1
ATOM 4041 N N . ILE A 1 512 ? -6.237 -3.480 23.174 1.00 89.25 512 ILE A N 1
ATOM 4042 C CA . ILE A 1 512 ? -5.535 -4.468 22.342 1.00 89.25 512 ILE A CA 1
ATOM 4043 C C . ILE A 1 512 ? -5.633 -5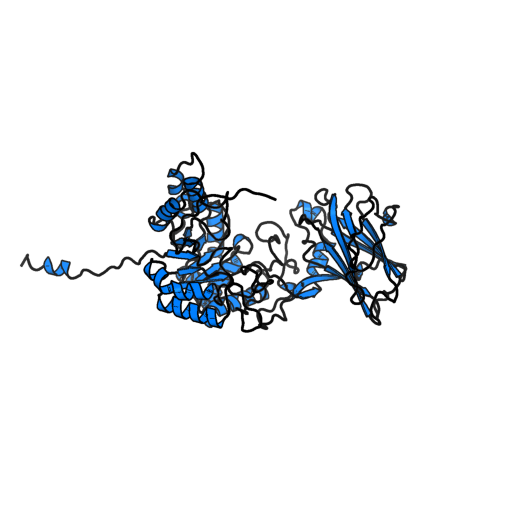.882 22.923 1.00 89.25 512 ILE A C 1
ATOM 4045 O O . ILE A 1 512 ? -5.469 -6.103 24.122 1.00 89.25 512 ILE A O 1
ATOM 4049 N N . GLY A 1 513 ? -5.839 -6.874 22.060 1.00 67.06 513 GLY A N 1
ATOM 4050 C CA . GLY A 1 513 ? -5.932 -8.296 22.401 1.00 67.06 513 GLY A CA 1
ATOM 4051 C C . GLY A 1 513 ? -4.624 -8.969 22.835 1.00 67.06 513 GLY A C 1
ATOM 4052 O O . GLY A 1 513 ? -4.602 -10.189 22.972 1.00 67.06 513 GLY A O 1
ATOM 4053 N N . GLN A 1 514 ? -3.540 -8.222 23.078 1.00 62.09 514 GLN A N 1
ATOM 4054 C CA . GLN A 1 514 ? -2.308 -8.764 23.675 1.00 62.09 514 GLN A CA 1
ATOM 4055 C C . GLN A 1 514 ? -2.462 -9.042 25.182 1.00 62.09 514 GLN A C 1
A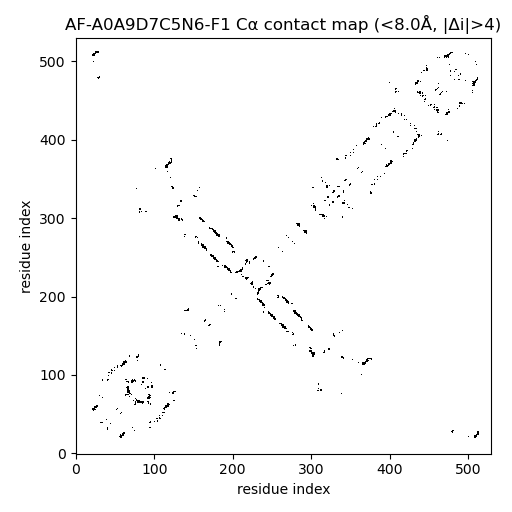TOM 4057 O O . GLN A 1 514 ? -1.556 -9.590 25.810 1.00 62.09 514 GLN A O 1
ATOM 4062 N N . ILE A 1 515 ? -3.608 -8.683 25.778 1.00 44.16 515 ILE A N 1
ATOM 4063 C CA . ILE A 1 515 ? -3.901 -8.907 27.194 1.00 44.16 515 ILE A CA 1
ATOM 4064 C C . ILE A 1 515 ? -3.981 -10.415 27.453 1.00 44.16 515 ILE A C 1
ATOM 4066 O O . ILE A 1 515 ? -5.027 -11.046 27.330 1.00 44.16 515 ILE A O 1
ATOM 4070 N N . ASN A 1 516 ? -2.819 -10.976 27.787 1.00 38.22 516 ASN A N 1
ATOM 4071 C CA . ASN A 1 516 ? -2.576 -12.174 28.568 1.00 38.22 516 ASN A CA 1
ATOM 4072 C C . ASN A 1 516 ? -3.866 -12.807 29.123 1.00 38.22 516 ASN A C 1
ATOM 4074 O O . ASN A 1 516 ? -4.287 -12.523 30.243 1.00 38.22 516 ASN A O 1
ATOM 4078 N N . ILE A 1 517 ? -4.431 -13.770 28.389 1.00 37.22 517 ILE A N 1
ATOM 4079 C CA . ILE A 1 517 ? -5.472 -14.687 28.898 1.00 37.22 517 ILE A CA 1
ATOM 4080 C C . ILE A 1 517 ? -4.844 -15.724 29.871 1.00 37.22 517 ILE A C 1
ATOM 4082 O O . ILE A 1 517 ? -5.386 -16.792 30.139 1.00 37.22 517 ILE A O 1
ATOM 4086 N N . THR A 1 518 ? -3.683 -15.396 30.443 1.00 26.62 518 THR A N 1
ATOM 4087 C CA . THR A 1 518 ? -2.991 -16.126 31.505 1.00 26.62 518 THR A CA 1
ATOM 4088 C C . THR A 1 518 ? -2.253 -15.131 32.401 1.00 26.62 518 THR A C 1
ATOM 4090 O O . THR A 1 518 ? -1.556 -14.261 31.884 1.00 26.62 518 THR A O 1
ATOM 4093 N N . PRO A 1 519 ? -2.342 -15.247 33.736 1.00 24.66 519 PRO A N 1
ATOM 4094 C CA . PRO A 1 519 ? -1.673 -14.342 34.659 1.00 24.66 519 PRO A CA 1
ATOM 4095 C C . PRO A 1 519 ? -0.175 -14.651 34.665 1.00 24.66 519 PRO A C 1
ATOM 4097 O O . PRO A 1 519 ? 0.307 -15.459 35.450 1.00 24.66 519 PRO A O 1
ATOM 4100 N N . THR A 1 520 ? 0.584 -14.058 33.754 1.00 25.25 520 THR A N 1
ATOM 4101 C CA . THR A 1 520 ? 2.041 -13.969 33.879 1.00 25.25 520 THR A CA 1
ATOM 4102 C C . THR A 1 520 ? 2.501 -12.676 33.229 1.00 25.25 520 THR A C 1
ATOM 4104 O O . THR A 1 520 ? 2.626 -12.549 32.015 1.00 25.25 520 THR A O 1
ATOM 4107 N N . ILE A 1 521 ? 2.702 -11.691 34.099 1.00 28.23 521 ILE A N 1
ATOM 4108 C CA . ILE A 1 521 ? 3.467 -10.473 33.859 1.00 28.23 521 ILE A CA 1
ATOM 4109 C C . ILE A 1 521 ? 4.768 -10.877 33.151 1.00 28.23 521 ILE A C 1
ATOM 4111 O O . ILE A 1 521 ? 5.554 -11.645 33.713 1.00 28.23 521 ILE A O 1
ATOM 4115 N N . ARG A 1 522 ? 4.998 -10.399 31.920 1.00 25.20 522 ARG A N 1
ATOM 4116 C CA . ARG A 1 522 ? 6.338 -10.451 31.328 1.00 25.20 522 ARG A CA 1
ATOM 4117 C C . ARG A 1 522 ? 7.196 -9.458 32.095 1.00 25.20 522 ARG A C 1
ATOM 4119 O O . ARG A 1 522 ? 7.130 -8.260 31.861 1.00 25.20 522 ARG A O 1
ATOM 4126 N N . ALA A 1 523 ? 7.978 -9.980 33.028 1.00 27.48 523 ALA A N 1
ATOM 4127 C CA . ALA A 1 523 ? 9.163 -9.299 33.498 1.00 27.48 523 ALA A CA 1
ATOM 4128 C C . ALA A 1 523 ? 10.308 -9.550 32.504 1.00 27.48 523 ALA A C 1
ATOM 4130 O O . ALA A 1 523 ? 10.561 -10.684 32.095 1.00 27.48 523 ALA A O 1
ATOM 4131 N N . THR A 1 524 ? 11.022 -8.464 32.230 1.00 26.72 524 THR A N 1
ATOM 4132 C CA . THR A 1 524 ? 12.383 -8.317 31.694 1.00 26.72 524 THR A CA 1
ATOM 4133 C C . THR A 1 524 ? 12.668 -8.486 30.188 1.00 26.72 524 THR A C 1
ATOM 4135 O O . THR A 1 524 ? 12.297 -9.495 29.588 1.00 26.72 524 THR A O 1
ATOM 4138 N N . PRO A 1 525 ? 13.425 -7.522 29.611 1.00 31.50 525 PRO A N 1
ATOM 4139 C CA . PRO A 1 525 ? 13.989 -7.586 28.270 1.00 31.50 525 PRO A CA 1
ATOM 4140 C C . PRO A 1 525 ? 15.219 -8.496 28.271 1.00 31.50 525 PRO A C 1
ATOM 4142 O O . PRO A 1 525 ? 16.105 -8.373 29.119 1.00 31.50 525 PRO A O 1
ATOM 4145 N N . THR A 1 526 ? 15.314 -9.401 27.303 1.00 26.89 526 THR A N 1
ATOM 4146 C CA . THR A 1 526 ? 16.581 -10.071 27.007 1.00 26.89 526 THR A CA 1
ATOM 4147 C C . THR A 1 526 ? 17.360 -9.209 26.028 1.00 26.89 526 THR A C 1
ATOM 4149 O O . THR A 1 526 ? 17.150 -9.267 24.819 1.00 26.89 526 THR A O 1
ATOM 4152 N N . THR A 1 527 ? 18.272 -8.409 26.570 1.00 29.28 527 THR A N 1
ATOM 4153 C CA . THR A 1 527 ? 19.463 -7.950 25.854 1.00 29.28 527 THR A CA 1
ATOM 4154 C C . THR A 1 527 ? 20.254 -9.157 25.337 1.00 29.28 527 THR A C 1
ATOM 4156 O O . THR A 1 527 ? 20.548 -10.044 26.135 1.00 29.28 527 THR A O 1
ATOM 4159 N N . SER A 1 528 ? 20.536 -9.139 24.027 1.00 29.17 528 SER A N 1
ATOM 4160 C CA . SER A 1 528 ? 21.643 -9.728 23.239 1.00 29.17 528 SER A CA 1
ATOM 4161 C C . SER A 1 528 ? 22.304 -11.057 23.652 1.00 29.17 528 SER A C 1
ATOM 4163 O O . SER A 1 528 ? 22.574 -11.309 24.815 1.00 29.17 528 SER A O 1
ATOM 4165 N N . ILE A 1 529 ? 22.674 -11.867 22.647 1.00 26.73 529 ILE A N 1
ATOM 4166 C CA . ILE A 1 529 ? 24.052 -12.327 22.354 1.00 26.73 529 ILE A CA 1
ATOM 4167 C C . ILE A 1 529 ? 24.040 -13.052 20.984 1.00 26.73 529 ILE A C 1
ATOM 4169 O O . ILE A 1 529 ? 23.325 -14.039 20.823 1.00 26.73 529 ILE A O 1
ATOM 4173 N N . ASN A 1 530 ? 24.925 -12.567 20.097 1.00 29.83 530 ASN A N 1
ATOM 4174 C CA . ASN A 1 530 ? 25.403 -13.054 18.786 1.00 29.83 530 ASN A CA 1
ATOM 4175 C C . ASN A 1 530 ? 24.506 -12.934 17.552 1.00 29.83 530 ASN A C 1
ATOM 4177 O O . ASN A 1 530 ? 23.576 -13.752 17.392 1.00 29.83 530 ASN A O 1
#

Mean predicted aligned error: 7.09 Å